Protein AF-A0A1B0D5F9-F1 (afdb_monomer)

Solvent-accessible surface area (backbone atoms only — not comparable to full-atom values): 33136 Å² total; per-residue (Å²): 143,81,90,79,84,85,86,83,84,81,81,82,79,80,83,82,81,82,84,80,81,82,75,92,73,92,75,83,86,84,84,77,82,92,72,83,82,81,75,77,80,76,82,78,88,76,85,78,84,77,76,82,79,82,73,85,86,85,76,89,81,85,84,85,86,86,84,86,83,78,90,80,95,64,87,61,66,67,64,52,49,54,49,51,53,49,50,50,52,50,50,50,51,51,48,56,50,50,53,50,50,52,52,51,49,54,50,48,52,50,51,53,51,50,54,50,53,52,50,51,54,50,51,52,55,48,53,51,50,53,52,49,51,53,50,52,51,53,51,51,51,51,54,48,52,51,52,52,52,53,50,52,51,52,50,53,50,52,55,51,50,52,53,49,52,51,55,51,51,53,52,52,49,52,54,52,49,52,50,54,51,48,55,48,51,55,52,50,51,52,52,52,52,49,54,52,51,50,52,54,49,52,51,52,50,45,53,68,78,34,72,59,44,62,61,47,46,58,51,43,71,69,50,83,80,62,63,69,63,56,51,50,56,49,51,55,50,52,54,50,48,55,49,52,54,51,53,50,52,52,51,50,53,51,52,51,52,51,49,54,49,52,49,53,51,48,53,52,51,49,52,52,51,54,50,51,50,53,52,49,52,51,50,50,52,54,51,50,53,51,49,52,54,49,49,52,49,49,52,50,52,53,47,52,49,49,50,51,48,46,53,53,45,63,73,71,52,89,80,83,91,83,87,88,89,87,90,81,90,81,88,80,86,83,85,85,78,88,77,90,80,85,86,83,89,82,87,90,83,81,84,81,90,79,92,83,89,80,90,83,90,80,83,91,84,90,81,91,79,81,93,75,91,75,94,76,79,59,69,64,61,55,47,52,56,51,50,53,53,52,53,49,53,52,50,53,54,50,49,57,49,53,55,50,54,52,54,51,52,53,52,52,52,54,54,50,63,62,63,70,75,79,79,86,88,90,86,93,77,66,56,68,62,51,48,53,53,48,51,52,51,48,54,50,51,52,50,51,49,50,52,51,49,52,48,53,54,49,53,51,51,51,52,49,53,51,51,54,51,51,51,53,52,51,52,51,52,50,52,53,50,52,50,52,50,51,54,49,52,51,50,50,51,51,52,55,69,70,56,62,75,77,53,62,66,61,53,49,52,50,52,55,52,50,53,50,53,50,53,54,48,52,51,53,51,51,52,50,51,51,52,57,53,55,65,59,67,74,76,118

Radius of gyration: 66.67 Å; Cα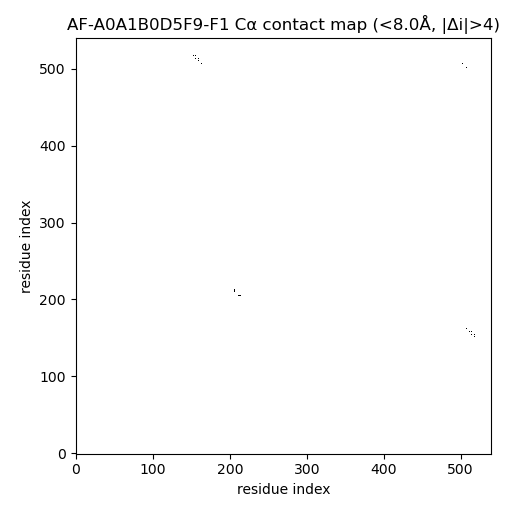 contacts (8 Å, |Δi|>4): 16; chains: 1; bounding box: 156×78×212 Å

InterPro domains:
  IPR038774 Centrosomal protein CEP162-like [PTHR34031] (80-417)

Secondary structure (DSSP, 8-state):
----------------------------------------------------------------------------HHHHHHHHHHHHHHHHHHHHHHHHHHHHHHHHHHHHHHHHHHHHHHHHHHHHHHHHHHHHHHHHHHHHHHHHHHHHHHHHHHHHHHHHHHHHHHHHHHHHHHHHHHHHHHHHHHHHHHHHHHHHHHHHHHHHH-TTHHHHHHHHHS---SHHHHHHHHHHHHHHHHHHHHHHHHHHHHHHHHHHHHHHHHHHHHHHHHHHHHHHHHHHHHHHHHHHHHHHHHHHHHHHHHHHHHHHHHTT--------------------------------------------------------------HHHHHHHHHHHHHHHHHHHHHHHHHHHHHHHHHHHHHHHHHTTS------SSHHHHHHHHHHHHHHHHHHHHHHHHHHHHHHHHHHHHHHHHHHHHHHHHHHHHHHHHHHHHHHHHHHHH-----HHHHHHHHHHHHHHHHHHHHHHHHHHHHHHHHHTT--

pLDDT: mean 72.9, std 25.36, range [25.5, 98.31]

Organism: Phlebotomus papatasi (NCBI:txid29031)

Mean predicted aligned error: 24.35 Å

Sequence (540 aa):
MKKVVPSDDIVNVDEFDVDGKIENQESSPLQSPETPIEVVFVENSRDKCIGTDIQFLDKSTNPSPRSLTPVNDTPWPPRERALEDEISRLQEQLKDTKERFHSLRLQHDTMSSHHRSLRESQSTMQEETERLKLEVQHLTECAGVLRTEVQAARSDRAEGQEVLKVLQTELEEARGEKRKLQEQTERDAKVILDLQRQCKEMERILMRKHPDSVSALIVASKGVGNAKEEASTRRVLEQRIAQLETDAKEQDAKAQKILANVQAKFSTVQSKYETHIADLETQVLSLQDLNSKLTHKIESQSAIIRERNSTVYASIFTQTEEQPEREFPIEKISTGTQTEQKVAVGKPSSTPATVKKSASSSRIVNSFSESQINHGNDPHLMATIRGMRVDLAIKEKALQRLTRELEECKKTIRKAQQKEREEADGQNNVEAIGLKEAQNKIKLLEFDYKSLHDKRLQDLRTLQAAHEKELASCHETVNILQQRLKERDEAFAMQKRRRVPVDYYALKAKVTSLERRHLEREQRLHMLVEALSKGRLAID

Structure (mmCIF, N/CA/C/O backbone):
data_AF-A0A1B0D5F9-F1
#
_entry.id   AF-A0A1B0D5F9-F1
#
loop_
_atom_site.group_PDB
_atom_site.id
_atom_site.type_symbol
_atom_site.label_atom_id
_atom_site.label_alt_id
_atom_site.label_comp_id
_atom_site.label_asym_id
_atom_site.label_entity_id
_atom_site.label_seq_id
_atom_site.pdbx_PDB_ins_code
_atom_site.Cartn_x
_atom_site.Cartn_y
_atom_site.Cartn_z
_atom_site.occupancy
_atom_site.B_iso_or_equiv
_atom_site.auth_seq_id
_atom_site.auth_comp_id
_atom_site.auth_asym_id
_atom_site.auth_atom_id
_atom_site.pdbx_PDB_model_num
ATOM 1 N N . MET A 1 1 ? 20.245 -42.744 29.321 1.00 44.12 1 MET A N 1
ATOM 2 C CA . MET A 1 1 ? 21.318 -42.860 28.308 1.00 44.12 1 MET A CA 1
ATOM 3 C C . MET A 1 1 ? 20.713 -42.819 26.913 1.00 44.12 1 MET A C 1
ATOM 5 O O . MET A 1 1 ? 20.133 -43.804 26.484 1.00 44.12 1 MET A O 1
ATOM 9 N N . LYS A 1 2 ? 20.808 -41.662 26.256 1.00 37.03 2 LYS A N 1
ATOM 10 C CA . LYS A 1 2 ? 21.003 -41.443 24.811 1.00 37.03 2 LYS A CA 1
ATOM 11 C C . LYS A 1 2 ? 20.991 -39.923 24.644 1.00 37.03 2 LYS A C 1
ATOM 13 O O . LYS A 1 2 ? 19.948 -39.290 24.746 1.00 37.03 2 LYS A O 1
ATOM 18 N N . LYS A 1 3 ? 22.198 -39.359 24.571 1.00 36.75 3 LYS A N 1
ATOM 19 C CA . LYS A 1 3 ? 22.454 -37.945 24.297 1.00 36.75 3 LYS A CA 1
ATOM 20 C C . LYS A 1 3 ? 22.174 -37.715 22.814 1.00 36.75 3 LYS A C 1
ATOM 22 O O . LYS A 1 3 ? 22.726 -38.441 21.992 1.00 36.75 3 LYS A O 1
ATOM 27 N N . VAL A 1 4 ? 21.361 -36.717 22.495 1.00 40.78 4 VAL A N 1
ATOM 28 C CA . VAL A 1 4 ? 21.350 -36.085 21.175 1.00 40.78 4 VAL A CA 1
ATOM 29 C C . VAL A 1 4 ? 21.643 -34.611 21.415 1.00 40.78 4 VAL A C 1
ATOM 31 O O . VAL A 1 4 ? 21.060 -33.982 22.294 1.00 40.78 4 VAL A O 1
ATOM 34 N N . VAL A 1 5 ? 22.670 -34.161 20.710 1.00 41.91 5 VAL A N 1
ATOM 35 C CA . VAL A 1 5 ? 23.337 -32.861 20.763 1.00 41.91 5 VAL A CA 1
ATOM 36 C C . VAL A 1 5 ? 22.450 -31.798 20.096 1.00 41.91 5 VAL A C 1
ATOM 38 O O . VAL A 1 5 ? 21.820 -32.128 19.091 1.00 41.91 5 VAL A O 1
ATOM 41 N N . PRO A 1 6 ? 22.391 -30.551 20.598 1.00 42.50 6 PRO A N 1
ATOM 42 C CA . PRO A 1 6 ? 21.824 -29.432 19.857 1.00 42.50 6 PRO A CA 1
ATOM 43 C C . PRO A 1 6 ? 22.908 -28.787 18.981 1.00 42.50 6 PRO A C 1
ATOM 45 O O . PRO A 1 6 ? 23.993 -28.472 19.466 1.00 42.50 6 PRO A O 1
ATOM 48 N N . SER A 1 7 ? 22.618 -28.625 17.692 1.00 40.62 7 SER A N 1
ATOM 49 C CA . SER A 1 7 ? 23.422 -27.818 16.773 1.00 40.62 7 SER A CA 1
ATOM 50 C C . SER A 1 7 ? 22.841 -26.409 16.729 1.00 40.62 7 SER A C 1
ATOM 52 O O . SER A 1 7 ? 21.831 -26.175 16.066 1.00 40.62 7 SER A O 1
ATOM 54 N N . ASP A 1 8 ? 23.483 -25.509 17.467 1.00 36.78 8 ASP A N 1
ATOM 55 C CA . ASP A 1 8 ? 23.522 -24.081 17.171 1.00 36.78 8 ASP A CA 1
ATOM 56 C C . ASP A 1 8 ? 24.594 -23.862 16.093 1.00 36.78 8 ASP A C 1
ATOM 58 O O . ASP A 1 8 ? 25.647 -24.487 16.174 1.00 36.78 8 ASP A O 1
ATOM 62 N N . ASP A 1 9 ? 24.277 -23.062 15.069 1.00 34.31 9 ASP A N 1
ATOM 63 C CA . ASP A 1 9 ? 25.193 -22.206 14.290 1.00 34.31 9 ASP A CA 1
ATOM 64 C C . ASP A 1 9 ? 24.432 -21.669 13.061 1.00 34.31 9 ASP A C 1
ATOM 66 O O . ASP A 1 9 ? 24.534 -22.179 11.945 1.00 34.31 9 ASP A O 1
ATOM 70 N N . ILE A 1 10 ? 23.627 -20.621 13.267 1.00 38.28 10 ILE A N 1
ATOM 71 C CA . ILE A 1 10 ? 23.287 -19.684 12.190 1.00 38.28 10 ILE A CA 1
ATOM 72 C C . ILE A 1 10 ? 24.080 -18.420 12.482 1.00 38.28 10 ILE A C 1
ATOM 74 O O . ILE A 1 10 ? 23.828 -17.706 13.449 1.00 38.28 10 ILE A O 1
ATOM 78 N N . VAL A 1 11 ? 25.083 -18.210 11.641 1.00 36.38 11 VAL A N 1
ATOM 79 C CA . VAL A 1 11 ? 25.978 -17.062 11.634 1.00 36.38 11 VAL A CA 1
ATOM 80 C C . VAL A 1 11 ? 25.149 -15.792 11.424 1.00 36.38 11 VAL A C 1
ATOM 82 O O . VAL A 1 11 ? 24.517 -15.625 10.380 1.00 36.38 11 VAL A O 1
ATOM 85 N N . ASN A 1 12 ? 25.159 -14.903 12.420 1.00 32.25 12 ASN A N 1
ATOM 86 C CA . ASN A 1 12 ? 24.813 -13.495 12.245 1.00 32.25 12 ASN A CA 1
ATOM 87 C C . ASN A 1 12 ? 25.796 -12.899 11.233 1.00 32.25 12 ASN A C 1
ATOM 89 O O . ASN A 1 12 ? 26.999 -12.857 11.488 1.00 32.25 12 ASN A O 1
ATOM 93 N N . VAL A 1 13 ? 25.290 -12.458 10.086 1.00 35.75 13 VAL A N 1
ATOM 94 C CA . VAL A 1 13 ? 26.034 -11.561 9.203 1.00 35.75 13 VAL A CA 1
ATOM 95 C C . VAL A 1 13 ? 25.627 -10.153 9.604 1.00 35.75 13 VAL A C 1
ATOM 97 O O . VAL A 1 13 ? 24.551 -9.684 9.234 1.00 35.75 13 VAL A O 1
ATOM 100 N N . ASP A 1 14 ? 26.474 -9.530 10.416 1.00 32.69 14 ASP A N 1
ATOM 101 C CA . ASP A 1 14 ? 26.401 -8.112 10.731 1.00 32.69 14 ASP A CA 1
ATOM 102 C C . ASP A 1 14 ? 26.532 -7.290 9.436 1.00 32.69 14 ASP A C 1
ATOM 104 O O . ASP A 1 14 ? 27.502 -7.387 8.683 1.00 32.69 14 ASP A O 1
ATOM 108 N N . GLU A 1 15 ? 25.463 -6.556 9.145 1.00 35.66 15 GLU A N 1
ATOM 109 C CA . GLU A 1 15 ? 25.443 -5.134 8.796 1.00 35.66 15 GLU A CA 1
ATOM 110 C C . GLU A 1 15 ? 26.817 -4.500 8.477 1.00 35.66 15 GLU A C 1
ATOM 112 O O . GLU A 1 15 ? 27.518 -3.997 9.352 1.00 35.66 15 GLU A O 1
ATOM 117 N N . PHE A 1 16 ? 27.187 -4.473 7.191 1.00 31.59 16 PHE A N 1
ATOM 118 C CA . PHE A 1 16 ? 28.157 -3.501 6.681 1.00 31.59 16 PHE A CA 1
ATOM 119 C C . PHE A 1 16 ? 27.404 -2.248 6.239 1.00 31.59 16 PHE A C 1
ATOM 121 O O . PHE A 1 16 ? 26.887 -2.161 5.123 1.00 31.59 16 PHE A O 1
ATOM 128 N N . ASP A 1 17 ? 27.347 -1.293 7.158 1.00 33.34 17 ASP A N 1
ATOM 129 C CA . ASP A 1 17 ? 26.949 0.085 6.922 1.00 33.34 17 ASP A CA 1
ATOM 130 C C . ASP A 1 17 ? 28.063 0.775 6.110 1.00 33.34 17 ASP A C 1
ATOM 132 O O . ASP A 1 17 ? 29.205 0.884 6.563 1.00 33.34 17 ASP A O 1
ATOM 136 N N . VAL A 1 18 ? 27.771 1.190 4.875 1.00 38.00 18 VAL A N 1
ATOM 137 C CA . VAL A 1 18 ? 28.676 2.027 4.068 1.00 38.00 18 VAL A CA 1
ATOM 138 C C . VAL A 1 18 ? 28.029 3.394 3.931 1.00 38.00 18 VAL A C 1
ATOM 140 O O . VAL A 1 18 ? 27.462 3.742 2.896 1.00 38.00 18 VAL A O 1
ATOM 143 N N . ASP A 1 19 ? 28.119 4.166 5.009 1.00 35.38 19 ASP A N 1
ATOM 144 C CA . ASP A 1 19 ? 27.818 5.591 5.010 1.00 35.38 19 ASP A CA 1
ATOM 145 C C . ASP A 1 19 ? 29.088 6.350 4.584 1.00 35.38 19 ASP A C 1
ATOM 147 O O . ASP A 1 19 ? 29.944 6.745 5.378 1.00 35.38 19 ASP A O 1
ATOM 151 N N . GLY A 1 20 ? 29.271 6.458 3.267 1.00 29.39 20 GLY A N 1
ATOM 152 C CA . GLY A 1 20 ? 30.369 7.184 2.635 1.00 29.39 20 GLY A CA 1
ATOM 153 C C . GLY A 1 20 ? 30.029 8.659 2.463 1.00 29.39 20 GLY A C 1
ATOM 154 O O . GLY A 1 20 ? 29.630 9.093 1.384 1.00 29.39 20 GLY A O 1
ATOM 155 N N . LYS A 1 21 ? 30.207 9.431 3.533 1.00 34.62 21 LYS A N 1
ATOM 156 C CA . LYS A 1 21 ? 30.178 10.898 3.552 1.00 34.62 21 LYS A CA 1
ATOM 157 C C . LYS A 1 21 ? 31.317 11.437 2.667 1.00 34.62 21 LYS A C 1
ATOM 159 O O . LYS A 1 21 ? 32.476 11.376 3.065 1.00 34.62 21 LYS A O 1
ATOM 164 N N . ILE A 1 22 ? 31.016 11.955 1.473 1.00 31.67 22 ILE A N 1
ATOM 165 C CA . ILE A 1 22 ? 31.990 12.741 0.695 1.00 31.67 22 ILE A CA 1
ATOM 166 C C . ILE A 1 22 ? 31.777 14.210 1.047 1.00 31.67 22 ILE A C 1
ATOM 168 O O . ILE A 1 22 ? 30.861 14.878 0.571 1.00 31.67 22 ILE A O 1
ATOM 172 N N . GLU A 1 23 ? 32.618 14.665 1.967 1.00 30.64 23 GLU A N 1
ATOM 173 C CA . GLU A 1 23 ? 32.788 16.050 2.364 1.00 30.64 23 GLU A CA 1
ATOM 174 C C . GLU A 1 23 ? 33.590 16.783 1.280 1.00 30.64 23 GLU A C 1
ATOM 176 O O . GLU A 1 23 ? 34.656 16.336 0.855 1.00 30.64 23 GLU A O 1
ATOM 181 N N . ASN A 1 24 ? 33.038 17.902 0.812 1.00 38.41 24 ASN A N 1
ATOM 182 C CA . ASN A 1 24 ? 33.707 18.854 -0.063 1.00 38.41 24 ASN A CA 1
ATOM 183 C C . ASN A 1 24 ? 34.973 19.382 0.622 1.00 38.41 24 ASN A C 1
ATOM 185 O O . ASN A 1 24 ? 34.875 20.046 1.653 1.00 38.41 24 ASN A O 1
ATOM 189 N N . GLN A 1 25 ? 36.138 19.167 0.013 1.00 28.70 25 GLN A N 1
ATOM 190 C CA . GLN A 1 25 ? 37.306 20.009 0.250 1.00 28.70 25 GLN A CA 1
ATOM 191 C C . GLN A 1 25 ? 37.898 20.470 -1.076 1.00 28.70 25 GLN A C 1
ATOM 193 O O . GLN A 1 25 ? 38.237 19.683 -1.958 1.00 28.70 25 GLN A O 1
ATOM 198 N N . GLU A 1 26 ? 37.968 21.793 -1.177 1.00 35.69 26 GLU A N 1
ATOM 199 C CA . GLU A 1 26 ? 38.685 22.564 -2.174 1.00 35.69 26 GLU A CA 1
ATOM 200 C C . GLU A 1 26 ? 40.140 22.099 -2.285 1.00 35.69 26 GLU A C 1
ATOM 202 O O . GLU A 1 26 ? 40.845 21.919 -1.292 1.00 35.69 26 GLU A O 1
ATOM 207 N N . SER A 1 27 ? 40.621 21.967 -3.515 1.00 29.39 27 SER A N 1
ATOM 208 C CA . SER A 1 27 ? 42.045 21.995 -3.832 1.00 29.39 27 SER A CA 1
ATOM 209 C C . SER A 1 27 ? 42.211 22.601 -5.221 1.00 29.39 27 SER A C 1
ATOM 211 O O . SER A 1 27 ? 41.827 22.021 -6.233 1.00 29.39 27 SER A O 1
ATOM 213 N N . SER A 1 28 ? 42.733 23.824 -5.217 1.00 35.56 28 SER A N 1
ATOM 214 C CA . SER A 1 28 ? 43.176 24.621 -6.362 1.00 35.56 28 SER A CA 1
ATOM 215 C C . SER A 1 28 ? 44.259 23.915 -7.204 1.00 35.56 28 SER A C 1
ATOM 217 O O . SER A 1 28 ? 44.838 22.918 -6.769 1.00 35.56 28 SER A O 1
ATOM 219 N N . PRO A 1 29 ? 44.529 24.406 -8.431 1.00 32.56 29 PRO A N 1
ATOM 220 C CA . PRO A 1 29 ? 44.989 23.589 -9.542 1.00 32.56 29 PRO A CA 1
ATOM 221 C C . PRO A 1 29 ? 46.506 23.408 -9.527 1.00 32.56 29 PRO A C 1
ATOM 223 O O . PRO A 1 29 ? 47.266 24.376 -9.495 1.00 32.56 29 PRO A O 1
ATOM 226 N N . LEU A 1 30 ? 46.953 22.157 -9.616 1.00 30.31 30 LEU A N 1
ATOM 227 C CA . LEU A 1 30 ? 48.348 21.836 -9.891 1.00 30.31 30 LEU A CA 1
ATOM 228 C C . LEU A 1 30 ? 48.572 21.783 -11.400 1.00 30.31 30 LEU A C 1
ATOM 230 O O . LEU A 1 30 ? 48.284 20.812 -12.094 1.00 30.31 30 LEU A O 1
ATOM 234 N N . GLN A 1 31 ? 49.088 22.914 -11.858 1.00 42.97 31 GLN A N 1
ATOM 235 C CA . GLN A 1 31 ? 49.806 23.152 -13.095 1.00 42.97 31 GLN A CA 1
ATOM 236 C C . GLN A 1 31 ? 50.955 22.139 -13.242 1.00 42.97 31 GLN A C 1
ATOM 238 O O . GLN A 1 31 ? 51.737 21.918 -12.316 1.00 42.97 31 GLN A O 1
ATOM 243 N N . SER A 1 32 ? 51.064 21.517 -14.411 1.00 30.67 32 SER A N 1
ATOM 244 C CA . SER A 1 32 ? 52.209 20.712 -14.849 1.00 30.67 32 SER A CA 1
ATOM 245 C C . SER A 1 32 ? 52.293 20.780 -16.376 1.00 30.67 32 SER A C 1
ATOM 247 O O . SER A 1 32 ? 51.289 21.065 -17.025 1.00 30.67 32 SER A O 1
ATOM 249 N N . PRO A 1 33 ? 53.498 20.645 -16.941 1.00 36.22 33 PRO A N 1
ATOM 250 C CA . PRO A 1 33 ? 54.032 21.642 -17.851 1.00 36.22 33 PRO A CA 1
ATOM 251 C C . PRO A 1 33 ? 53.662 21.377 -19.307 1.00 36.22 33 PRO A C 1
ATOM 253 O O . PRO A 1 33 ? 53.802 20.267 -19.815 1.00 36.22 33 PRO A O 1
ATOM 256 N N . GLU A 1 34 ? 53.278 22.452 -19.988 1.00 37.91 34 GLU A N 1
ATOM 257 C CA . GLU A 1 34 ? 53.396 22.560 -21.433 1.00 37.91 34 GLU A CA 1
ATOM 258 C C . GLU A 1 34 ? 54.884 22.519 -21.798 1.00 37.91 34 GLU A C 1
ATOM 260 O O . GLU A 1 34 ? 55.651 23.429 -21.477 1.00 37.91 34 GLU A O 1
ATOM 265 N N . THR A 1 35 ? 55.295 21.460 -22.488 1.00 36.81 35 THR A N 1
ATOM 266 C CA . THR A 1 35 ? 56.413 21.537 -23.426 1.00 36.81 35 THR A CA 1
ATOM 267 C C . THR A 1 35 ? 55.944 21.068 -24.797 1.00 36.81 35 THR A C 1
ATOM 269 O O . THR A 1 35 ? 55.090 20.183 -24.901 1.00 36.81 35 THR A O 1
ATOM 272 N N . PRO A 1 36 ? 56.434 21.713 -25.865 1.00 34.12 36 PRO A N 1
ATOM 273 C CA . PRO A 1 36 ? 55.793 21.679 -27.163 1.00 34.12 36 PRO A CA 1
ATOM 274 C C . PRO A 1 36 ? 56.225 20.411 -27.889 1.00 34.12 36 PRO A C 1
ATOM 276 O O . PRO A 1 36 ? 57.412 20.210 -28.141 1.00 34.12 36 PRO A O 1
ATOM 279 N N . ILE A 1 37 ? 55.265 19.572 -28.271 1.00 33.03 37 ILE A N 1
ATOM 280 C CA . ILE A 1 37 ? 55.505 18.628 -29.359 1.00 33.03 37 ILE A CA 1
ATOM 281 C C . ILE A 1 37 ? 55.433 19.458 -30.637 1.00 33.03 37 ILE A C 1
ATOM 283 O O . ILE A 1 37 ? 54.362 19.846 -31.100 1.00 33.03 37 ILE A O 1
ATOM 287 N N . GLU A 1 38 ? 56.614 19.786 -31.143 1.00 31.84 38 GLU A N 1
ATOM 288 C CA . GLU A 1 38 ? 56.857 20.410 -32.434 1.00 31.84 38 GLU A CA 1
ATOM 289 C C . GLU A 1 38 ? 56.350 19.462 -33.534 1.00 31.84 38 GLU A C 1
ATOM 291 O O . GLU A 1 38 ? 57.062 18.597 -34.042 1.00 31.84 38 GLU A O 1
ATOM 296 N N . VAL A 1 39 ? 55.063 19.580 -33.870 1.00 31.50 39 VAL A N 1
ATOM 297 C CA . VAL A 1 39 ? 54.518 19.014 -35.103 1.00 31.50 39 VAL A CA 1
ATOM 298 C C . VAL A 1 39 ? 55.018 19.910 -36.222 1.00 31.50 39 VAL A C 1
ATOM 300 O O . VAL A 1 39 ? 54.458 20.970 -36.500 1.00 31.50 39 VAL A O 1
ATOM 303 N N . VAL A 1 40 ? 56.126 19.500 -36.831 1.00 29.53 40 VAL A N 1
ATOM 304 C CA . VAL A 1 40 ? 56.626 20.092 -38.067 1.00 29.53 40 VAL A CA 1
ATOM 305 C C . VAL A 1 40 ? 55.518 19.987 -39.115 1.00 29.53 40 VAL A C 1
ATOM 307 O O . VAL A 1 40 ? 55.222 18.912 -39.637 1.00 29.53 40 VAL A O 1
ATOM 310 N N . PHE A 1 41 ? 54.899 21.130 -39.409 1.00 30.66 41 PHE A N 1
ATOM 311 C CA . PHE A 1 41 ? 54.128 21.355 -40.620 1.00 30.66 41 PHE A CA 1
ATOM 312 C C . PHE A 1 41 ? 55.069 21.147 -41.808 1.00 30.66 41 PHE A C 1
ATOM 314 O O . PHE A 1 41 ? 55.899 22.000 -42.120 1.00 30.66 41 PHE A O 1
ATOM 321 N N . VAL A 1 42 ? 54.949 20.008 -42.485 1.00 32.38 42 VAL A N 1
ATOM 322 C CA . VAL A 1 42 ? 55.382 19.919 -43.877 1.00 32.38 42 VAL A CA 1
ATOM 323 C C . VAL A 1 42 ? 54.200 20.384 -44.715 1.00 32.38 42 VAL A C 1
ATOM 325 O O . VAL A 1 42 ? 53.277 19.626 -45.004 1.00 32.38 42 VAL A O 1
ATOM 328 N N . GLU A 1 43 ? 54.231 21.667 -45.069 1.00 33.31 43 GLU A N 1
ATOM 329 C CA . GLU A 1 43 ? 53.472 22.241 -46.176 1.00 33.31 43 GLU A CA 1
ATOM 330 C C . GLU A 1 43 ? 53.782 21.442 -47.447 1.00 33.31 43 GLU A C 1
ATOM 332 O O . GLU A 1 43 ? 54.783 21.660 -48.131 1.00 33.31 43 GLU A O 1
ATOM 337 N N . ASN A 1 44 ? 52.915 20.490 -47.783 1.00 29.36 44 ASN A N 1
ATOM 338 C CA . ASN A 1 44 ? 52.939 19.864 -49.092 1.00 29.36 44 ASN A CA 1
ATOM 339 C C . ASN A 1 44 ? 52.098 20.731 -50.037 1.00 29.36 44 ASN A C 1
ATOM 341 O O . ASN A 1 44 ? 50.922 20.480 -50.280 1.00 29.36 44 ASN A O 1
ATOM 345 N N . SER A 1 45 ? 52.719 21.791 -50.556 1.00 40.06 45 SER A N 1
ATOM 346 C CA . SER A 1 45 ? 52.228 22.519 -51.726 1.00 40.06 45 SER A CA 1
ATOM 347 C C . SER A 1 45 ? 52.299 21.609 -52.953 1.00 40.06 45 SER A C 1
ATOM 349 O O . SER A 1 45 ? 53.313 21.570 -53.652 1.00 40.06 45 SER A O 1
ATOM 351 N N . ARG A 1 46 ? 51.223 20.871 -53.230 1.00 38.88 46 ARG A N 1
ATOM 352 C CA . ARG A 1 46 ? 50.999 20.207 -54.518 1.00 38.88 46 ARG A CA 1
ATOM 353 C C . ARG A 1 46 ? 49.521 20.242 -54.878 1.00 38.88 46 ARG A C 1
ATOM 355 O O . ARG A 1 46 ? 48.816 19.279 -54.652 1.00 38.88 46 ARG A O 1
ATOM 362 N N . ASP A 1 47 ? 49.127 21.340 -55.510 1.00 35.44 47 ASP A N 1
ATOM 363 C CA . ASP A 1 47 ? 48.159 21.320 -56.603 1.00 35.44 47 ASP A CA 1
ATOM 364 C C . ASP A 1 47 ? 48.534 22.412 -57.605 1.00 35.44 47 ASP A C 1
ATOM 366 O O . ASP A 1 47 ? 48.122 23.568 -57.547 1.00 35.44 47 ASP A O 1
ATOM 370 N N . LYS A 1 48 ? 49.398 22.031 -58.545 1.00 36.06 48 LYS A N 1
ATOM 371 C CA . LYS A 1 48 ? 49.512 22.702 -59.836 1.00 36.06 48 LYS A CA 1
ATOM 372 C C . LYS A 1 48 ? 49.190 21.645 -60.875 1.00 36.06 48 LYS A C 1
ATOM 374 O O . LYS A 1 48 ? 50.063 20.919 -61.343 1.00 36.06 48 LYS A O 1
ATOM 379 N N . CYS A 1 49 ? 47.900 21.539 -61.175 1.00 32.09 49 CYS A N 1
ATOM 380 C CA . CYS A 1 49 ? 47.414 20.865 -62.363 1.00 32.09 49 CYS A CA 1
ATOM 381 C C . CYS A 1 49 ? 48.0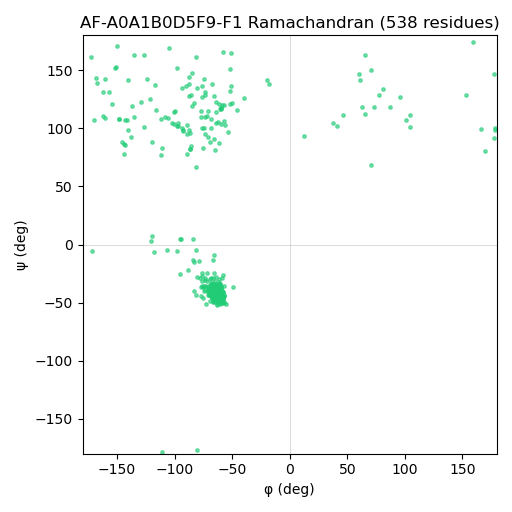77 21.525 -63.578 1.00 32.09 49 CYS A C 1
ATOM 383 O O . CYS A 1 49 ? 47.714 22.629 -63.980 1.00 32.09 49 CYS A O 1
ATOM 385 N N . ILE A 1 50 ? 49.086 20.866 -64.145 1.00 35.19 50 ILE A N 1
ATOM 386 C CA . ILE A 1 50 ? 49.521 21.147 -65.508 1.00 35.19 50 ILE A CA 1
ATOM 387 C C . ILE A 1 50 ? 48.445 20.522 -66.387 1.00 35.19 50 ILE A C 1
ATOM 389 O O . ILE A 1 50 ? 48.395 19.304 -66.561 1.00 35.19 50 ILE A O 1
ATOM 393 N N . GLY A 1 51 ? 47.540 21.372 -66.874 1.00 32.53 51 GLY A N 1
ATOM 394 C CA . GLY A 1 51 ? 46.638 21.028 -67.959 1.00 32.53 51 GLY A CA 1
ATOM 395 C C . GLY A 1 51 ? 47.461 20.478 -69.116 1.00 32.53 51 GLY A C 1
ATOM 396 O O . GLY A 1 51 ? 48.381 21.126 -69.615 1.00 32.53 51 GLY A O 1
ATOM 397 N N . THR A 1 52 ? 47.159 19.247 -69.503 1.00 39.69 52 THR A N 1
ATOM 398 C CA . THR A 1 52 ? 47.617 18.671 -70.758 1.00 39.69 52 THR A CA 1
ATOM 399 C C . THR A 1 52 ? 46.847 19.368 -71.869 1.00 39.69 52 THR A C 1
ATOM 401 O O . THR A 1 52 ? 45.734 18.987 -72.221 1.00 39.69 52 THR A O 1
ATOM 404 N N . ASP A 1 53 ? 47.439 20.440 -72.385 1.00 32.16 53 ASP A N 1
ATOM 405 C CA . ASP A 1 53 ? 46.990 21.112 -73.596 1.00 32.16 53 ASP A CA 1
ATOM 406 C C . ASP A 1 53 ? 47.267 20.166 -74.779 1.00 32.16 53 ASP A C 1
ATOM 408 O O . ASP A 1 53 ? 48.344 20.147 -75.376 1.00 32.16 53 ASP A O 1
ATOM 412 N N . ILE A 1 54 ? 46.296 19.299 -75.080 1.00 47.28 54 ILE A N 1
ATOM 413 C CA . ILE A 1 54 ? 46.203 18.625 -76.375 1.00 47.28 54 ILE A CA 1
ATOM 414 C C . ILE A 1 54 ? 45.692 19.677 -77.359 1.00 47.28 54 ILE A C 1
ATOM 416 O O . ILE A 1 54 ? 44.501 19.763 -77.651 1.00 47.28 54 ILE A O 1
ATOM 420 N N . GLN A 1 55 ? 46.608 20.491 -77.879 1.00 35.56 55 GLN A N 1
ATOM 421 C CA . GLN A 1 55 ? 46.363 21.234 -79.106 1.00 35.56 55 GLN A CA 1
ATOM 422 C C . GLN A 1 55 ? 46.810 20.375 -80.286 1.00 35.56 55 GLN A C 1
ATOM 424 O O . GLN A 1 55 ? 47.992 20.214 -80.585 1.00 35.56 55 GLN A O 1
ATOM 429 N N . PHE A 1 56 ? 45.804 19.795 -80.938 1.00 36.03 56 PHE A N 1
ATOM 430 C CA . PHE A 1 56 ? 45.858 19.344 -82.320 1.00 36.03 56 PHE A CA 1
ATOM 431 C C . PHE A 1 56 ? 46.501 20.431 -83.195 1.00 36.03 56 PHE A C 1
ATOM 433 O O . PHE A 1 56 ? 45.916 21.497 -83.382 1.00 36.03 56 PHE A O 1
ATOM 440 N N . LEU A 1 57 ? 47.662 20.140 -83.783 1.00 35.25 57 LEU A N 1
ATOM 441 C CA . LEU A 1 57 ? 48.185 20.892 -84.919 1.00 35.25 57 LEU A CA 1
ATOM 442 C C . LEU A 1 57 ? 48.138 19.991 -86.154 1.00 35.25 57 LEU A C 1
ATOM 444 O O . LEU A 1 57 ? 49.107 19.336 -86.527 1.00 35.25 57 LEU A O 1
ATOM 448 N N . ASP A 1 58 ? 46.959 19.953 -86.765 1.00 34.56 58 ASP A N 1
ATOM 449 C CA . ASP A 1 58 ? 46.776 19.534 -88.146 1.00 34.56 58 ASP A CA 1
ATOM 450 C C . ASP A 1 58 ? 46.629 20.802 -88.992 1.00 34.56 58 ASP A C 1
ATOM 452 O O . ASP A 1 58 ? 45.680 21.564 -88.793 1.00 34.56 58 ASP A O 1
ATOM 456 N N . LYS A 1 59 ? 47.604 21.049 -89.877 1.00 35.97 59 LYS A N 1
ATOM 457 C CA . LYS A 1 59 ? 47.435 21.550 -91.256 1.00 35.97 59 LYS A CA 1
ATOM 458 C C . LYS A 1 59 ? 48.764 22.032 -91.838 1.00 35.97 59 LYS A C 1
ATOM 460 O O . LYS A 1 59 ? 49.202 23.157 -91.637 1.00 35.97 59 LYS A O 1
ATOM 465 N N . SER A 1 60 ? 49.345 21.144 -92.641 1.00 42.75 60 SER A N 1
ATOM 466 C CA . SER A 1 60 ? 49.703 21.405 -94.038 1.00 42.75 60 SER A CA 1
ATOM 467 C C . SER A 1 60 ? 50.310 22.776 -94.367 1.00 42.75 60 SER A C 1
ATOM 469 O O . SER A 1 60 ? 49.596 23.735 -94.653 1.00 42.75 60 SER A O 1
ATOM 471 N N . THR A 1 61 ? 51.630 22.824 -94.545 1.00 34.62 61 THR A N 1
ATOM 472 C CA . THR A 1 61 ? 52.228 23.624 -95.624 1.00 34.62 61 THR A CA 1
ATOM 473 C C . THR A 1 61 ? 53.436 22.873 -96.186 1.00 34.62 61 THR A C 1
ATOM 475 O O . THR A 1 61 ? 54.474 22.744 -95.544 1.00 34.62 61 THR A O 1
ATOM 478 N N . ASN A 1 62 ? 53.254 22.331 -97.391 1.00 38.56 62 ASN A N 1
ATOM 479 C CA . ASN A 1 62 ? 54.311 21.810 -98.256 1.00 38.56 62 ASN A CA 1
ATOM 480 C C . ASN A 1 62 ? 55.436 22.841 -98.451 1.00 38.56 62 ASN A C 1
ATOM 482 O O . ASN A 1 62 ? 55.144 24.021 -98.648 1.00 38.56 62 ASN A O 1
ATOM 486 N N . PRO A 1 63 ? 56.669 22.371 -98.683 1.00 42.00 63 PRO A N 1
ATOM 487 C CA . PRO A 1 63 ? 57.447 22.912 -99.783 1.00 42.00 63 PRO A CA 1
ATOM 488 C C . PRO A 1 63 ? 57.698 21.806 -100.810 1.00 42.00 63 PRO A C 1
ATOM 490 O O . PRO A 1 63 ? 58.353 20.801 -100.544 1.00 42.00 63 PRO A O 1
ATOM 493 N N . SER A 1 64 ? 57.138 21.997 -102.005 1.00 34.50 64 SER A N 1
ATOM 494 C CA . SER A 1 64 ? 57.560 21.270 -103.202 1.00 34.50 64 SER A CA 1
ATOM 495 C C . SER A 1 64 ? 58.812 21.920 -103.816 1.00 34.50 64 SER A C 1
ATOM 497 O O . SER A 1 64 ? 59.124 23.069 -103.502 1.00 34.50 64 SER A O 1
ATOM 499 N N . PRO A 1 65 ? 59.551 21.185 -104.664 1.00 53.84 65 PRO A N 1
ATOM 500 C CA . PRO A 1 65 ? 60.999 21.285 -104.770 1.00 53.84 65 PRO A CA 1
ATOM 501 C C . PRO A 1 65 ? 61.479 21.909 -106.090 1.00 53.84 65 PRO A C 1
ATOM 503 O O . PRO A 1 65 ? 60.696 22.154 -107.003 1.00 53.84 65 PRO A O 1
ATOM 506 N N . ARG A 1 66 ? 62.815 21.979 -106.199 1.00 35.12 66 ARG A N 1
ATOM 507 C CA . ARG A 1 66 ? 63.677 22.130 -107.391 1.00 35.12 66 ARG A CA 1
ATOM 508 C C . ARG A 1 66 ? 64.284 23.516 -107.602 1.00 35.12 66 ARG A C 1
ATOM 510 O O . ARG A 1 66 ? 63.653 24.432 -108.104 1.00 35.12 66 ARG A O 1
ATOM 517 N N . SER A 1 67 ? 65.602 23.549 -107.431 1.00 32.91 67 SER A N 1
ATOM 518 C CA . SER A 1 67 ? 66.499 24.048 -108.471 1.00 32.91 67 SER A CA 1
ATOM 519 C C . SER A 1 67 ? 67.755 23.176 -108.482 1.00 32.91 67 SER A C 1
ATOM 521 O O . SER A 1 67 ? 68.566 23.224 -107.564 1.00 32.91 67 SER A O 1
ATOM 523 N N . LEU A 1 68 ? 67.863 22.336 -109.513 1.00 37.94 68 LEU A N 1
ATOM 524 C CA . LEU A 1 68 ? 69.092 21.657 -109.930 1.00 37.94 68 LEU A CA 1
ATOM 525 C C . LEU A 1 68 ? 70.062 22.732 -110.451 1.00 37.94 68 LEU A C 1
ATOM 527 O O . LEU A 1 68 ? 69.637 23.668 -111.122 1.00 37.94 68 LEU A O 1
ATOM 531 N N . THR A 1 69 ? 71.352 22.685 -110.134 1.00 41.19 69 THR A N 1
ATOM 532 C CA . THR A 1 69 ? 72.437 22.105 -110.959 1.00 41.19 69 THR A CA 1
ATOM 533 C C . THR A 1 69 ? 73.763 22.731 -110.462 1.00 41.19 69 THR A C 1
ATOM 535 O O . THR A 1 69 ? 73.710 23.717 -109.727 1.00 41.19 69 THR A O 1
ATOM 538 N N . PRO A 1 70 ? 74.949 22.321 -110.943 1.00 48.59 70 PRO A N 1
ATOM 539 C CA . PRO A 1 70 ? 75.428 20.972 -111.226 1.00 48.59 70 PRO A CA 1
ATOM 540 C C . PRO A 1 70 ? 76.771 20.685 -110.513 1.00 48.59 70 PRO A C 1
ATOM 542 O O . PRO A 1 70 ? 77.485 21.589 -110.101 1.00 48.59 70 PRO A O 1
ATOM 545 N N . VAL A 1 71 ? 77.094 19.392 -110.422 1.00 46.78 71 VAL A N 1
ATOM 546 C CA . VAL A 1 71 ? 78.437 18.799 -110.567 1.00 46.78 71 VAL A CA 1
ATOM 547 C C . VAL A 1 71 ? 79.610 19.605 -109.991 1.00 46.78 71 VAL A C 1
ATOM 549 O O . VAL A 1 71 ? 80.147 20.504 -110.633 1.00 46.78 71 VAL A O 1
ATOM 552 N N . ASN A 1 72 ? 80.112 19.156 -108.840 1.00 42.44 72 ASN A N 1
ATOM 553 C CA . ASN A 1 72 ? 81.554 19.147 -108.643 1.00 42.44 72 ASN A CA 1
ATOM 554 C C . ASN A 1 72 ? 81.960 17.806 -108.027 1.00 42.44 72 ASN A C 1
ATOM 556 O O . ASN A 1 72 ? 81.606 17.487 -106.891 1.00 42.44 72 ASN A O 1
ATOM 560 N N . ASP A 1 73 ? 82.644 17.003 -108.836 1.00 49.84 73 ASP A N 1
ATOM 561 C CA . ASP A 1 73 ? 83.229 15.724 -108.471 1.00 49.84 73 ASP A CA 1
ATOM 562 C C . ASP A 1 73 ? 84.324 15.956 -107.426 1.00 49.84 73 ASP A C 1
ATOM 564 O O . ASP A 1 73 ? 85.410 16.452 -107.713 1.00 49.84 73 ASP A O 1
ATOM 568 N N . THR A 1 74 ? 84.030 15.631 -106.170 1.00 54.62 74 THR A N 1
ATOM 569 C CA . THR A 1 74 ? 85.031 15.505 -105.103 1.00 54.62 74 THR A CA 1
ATOM 570 C C . THR A 1 74 ? 84.636 14.305 -104.242 1.00 54.62 74 THR A C 1
ATOM 572 O O . THR A 1 74 ? 83.439 14.072 -104.067 1.00 54.62 74 THR A O 1
ATOM 575 N N . PRO A 1 75 ? 85.578 13.481 -103.749 1.00 52.75 75 PRO A N 1
ATOM 576 C CA . PRO A 1 75 ? 85.245 12.159 -103.228 1.00 52.75 75 PRO A CA 1
ATOM 577 C C . PRO A 1 75 ? 84.285 12.249 -102.031 1.00 52.75 75 PRO A C 1
ATOM 579 O O . PRO A 1 75 ? 84.615 12.818 -100.993 1.00 52.75 75 PRO A O 1
ATOM 582 N N . TRP A 1 76 ? 83.116 11.623 -102.168 1.00 56.16 76 TRP A N 1
ATOM 583 C CA . TRP A 1 76 ? 82.043 11.518 -101.174 1.00 56.16 76 TRP A CA 1
ATOM 584 C C . TRP A 1 76 ? 82.313 10.715 -99.866 1.00 56.16 76 TRP A C 1
ATOM 586 O O . TRP A 1 76 ? 81.485 10.849 -98.960 1.00 56.16 76 TRP A O 1
ATOM 596 N N . PRO A 1 77 ? 83.423 9.959 -99.651 1.00 61.69 77 PRO A N 1
ATOM 597 C CA . PRO A 1 77 ? 83.567 9.117 -98.454 1.00 61.69 77 PRO A CA 1
ATOM 598 C C . PRO A 1 77 ? 83.459 9.809 -97.080 1.00 61.69 77 PRO A C 1
ATOM 600 O O . PRO A 1 77 ? 82.955 9.170 -96.161 1.00 61.69 77 PRO A O 1
ATOM 603 N N . PRO A 1 78 ? 83.923 11.061 -96.863 1.00 70.88 78 PRO A N 1
ATOM 604 C CA . PRO A 1 78 ? 83.900 11.661 -95.523 1.00 70.88 78 PRO A CA 1
ATOM 605 C C . PRO A 1 78 ? 82.503 12.093 -95.065 1.00 70.88 78 PRO A C 1
ATOM 607 O O . PRO A 1 78 ? 82.186 11.996 -93.885 1.00 70.88 78 PRO A O 1
ATOM 610 N N . ARG A 1 79 ? 81.665 12.577 -95.992 1.00 77.00 79 ARG A N 1
ATOM 611 C CA . ARG A 1 79 ? 80.302 13.037 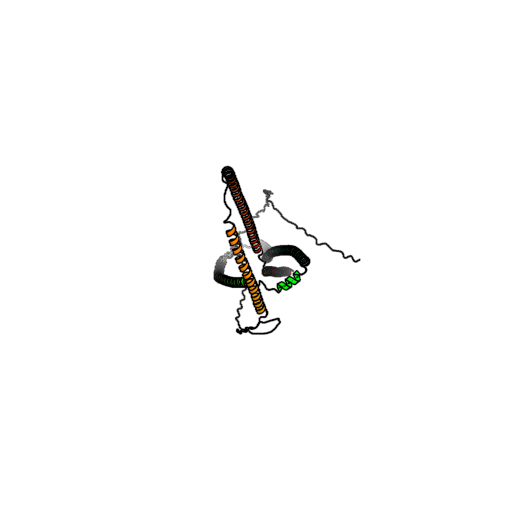-95.685 1.00 77.00 79 ARG A CA 1
ATOM 612 C C . ARG A 1 79 ? 79.349 11.865 -95.487 1.00 77.00 79 ARG A C 1
ATOM 614 O O . ARG A 1 79 ? 78.470 11.943 -94.641 1.00 77.00 79 ARG A O 1
ATOM 621 N N . GLU A 1 80 ? 79.538 10.802 -96.259 1.00 79.88 80 GLU A N 1
ATOM 622 C CA . GLU A 1 80 ? 78.790 9.555 -96.117 1.00 79.88 80 GLU A CA 1
ATOM 623 C C . GLU A 1 80 ? 79.105 8.879 -94.779 1.00 79.88 80 GLU A C 1
ATOM 625 O O . GLU A 1 80 ? 78.184 8.670 -93.997 1.00 79.88 80 GLU A O 1
ATOM 630 N N . ARG A 1 81 ? 80.390 8.709 -94.427 1.00 83.06 81 ARG A N 1
ATOM 631 C CA . ARG A 1 81 ? 80.784 8.191 -93.104 1.00 83.06 81 ARG A CA 1
ATOM 632 C C . ARG A 1 81 ? 80.279 9.044 -91.941 1.00 83.06 81 ARG A C 1
ATOM 634 O O . ARG A 1 81 ? 79.796 8.501 -90.962 1.00 83.06 81 ARG A O 1
ATOM 641 N N . ALA A 1 82 ? 80.323 10.373 -92.051 1.00 84.00 82 ALA A N 1
ATOM 642 C CA . ALA A 1 82 ? 79.782 11.247 -91.006 1.00 84.00 82 ALA A CA 1
ATOM 643 C C . ALA A 1 82 ? 78.259 11.091 -90.828 1.00 84.00 82 ALA A C 1
ATOM 645 O O . ALA A 1 82 ? 77.753 11.210 -89.715 1.00 84.00 82 ALA A O 1
ATOM 646 N N . LEU A 1 83 ? 77.521 10.825 -91.911 1.00 87.06 83 LEU A N 1
ATOM 647 C CA . LEU A 1 83 ? 76.093 10.513 -91.840 1.00 87.06 83 LEU A CA 1
ATOM 648 C C . LEU A 1 83 ? 75.848 9.103 -91.286 1.00 87.06 83 LEU A C 1
ATOM 650 O O . LEU A 1 83 ? 74.891 8.923 -90.544 1.00 87.06 83 LEU A O 1
ATOM 654 N N . GLU A 1 84 ? 76.696 8.123 -91.600 1.00 89.69 84 GLU A N 1
ATOM 655 C CA . GLU A 1 84 ? 76.637 6.767 -91.034 1.00 89.69 84 GLU A CA 1
ATOM 656 C C . GLU A 1 84 ? 76.909 6.762 -89.523 1.00 89.69 84 GLU A C 1
ATOM 658 O O . GLU A 1 84 ? 76.166 6.133 -88.764 1.00 89.69 84 GLU A O 1
ATOM 663 N N . ASP A 1 85 ? 77.920 7.509 -89.078 1.00 90.44 85 ASP A N 1
ATOM 664 C CA . ASP A 1 85 ? 78.236 7.708 -87.663 1.00 90.44 85 ASP A CA 1
ATOM 665 C C . ASP A 1 85 ? 77.066 8.396 -86.942 1.00 90.44 85 ASP A C 1
ATOM 667 O O . ASP A 1 85 ? 76.651 7.973 -85.861 1.00 90.44 85 ASP A O 1
ATOM 671 N N . GLU A 1 86 ? 76.465 9.414 -87.565 1.00 93.25 86 GLU A N 1
ATOM 672 C CA . GLU A 1 86 ? 75.308 10.123 -87.016 1.00 93.25 86 GLU A CA 1
ATOM 673 C C . GLU A 1 86 ? 74.045 9.244 -86.974 1.00 93.25 86 GLU A C 1
ATOM 675 O O . GLU A 1 86 ? 73.316 9.259 -85.982 1.00 93.25 86 GLU A O 1
ATOM 680 N N . ILE A 1 87 ? 73.794 8.424 -88.001 1.00 92.50 87 ILE A N 1
ATOM 681 C CA . ILE A 1 87 ? 72.699 7.443 -88.010 1.00 92.50 87 ILE A CA 1
ATOM 682 C C . ILE A 1 87 ? 72.906 6.414 -86.897 1.00 92.50 87 ILE A C 1
ATOM 684 O O . ILE A 1 87 ? 71.957 6.111 -86.175 1.00 92.50 87 ILE A O 1
ATOM 688 N N . SER A 1 88 ? 74.128 5.909 -86.724 1.00 94.38 88 SER A N 1
ATOM 689 C CA . SER A 1 88 ? 74.463 4.945 -85.669 1.00 94.38 88 SER A CA 1
ATOM 690 C C . SER A 1 88 ? 74.244 5.551 -84.280 1.00 94.38 88 SER A C 1
ATOM 692 O O . SER A 1 88 ? 73.579 4.947 -83.436 1.00 94.38 88 SER A O 1
ATOM 694 N N . ARG A 1 89 ? 74.689 6.798 -84.074 1.00 95.56 89 ARG A N 1
ATOM 695 C CA . ARG A 1 89 ? 74.455 7.568 -82.844 1.00 95.56 89 ARG A CA 1
ATOM 696 C C . ARG A 1 89 ? 72.963 7.760 -82.568 1.00 95.56 89 ARG A C 1
ATOM 698 O O . ARG A 1 89 ? 72.511 7.560 -81.443 1.00 95.56 89 ARG A O 1
ATOM 705 N N . LEU A 1 90 ? 72.176 8.123 -83.582 1.00 94.44 90 LEU A N 1
ATOM 706 C CA . LEU A 1 90 ? 70.725 8.291 -83.449 1.00 94.44 90 LEU A CA 1
ATOM 707 C C . LEU A 1 90 ? 70.005 6.963 -83.176 1.00 94.44 90 LEU A C 1
ATOM 709 O O . LEU A 1 90 ? 69.034 6.942 -82.419 1.00 94.44 90 LEU A O 1
ATOM 713 N N . GLN A 1 91 ? 70.467 5.852 -83.751 1.00 95.94 91 GLN A N 1
ATOM 714 C CA . GLN A 1 91 ? 69.922 4.519 -83.483 1.00 95.94 91 GLN A CA 1
ATOM 715 C C . GLN A 1 91 ? 70.187 4.071 -82.042 1.00 95.94 91 GLN A C 1
ATOM 717 O O . GLN A 1 91 ? 69.275 3.551 -81.396 1.00 95.94 91 GLN A O 1
ATOM 722 N N . GLU A 1 92 ? 71.390 4.315 -81.521 1.00 95.06 92 GLU A N 1
ATOM 723 C CA . GLU A 1 92 ? 71.735 4.058 -80.120 1.00 95.06 92 GLU A CA 1
ATOM 724 C C . GLU A 1 92 ? 70.891 4.931 -79.179 1.00 95.06 92 GLU A C 1
ATOM 726 O O . GLU A 1 92 ? 70.222 4.416 -78.285 1.00 95.06 92 GLU A O 1
ATOM 731 N N . GLN A 1 93 ? 70.770 6.232 -79.468 1.00 95.31 93 GLN A N 1
ATOM 732 C CA . GLN A 1 93 ? 69.894 7.133 -78.710 1.00 95.31 93 GLN A CA 1
ATOM 733 C C . GLN A 1 93 ? 68.419 6.700 -78.746 1.00 95.31 93 GLN A C 1
ATOM 735 O O . GLN A 1 93 ? 67.716 6.776 -77.733 1.00 95.31 93 GLN A O 1
ATOM 740 N N . LEU A 1 94 ? 67.924 6.218 -79.889 1.00 95.38 94 LEU A N 1
ATOM 741 C CA . LEU A 1 94 ? 66.571 5.676 -80.010 1.00 95.38 94 LEU A CA 1
ATOM 742 C C . LEU A 1 94 ? 66.398 4.396 -79.177 1.00 95.38 94 LEU A C 1
ATOM 744 O O . LEU A 1 94 ? 65.333 4.174 -78.601 1.00 95.38 94 LEU A O 1
ATOM 748 N N . LYS A 1 95 ? 67.423 3.545 -79.103 1.00 97.25 95 LYS A N 1
ATOM 749 C CA . LYS A 1 95 ? 67.404 2.335 -78.277 1.00 97.25 95 LYS A CA 1
ATOM 750 C C . LYS A 1 95 ? 67.370 2.687 -76.787 1.00 97.25 95 LYS A C 1
ATOM 752 O O . LYS A 1 95 ? 66.457 2.245 -76.094 1.00 97.25 95 LYS A O 1
ATOM 757 N N . ASP A 1 96 ? 68.246 3.579 -76.332 1.00 96.75 96 ASP A N 1
ATOM 758 C CA . ASP A 1 96 ? 68.294 4.036 -74.937 1.00 96.75 96 ASP A CA 1
ATOM 759 C C . ASP A 1 96 ? 67.001 4.730 -74.503 1.00 96.75 96 ASP A C 1
ATOM 761 O O . ASP A 1 96 ? 66.559 4.628 -73.358 1.00 96.75 96 ASP A O 1
ATOM 765 N N . THR A 1 97 ? 66.388 5.506 -75.398 1.00 94.88 97 THR A N 1
ATOM 766 C CA . THR A 1 97 ? 65.099 6.154 -75.114 1.00 94.88 97 THR A CA 1
ATOM 767 C C . THR A 1 97 ? 63.958 5.142 -75.060 1.00 94.88 97 THR A C 1
ATOM 769 O O . THR A 1 97 ? 63.101 5.263 -74.186 1.00 94.88 97 THR A O 1
ATOM 772 N N . LYS A 1 98 ? 63.964 4.102 -75.906 1.00 96.88 98 LYS A N 1
ATOM 773 C CA . LYS A 1 98 ? 62.996 2.992 -75.834 1.00 96.88 98 LYS A CA 1
ATOM 774 C C . LYS A 1 98 ? 63.133 2.181 -74.547 1.00 96.88 98 LYS A C 1
ATOM 776 O O . LYS A 1 98 ? 62.118 1.880 -73.925 1.00 96.88 98 LYS A O 1
ATOM 781 N N . GLU A 1 99 ? 64.351 1.857 -74.124 1.00 96.56 99 GLU A N 1
ATOM 782 C CA . GLU A 1 99 ? 64.602 1.124 -72.874 1.00 96.56 99 GLU A CA 1
ATOM 783 C C . GLU A 1 99 ? 64.209 1.954 -71.643 1.00 96.56 99 GLU A C 1
ATOM 785 O O . GLU A 1 99 ? 63.543 1.446 -70.734 1.00 96.56 99 GLU A O 1
ATOM 790 N N . ARG A 1 100 ? 64.506 3.263 -71.649 1.00 96.69 100 ARG A N 1
ATOM 791 C CA . ARG A 1 100 ? 64.018 4.200 -70.623 1.00 96.69 100 ARG A CA 1
ATOM 792 C C . ARG A 1 100 ? 62.495 4.291 -70.603 1.00 96.69 100 ARG A C 1
ATOM 794 O O . ARG A 1 100 ? 61.904 4.229 -69.529 1.00 96.69 100 ARG A O 1
ATOM 801 N N . PHE A 1 101 ? 61.848 4.383 -71.765 1.00 96.88 101 PHE A N 1
ATOM 802 C CA . PHE A 1 101 ? 60.387 4.399 -71.860 1.00 96.88 101 PHE A CA 1
ATOM 803 C C . PHE A 1 101 ? 59.766 3.098 -71.338 1.00 96.88 101 PHE A C 1
ATOM 805 O O . PHE A 1 101 ? 58.798 3.136 -70.583 1.00 96.88 101 PHE A O 1
ATOM 812 N N . HIS A 1 102 ? 60.338 1.946 -71.692 1.00 97.62 102 HIS A N 1
ATOM 813 C CA . HIS A 1 102 ? 59.881 0.651 -71.194 1.00 97.62 102 HIS A CA 1
ATOM 814 C C . HIS A 1 102 ? 60.020 0.543 -69.668 1.00 97.62 102 HIS A C 1
ATOM 816 O O . HIS A 1 102 ? 59.083 0.115 -68.996 1.00 97.62 102 HIS A O 1
ATOM 822 N N . SER A 1 103 ? 61.144 1.007 -69.115 1.00 96.88 103 SER A N 1
ATOM 823 C CA . SER A 1 103 ? 61.379 1.043 -67.666 1.00 96.88 103 SER A CA 1
ATOM 824 C C . SER A 1 103 ? 60.374 1.946 -66.946 1.00 96.88 103 SER A C 1
ATOM 826 O O . SER A 1 103 ? 59.787 1.542 -65.943 1.00 96.88 103 SER A O 1
ATOM 828 N N . LEU A 1 104 ? 60.112 3.140 -67.492 1.00 97.12 104 LEU A N 1
ATOM 829 C CA . LEU A 1 104 ? 59.099 4.060 -66.968 1.00 97.12 104 LEU A CA 1
ATOM 830 C C . LEU A 1 104 ? 57.692 3.455 -67.023 1.00 97.12 104 LEU A C 1
ATOM 832 O O . LEU A 1 104 ? 56.924 3.607 -66.076 1.00 97.12 104 LEU A O 1
ATOM 836 N N . ARG A 1 105 ? 57.356 2.731 -68.096 1.00 97.56 105 ARG A N 1
ATOM 837 C CA . ARG A 1 105 ? 56.071 2.033 -68.213 1.00 97.56 105 ARG A CA 1
ATOM 838 C C . ARG A 1 105 ? 55.912 0.955 -67.141 1.00 97.56 105 ARG A C 1
ATOM 840 O O . ARG A 1 105 ? 54.877 0.915 -66.487 1.00 97.56 105 ARG A O 1
ATOM 847 N N . LEU A 1 106 ? 56.938 0.135 -66.907 1.00 97.38 106 LEU A N 1
ATOM 848 C CA . LEU A 1 106 ? 56.904 -0.892 -65.862 1.00 97.38 106 LEU A CA 1
ATOM 849 C C . LEU A 1 106 ? 56.771 -0.280 -64.459 1.00 97.38 106 LEU A C 1
ATOM 851 O O . LEU A 1 106 ? 56.017 -0.789 -63.627 1.00 97.38 106 LEU A O 1
ATOM 855 N N . GLN A 1 107 ? 57.463 0.833 -64.197 1.00 97.25 107 GLN A N 1
ATOM 856 C CA . GLN A 1 107 ? 57.315 1.582 -62.948 1.00 97.25 107 GLN A CA 1
ATOM 857 C C . GLN A 1 107 ? 55.897 2.136 -62.787 1.00 97.25 107 GLN A C 1
ATOM 859 O O . GLN A 1 107 ? 55.300 1.975 -61.724 1.00 97.25 107 GLN A O 1
ATOM 864 N N . HIS A 1 108 ? 55.331 2.730 -63.839 1.00 96.31 108 HIS A N 1
ATOM 865 C CA . HIS A 1 108 ? 53.950 3.208 -63.837 1.00 96.31 108 HIS A CA 1
ATOM 866 C C . HIS A 1 108 ? 52.951 2.070 -63.565 1.00 96.31 108 HIS A C 1
ATOM 868 O O . HIS A 1 108 ? 52.068 2.218 -62.720 1.00 96.31 108 HIS A O 1
ATOM 874 N N . ASP A 1 109 ? 53.110 0.916 -64.216 1.00 97.62 109 ASP A N 1
ATOM 875 C CA . ASP A 1 109 ? 52.236 -0.246 -64.023 1.00 97.62 109 ASP A CA 1
ATOM 876 C C . ASP A 1 109 ? 52.355 -0.810 -62.596 1.00 97.62 109 ASP A C 1
ATOM 878 O O . ASP A 1 109 ? 51.345 -1.138 -61.965 1.00 97.62 109 ASP A O 1
ATOM 882 N N . THR A 1 110 ? 53.572 -0.829 -62.042 1.00 97.19 110 THR A N 1
ATOM 883 C CA . THR A 1 110 ? 53.832 -1.212 -60.646 1.00 97.19 110 THR A CA 1
ATOM 884 C C . THR A 1 110 ? 53.150 -0.247 -59.677 1.00 97.19 110 THR A C 1
ATOM 886 O O . THR A 1 110 ? 52.433 -0.690 -58.779 1.00 97.19 110 THR A O 1
ATOM 889 N N . MET A 1 111 ? 53.306 1.066 -59.869 1.00 96.50 111 MET A N 1
ATOM 890 C CA . MET A 1 111 ? 52.649 2.087 -59.045 1.00 96.50 111 MET A CA 1
ATOM 891 C C . MET A 1 111 ? 51.122 2.004 -59.139 1.00 96.50 111 MET A C 1
ATOM 893 O O . MET A 1 111 ? 50.433 2.065 -58.124 1.00 96.50 111 MET A O 1
ATOM 897 N N . SER A 1 112 ? 50.575 1.789 -60.337 1.00 97.19 112 SER A N 1
ATOM 898 C CA . SER A 1 112 ? 49.136 1.603 -60.550 1.00 97.19 112 SER A CA 1
ATOM 899 C C . SER A 1 112 ? 48.603 0.347 -59.848 1.00 97.19 112 SER A C 1
ATOM 901 O O . SER A 1 112 ? 47.515 0.364 -59.268 1.00 97.19 112 SER A O 1
ATOM 903 N N . SER A 1 113 ? 49.382 -0.741 -59.831 1.00 97.25 113 SER A N 1
ATOM 904 C CA . SER A 1 113 ? 49.061 -1.941 -59.051 1.00 97.25 113 SER A CA 1
ATOM 905 C C . SER A 1 113 ? 49.039 -1.663 -57.544 1.00 97.25 113 SER A C 1
ATOM 907 O O . SER A 1 113 ? 48.088 -2.063 -56.874 1.00 97.25 113 SER A O 1
ATOM 909 N N . HIS A 1 114 ? 50.027 -0.932 -57.015 1.00 97.38 114 HIS A N 1
ATOM 910 C CA . HIS A 1 114 ? 50.051 -0.536 -55.600 1.00 97.38 114 HIS A CA 1
ATOM 911 C C . HIS A 1 114 ? 48.861 0.364 -55.244 1.00 97.38 114 HIS A C 1
ATOM 913 O O . HIS A 1 114 ? 48.222 0.146 -54.221 1.00 97.38 114 HIS A O 1
ATOM 919 N N . HIS A 1 115 ? 48.493 1.319 -56.106 1.00 97.69 115 HIS A N 1
ATOM 920 C CA . HIS A 1 115 ? 47.307 2.153 -55.894 1.00 97.69 115 HIS A CA 1
ATOM 921 C C . HIS A 1 115 ? 45.997 1.355 -55.887 1.00 97.69 115 HIS A C 1
ATOM 923 O O . HIS A 1 115 ? 45.081 1.712 -55.149 1.00 97.69 115 HIS A O 1
ATOM 929 N N . ARG A 1 116 ? 45.878 0.291 -56.694 1.00 97.81 116 ARG A N 1
ATOM 930 C CA . ARG A 1 116 ? 44.713 -0.610 -56.644 1.00 97.81 116 ARG A CA 1
ATOM 931 C C . ARG A 1 116 ? 44.659 -1.385 -55.328 1.00 97.81 116 ARG A C 1
ATOM 933 O O . ARG A 1 116 ? 43.638 -1.323 -54.658 1.00 97.81 116 ARG A O 1
ATOM 940 N N . SER A 1 117 ? 45.769 -1.997 -54.916 1.00 97.12 117 SER A N 1
ATOM 941 C CA . SER A 1 117 ? 45.848 -2.732 -53.646 1.00 97.12 117 SER A CA 1
ATOM 942 C C . SER A 1 117 ? 45.601 -1.835 -52.426 1.00 97.12 117 SER A C 1
ATOM 944 O O . SER A 1 117 ? 44.884 -2.228 -51.510 1.00 97.12 117 SER A O 1
ATOM 946 N N . LEU A 1 118 ? 46.120 -0.601 -52.431 1.00 97.38 118 LEU A N 1
ATOM 947 C CA . LEU A 1 118 ? 45.860 0.365 -51.363 1.00 97.38 118 LEU A CA 1
ATOM 948 C C . LEU A 1 118 ? 44.374 0.738 -51.286 1.00 97.38 118 LEU A C 1
ATOM 950 O O . LEU A 1 118 ? 43.829 0.810 -50.191 1.00 97.38 118 LEU A O 1
ATOM 954 N N . ARG A 1 119 ? 43.704 0.929 -52.433 1.00 97.50 119 ARG A N 1
ATOM 955 C CA . ARG A 1 119 ? 42.256 1.193 -52.476 1.00 97.50 119 ARG A CA 1
ATOM 956 C C . ARG A 1 119 ? 41.432 0.015 -51.968 1.00 97.50 119 ARG A C 1
ATOM 958 O O . ARG A 1 119 ? 40.483 0.233 -51.226 1.00 97.50 119 ARG A O 1
ATOM 965 N N . GLU A 1 120 ? 41.796 -1.208 -52.339 1.00 97.38 120 GLU A N 1
ATOM 966 C CA . GLU A 1 120 ? 41.146 -2.421 -51.829 1.00 97.38 120 GLU A CA 1
ATOM 967 C C . GLU A 1 120 ? 41.304 -2.521 -50.306 1.00 97.38 120 GLU A C 1
ATOM 969 O O . GLU A 1 120 ? 40.308 -2.661 -49.606 1.00 97.38 120 GLU A O 1
ATOM 974 N N . SER A 1 121 ? 42.521 -2.331 -49.780 1.00 96.56 121 SER A N 1
ATOM 975 C CA . SER A 1 121 ? 42.766 -2.304 -48.331 1.00 96.56 121 SER A CA 1
ATOM 976 C C . SER A 1 121 ? 42.016 -1.172 -47.624 1.00 96.56 121 SER A C 1
ATOM 978 O O . SER A 1 121 ? 41.552 -1.349 -46.502 1.00 96.56 121 SER A O 1
ATOM 980 N N . GLN A 1 122 ? 41.886 -0.003 -48.253 1.00 95.62 122 GLN A N 1
ATOM 981 C CA . GLN A 1 122 ? 41.109 1.101 -47.696 1.00 95.62 122 GLN A CA 1
ATOM 982 C C . GLN A 1 122 ? 39.610 0.764 -47.659 1.00 95.62 122 GLN A C 1
ATOM 984 O O . GLN A 1 122 ? 38.956 1.048 -46.659 1.00 95.62 122 GLN A O 1
ATOM 989 N N . SER A 1 123 ? 39.086 0.101 -48.696 1.00 96.75 123 SER A N 1
ATOM 990 C CA . SER A 1 123 ? 37.701 -0.386 -48.740 1.00 96.75 123 SER A CA 1
ATOM 991 C C . SER A 1 123 ? 37.427 -1.408 -47.638 1.00 96.75 123 SER A C 1
ATOM 993 O O . SER A 1 123 ? 36.442 -1.270 -46.920 1.00 96.75 123 SER A O 1
ATOM 995 N N . THR A 1 124 ? 38.316 -2.390 -47.439 1.00 96.44 124 THR A N 1
ATOM 996 C CA . THR A 1 124 ? 38.141 -3.403 -46.383 1.00 96.44 124 THR A CA 1
ATOM 997 C C . THR A 1 124 ? 38.189 -2.782 -44.990 1.00 96.44 124 THR A C 1
ATOM 999 O O . THR A 1 124 ? 37.347 -3.086 -44.150 1.00 96.44 124 THR A O 1
ATOM 1002 N N . MET A 1 125 ? 39.119 -1.851 -44.746 1.00 93.69 125 MET A N 1
ATOM 1003 C CA . MET A 1 125 ? 39.183 -1.118 -43.475 1.00 93.69 125 MET A CA 1
ATOM 1004 C C . MET A 1 125 ? 37.920 -0.283 -43.225 1.00 93.69 125 MET A C 1
ATOM 1006 O O . MET A 1 125 ? 37.471 -0.153 -42.084 1.00 93.69 125 MET A O 1
ATOM 1010 N N . GLN A 1 126 ? 37.330 0.285 -44.278 1.00 97.19 126 GLN A N 1
ATOM 1011 C CA . GLN A 1 126 ? 36.085 1.039 -44.177 1.00 97.19 126 GLN A CA 1
ATOM 1012 C C . GLN A 1 126 ? 34.894 0.124 -43.856 1.00 97.19 126 GLN A C 1
ATOM 1014 O O . GLN A 1 126 ? 34.120 0.441 -42.957 1.00 97.19 126 GLN A O 1
ATOM 1019 N N . GLU A 1 127 ? 34.785 -1.038 -44.502 1.00 96.44 127 GLU A N 1
ATOM 1020 C CA . GLU A 1 127 ? 33.767 -2.052 -44.190 1.00 96.44 127 GLU A CA 1
ATOM 1021 C C . GLU A 1 127 ? 33.879 -2.561 -42.744 1.00 96.44 127 GLU A C 1
ATOM 1023 O O . GLU A 1 127 ? 32.875 -2.648 -42.035 1.00 96.44 127 GLU A O 1
ATOM 1028 N N . GLU A 1 128 ? 35.096 -2.833 -42.263 1.00 96.12 128 GLU A N 1
ATOM 1029 C CA . GLU A 1 128 ? 35.339 -3.218 -40.867 1.00 96.12 128 GLU A CA 1
ATOM 1030 C C . GLU A 1 128 ? 34.959 -2.108 -39.885 1.00 96.12 128 GLU A C 1
ATOM 1032 O O . GLU A 1 128 ? 34.381 -2.382 -38.831 1.00 96.12 128 GLU A O 1
ATOM 1037 N N . THR A 1 129 ? 35.236 -0.852 -40.237 1.00 94.75 129 THR A N 1
ATOM 1038 C CA . THR A 1 129 ? 34.849 0.311 -39.432 1.00 94.75 129 THR A CA 1
ATOM 1039 C C . THR A 1 129 ? 33.329 0.417 -39.321 1.00 94.75 129 THR A C 1
ATOM 1041 O O . THR A 1 129 ? 32.811 0.601 -38.220 1.00 94.75 129 THR A O 1
ATOM 1044 N N . GLU A 1 130 ? 32.595 0.253 -40.424 1.00 96.62 130 GLU A N 1
ATOM 1045 C CA . GLU A 1 130 ? 31.127 0.243 -40.403 1.00 96.62 130 GLU A CA 1
ATOM 1046 C C . GLU A 1 130 ? 30.574 -0.956 -39.617 1.00 96.62 130 GLU A C 1
ATOM 1048 O O . GLU A 1 130 ? 29.655 -0.798 -38.809 1.00 96.62 130 GLU A O 1
ATOM 1053 N N . ARG A 1 131 ? 31.184 -2.141 -39.750 1.00 96.12 131 ARG A N 1
ATOM 1054 C CA . ARG A 1 131 ? 30.822 -3.323 -38.953 1.00 96.12 131 ARG A CA 1
ATOM 1055 C C . ARG A 1 131 ? 30.998 -3.069 -37.453 1.00 96.12 131 ARG A C 1
ATOM 1057 O O . ARG A 1 131 ? 30.092 -3.357 -36.673 1.00 96.12 131 ARG A O 1
ATOM 1064 N N . LEU A 1 132 ? 32.140 -2.515 -37.046 1.00 96.50 132 LEU A N 1
ATOM 1065 C CA . LEU A 1 132 ? 32.424 -2.189 -35.647 1.00 96.50 132 LEU A CA 1
ATOM 1066 C C . LEU A 1 132 ? 31.492 -1.096 -35.114 1.00 96.50 132 LEU A C 1
ATOM 1068 O O . LEU A 1 132 ? 31.050 -1.190 -33.971 1.00 96.50 132 LEU A O 1
ATOM 1072 N N . LYS A 1 133 ? 31.133 -0.092 -35.926 1.00 96.50 133 LYS A N 1
ATOM 1073 C CA . LYS A 1 133 ? 30.134 0.922 -35.545 1.00 96.50 133 LYS A CA 1
ATOM 1074 C C . LYS A 1 133 ? 28.786 0.281 -35.207 1.00 96.50 133 LYS A C 1
ATOM 1076 O O . LYS A 1 133 ? 28.215 0.607 -34.167 1.00 96.50 133 LYS A O 1
ATOM 1081 N N . LEU A 1 134 ? 28.305 -0.650 -36.035 1.00 95.00 134 LEU A N 1
ATOM 1082 C CA . LEU A 1 134 ? 27.056 -1.378 -35.778 1.00 95.00 134 LEU A CA 1
ATOM 1083 C C . LEU A 1 134 ? 27.145 -2.245 -34.512 1.00 95.00 134 LEU A C 1
ATOM 1085 O O . LEU A 1 134 ? 26.213 -2.271 -33.709 1.00 95.00 134 LEU A O 1
ATOM 1089 N N . GLU A 1 135 ? 28.275 -2.919 -34.291 1.00 95.25 135 GLU A N 1
ATOM 1090 C CA . GLU A 1 135 ? 28.496 -3.734 -33.091 1.00 95.25 135 GLU A CA 1
ATOM 1091 C C . GLU A 1 135 ? 28.498 -2.880 -31.811 1.00 95.25 135 GLU A C 1
ATOM 1093 O O . GLU A 1 135 ? 27.840 -3.226 -30.827 1.00 95.25 135 GLU A O 1
ATOM 1098 N N . VAL A 1 136 ? 29.159 -1.719 -31.836 1.00 94.75 136 VAL A N 1
ATOM 1099 C CA . VAL A 1 136 ? 29.153 -0.755 -30.725 1.00 94.75 136 VAL A CA 1
ATOM 1100 C C . VAL A 1 136 ? 27.745 -0.223 -30.455 1.00 94.75 136 VAL A C 1
ATOM 1102 O O . VAL A 1 136 ? 27.354 -0.117 -29.290 1.00 94.75 136 VAL A O 1
ATOM 1105 N N . GLN A 1 137 ? 26.960 0.079 -31.494 1.00 95.81 137 GLN A N 1
ATOM 1106 C CA . GLN A 1 137 ? 25.561 0.495 -31.340 1.00 95.81 137 GLN A CA 1
ATOM 1107 C C . GLN A 1 137 ? 24.732 -0.596 -30.653 1.00 95.81 137 GLN A C 1
ATOM 1109 O O . GLN A 1 137 ? 24.108 -0.330 -29.625 1.00 95.81 137 GLN A O 1
ATOM 1114 N N . HIS A 1 138 ? 24.813 -1.841 -31.128 1.00 93.69 138 HIS A N 1
ATOM 1115 C CA . HIS A 1 138 ? 24.099 -2.970 -30.529 1.00 93.69 138 HIS A CA 1
ATOM 1116 C C . HIS A 1 138 ? 24.504 -3.218 -29.065 1.00 93.69 138 HIS A C 1
ATOM 1118 O O . HIS A 1 138 ? 23.651 -3.418 -28.196 1.00 93.69 138 HIS A O 1
ATOM 1124 N N . LEU A 1 139 ? 25.803 -3.159 -28.748 1.00 93.12 139 LEU A N 1
ATOM 1125 C CA . LEU A 1 139 ? 26.287 -3.280 -27.369 1.00 93.12 139 LEU A CA 1
ATOM 1126 C C . LEU A 1 139 ? 25.792 -2.128 -26.484 1.00 93.12 139 LEU A C 1
ATOM 1128 O O . LEU A 1 139 ? 25.450 -2.347 -25.319 1.00 93.12 139 LEU A O 1
ATOM 1132 N N . THR A 1 140 ? 25.709 -0.915 -27.031 1.00 94.69 140 THR A N 1
ATOM 1133 C CA . THR A 1 140 ? 25.185 0.264 -26.328 1.00 94.69 140 THR A CA 1
ATOM 1134 C C . THR A 1 140 ? 23.701 0.101 -26.000 1.00 94.69 140 THR A C 1
ATOM 1136 O O . THR A 1 140 ? 23.292 0.378 -24.868 1.00 94.69 140 THR A O 1
ATOM 1139 N N . GLU A 1 141 ? 22.904 -0.413 -26.938 1.00 94.19 141 GLU A N 1
ATOM 1140 C CA . GLU A 1 141 ? 21.489 -0.740 -26.730 1.00 94.19 141 GLU A CA 1
ATOM 1141 C C . GLU A 1 141 ? 21.316 -1.832 -25.668 1.00 94.19 141 GLU A C 1
ATOM 1143 O O . GLU A 1 141 ? 20.552 -1.651 -24.716 1.00 94.19 141 GLU A O 1
ATOM 1148 N N . CYS A 1 142 ? 22.095 -2.916 -25.750 1.00 93.31 142 CYS A N 1
ATOM 1149 C CA . CYS A 1 142 ? 22.094 -3.985 -24.748 1.00 93.31 142 CYS A CA 1
ATOM 1150 C C . CYS A 1 142 ? 22.441 -3.455 -23.349 1.00 93.31 142 CYS A C 1
ATOM 1152 O O . CYS A 1 142 ? 21.772 -3.782 -22.367 1.00 93.31 142 CYS A O 1
ATOM 1154 N N . ALA A 1 143 ? 23.454 -2.590 -23.244 1.00 90.94 143 ALA A N 1
ATOM 1155 C CA . ALA A 1 143 ? 23.818 -1.932 -21.992 1.00 90.94 143 ALA A CA 1
ATOM 1156 C C . ALA A 1 143 ? 22.717 -0.980 -21.489 1.00 90.94 143 ALA A C 1
ATOM 1158 O O . ALA A 1 143 ? 22.558 -0.801 -20.279 1.00 90.94 143 ALA A O 1
ATOM 1159 N N . GLY A 1 144 ? 21.953 -0.354 -22.388 1.00 93.00 144 GLY A N 1
ATOM 1160 C CA . GLY A 1 144 ? 20.755 0.420 -22.059 1.00 93.00 144 GLY A CA 1
ATOM 1161 C C . GLY A 1 144 ? 19.662 -0.452 -21.442 1.00 93.00 144 GLY A C 1
ATOM 1162 O O . GLY A 1 144 ? 19.212 -0.170 -20.330 1.00 93.00 144 GLY A O 1
ATOM 1163 N N . VAL A 1 145 ? 19.305 -1.556 -22.104 1.00 93.00 145 VAL A N 1
ATOM 1164 C CA . VAL A 1 145 ? 18.314 -2.523 -21.603 1.00 93.00 145 VAL A CA 1
ATOM 1165 C C . VAL A 1 145 ? 18.737 -3.061 -20.238 1.00 93.00 145 VAL A C 1
ATOM 1167 O O . VAL A 1 145 ? 17.968 -2.968 -19.284 1.00 93.00 145 VAL A O 1
ATOM 1170 N N . LEU A 1 146 ? 19.984 -3.513 -20.084 1.00 92.50 146 LEU A N 1
ATOM 1171 C CA . LEU A 1 146 ? 20.498 -4.000 -18.800 1.00 92.50 146 LEU A CA 1
ATOM 1172 C C . LEU A 1 146 ? 20.424 -2.942 -17.691 1.00 92.50 146 LEU A C 1
ATOM 1174 O O . LEU A 1 146 ? 20.038 -3.267 -16.571 1.00 92.50 146 LEU A O 1
ATOM 1178 N N . ARG A 1 147 ? 20.727 -1.668 -17.980 1.00 96.31 147 ARG A N 1
ATOM 1179 C CA . ARG A 1 147 ? 20.567 -0.576 -17.002 1.00 96.31 147 ARG A CA 1
ATOM 1180 C C . ARG A 1 147 ? 19.112 -0.408 -16.569 1.00 96.31 147 ARG A C 1
ATOM 1182 O O . ARG A 1 147 ? 18.851 -0.299 -15.370 1.00 96.31 147 ARG A O 1
ATOM 1189 N N . THR A 1 148 ? 18.168 -0.422 -17.511 1.00 93.62 148 THR A N 1
ATOM 1190 C CA . THR A 1 148 ? 16.734 -0.337 -17.181 1.00 93.62 148 THR A CA 1
ATOM 1191 C C . THR A 1 148 ? 16.260 -1.545 -16.378 1.00 93.62 148 THR A C 1
ATOM 1193 O O . THR A 1 148 ? 15.513 -1.390 -15.411 1.00 93.62 148 THR A O 1
ATOM 1196 N N . GLU A 1 149 ? 16.764 -2.737 -16.702 1.00 89.62 149 GLU A N 1
ATOM 1197 C CA . GLU A 1 149 ? 16.433 -3.964 -15.990 1.00 89.62 149 GLU A CA 1
ATOM 1198 C C . GLU A 1 149 ? 17.015 -3.972 -14.563 1.00 89.62 149 GLU A C 1
ATOM 1200 O O . GLU A 1 149 ? 16.337 -4.311 -13.596 1.00 89.62 149 GLU A O 1
ATOM 1205 N N . VAL A 1 150 ? 18.241 -3.494 -14.362 1.00 93.31 150 VAL A N 1
ATOM 1206 C CA . VAL A 1 150 ? 18.791 -3.329 -13.007 1.00 93.31 150 VAL A CA 1
ATOM 1207 C C . VAL A 1 150 ? 17.964 -2.325 -12.198 1.00 93.31 150 VAL A C 1
ATOM 1209 O O . VAL A 1 150 ? 17.671 -2.566 -11.025 1.00 93.31 150 VAL A O 1
ATOM 1212 N N . GLN A 1 151 ? 17.553 -1.210 -12.805 1.00 95.31 151 GLN A N 1
ATOM 1213 C CA . GLN A 1 151 ? 16.791 -0.181 -12.101 1.00 95.31 151 GLN A CA 1
ATOM 1214 C C . GLN A 1 151 ? 15.401 -0.666 -11.684 1.00 95.31 151 GLN A C 1
ATOM 1216 O O . GLN A 1 151 ? 14.998 -0.466 -10.536 1.00 95.31 151 GLN A O 1
ATOM 1221 N N . ALA A 1 152 ? 14.673 -1.344 -12.571 1.00 88.44 152 ALA A N 1
ATOM 1222 C CA . ALA A 1 152 ? 13.378 -1.890 -12.192 1.00 88.44 152 ALA A CA 1
ATOM 1223 C C . ALA A 1 152 ? 13.521 -3.044 -11.178 1.00 88.44 152 ALA A C 1
ATOM 1225 O O . ALA A 1 152 ? 12.664 -3.167 -10.309 1.00 88.44 152 ALA A O 1
ATOM 1226 N N . ALA A 1 153 ? 14.626 -3.806 -11.172 1.00 88.88 153 ALA A N 1
ATOM 1227 C CA . ALA A 1 153 ? 14.857 -4.834 -10.145 1.00 88.88 153 ALA A CA 1
ATOM 1228 C C . ALA A 1 153 ? 15.061 -4.209 -8.760 1.00 88.88 153 ALA A C 1
ATOM 1230 O O . ALA A 1 153 ? 14.560 -4.715 -7.756 1.00 88.88 153 ALA A O 1
ATOM 1231 N N . ARG A 1 154 ? 15.752 -3.064 -8.704 1.00 92.88 154 ARG A N 1
ATOM 1232 C CA . ARG A 1 154 ? 15.884 -2.264 -7.479 1.00 92.88 154 ARG A CA 1
ATOM 1233 C C . ARG A 1 154 ? 14.534 -1.732 -6.998 1.00 92.88 154 ARG A C 1
ATOM 1235 O O . ARG A 1 154 ? 14.274 -1.786 -5.799 1.00 92.88 154 ARG A O 1
ATOM 1242 N N . SER A 1 155 ? 13.677 -1.269 -7.911 1.00 93.06 155 SER A N 1
ATOM 1243 C CA . SER A 1 155 ? 12.317 -0.816 -7.580 1.00 93.06 155 SER A CA 1
ATOM 1244 C C . SER A 1 155 ? 11.462 -1.952 -7.012 1.00 93.06 155 SER A C 1
ATOM 1246 O O . SER A 1 155 ? 10.868 -1.793 -5.950 1.00 93.06 155 SER A O 1
ATOM 1248 N N . ASP A 1 156 ? 11.452 -3.120 -7.662 1.00 90.25 156 ASP A N 1
ATOM 1249 C CA . ASP A 1 156 ? 10.698 -4.290 -7.194 1.00 90.25 156 ASP A CA 1
ATOM 1250 C C . ASP A 1 156 ? 11.190 -4.757 -5.813 1.00 90.25 156 ASP A C 1
ATOM 1252 O O . ASP A 1 156 ? 10.385 -5.079 -4.937 1.00 90.25 156 ASP A O 1
ATOM 1256 N N . ARG A 1 157 ? 12.511 -4.729 -5.573 1.00 90.56 157 ARG A N 1
ATOM 1257 C CA . ARG A 1 157 ? 13.092 -5.018 -4.252 1.00 90.56 157 ARG A CA 1
ATOM 1258 C C . ARG A 1 157 ? 12.613 -4.024 -3.194 1.00 90.56 157 ARG A C 1
ATOM 1260 O O . ARG A 1 157 ? 12.278 -4.450 -2.093 1.00 90.56 157 ARG A O 1
ATOM 1267 N N . ALA A 1 158 ? 12.584 -2.728 -3.504 1.00 91.75 158 ALA A N 1
ATOM 1268 C CA . ALA A 1 158 ? 12.106 -1.704 -2.576 1.00 91.75 158 ALA A CA 1
ATOM 1269 C C . ALA A 1 158 ? 10.616 -1.897 -2.240 1.00 91.75 158 ALA A C 1
ATOM 1271 O O . ALA A 1 158 ? 10.241 -1.858 -1.069 1.00 91.75 158 ALA A O 1
ATOM 1272 N N . GLU A 1 159 ? 9.780 -2.196 -3.242 1.00 91.88 159 GLU A N 1
ATOM 1273 C CA . GLU A 1 159 ? 8.370 -2.548 -3.029 1.00 91.88 159 GLU A CA 1
ATOM 1274 C C . GLU A 1 159 ? 8.223 -3.802 -2.147 1.00 91.88 159 GLU A C 1
ATOM 1276 O O . GLU A 1 159 ? 7.402 -3.825 -1.230 1.00 91.88 159 GLU A O 1
ATOM 1281 N N . GLY A 1 160 ? 9.045 -4.832 -2.377 1.00 85.81 160 GLY A N 1
ATOM 1282 C CA . GLY A 1 160 ? 9.067 -6.042 -1.553 1.00 85.81 160 GLY A CA 1
ATOM 1283 C C . GLY A 1 160 ? 9.494 -5.779 -0.105 1.00 85.81 160 GLY A C 1
ATOM 1284 O O . GLY A 1 160 ? 8.903 -6.330 0.823 1.00 85.81 160 GLY A O 1
ATOM 1285 N N . GLN A 1 161 ? 10.477 -4.902 0.113 1.00 91.56 161 GLN A N 1
ATOM 1286 C CA . GLN A 1 161 ? 10.897 -4.487 1.454 1.00 91.56 161 GLN A CA 1
ATOM 1287 C C . GLN A 1 161 ? 9.789 -3.746 2.203 1.00 91.56 161 GLN A C 1
ATOM 1289 O O . GLN A 1 161 ? 9.631 -3.952 3.404 1.00 91.56 161 GLN A O 1
ATOM 1294 N N . GLU A 1 162 ? 9.004 -2.921 1.514 1.00 93.06 162 GLU A N 1
ATOM 1295 C CA . GLU A 1 162 ? 7.872 -2.232 2.131 1.00 93.06 162 GLU A CA 1
ATOM 1296 C C . GLU A 1 162 ? 6.775 -3.215 2.555 1.00 93.06 162 GLU A C 1
ATOM 1298 O O . GLU A 1 162 ? 6.293 -3.162 3.685 1.00 93.06 162 GLU A O 1
ATOM 1303 N N . VAL A 1 163 ? 6.453 -4.193 1.702 1.00 91.38 163 VAL A N 1
ATOM 1304 C CA . VAL A 1 163 ? 5.523 -5.279 2.053 1.00 91.38 163 VAL A CA 1
ATOM 1305 C C . VAL A 1 163 ? 6.017 -6.065 3.271 1.00 91.38 163 VAL A C 1
ATOM 1307 O O . VAL A 1 163 ? 5.229 -6.368 4.166 1.00 91.38 163 VAL A O 1
ATOM 1310 N N . LEU A 1 164 ? 7.317 -6.367 3.346 1.00 91.38 164 LEU A N 1
ATOM 1311 C CA . LEU A 1 164 ? 7.899 -7.046 4.505 1.00 91.38 164 LEU A CA 1
ATOM 1312 C C . LEU A 1 164 ? 7.756 -6.227 5.792 1.00 91.38 164 LEU A C 1
ATOM 1314 O O . LEU A 1 164 ? 7.398 -6.801 6.819 1.00 91.38 164 LEU A O 1
ATOM 1318 N N . LYS A 1 165 ? 7.982 -4.908 5.747 1.00 94.56 165 LYS A N 1
ATOM 1319 C CA . LYS A 1 165 ? 7.774 -4.030 6.911 1.00 94.56 165 LYS A CA 1
ATOM 1320 C C . LYS A 1 165 ? 6.321 -4.054 7.374 1.00 94.56 165 LYS A C 1
ATOM 1322 O O . LYS A 1 165 ? 6.073 -4.221 8.564 1.00 94.56 165 LYS A O 1
ATOM 1327 N N . VAL A 1 166 ? 5.366 -3.952 6.448 1.00 89.44 166 VAL A N 1
ATOM 1328 C CA . VAL A 1 166 ? 3.932 -4.022 6.776 1.00 89.44 166 VAL A CA 1
ATOM 1329 C C . VAL A 1 166 ? 3.603 -5.352 7.462 1.00 89.44 166 VAL A C 1
ATOM 1331 O O . VAL A 1 166 ? 3.060 -5.357 8.566 1.00 89.44 166 VAL A O 1
ATOM 1334 N N . LEU A 1 167 ? 4.038 -6.478 6.889 1.00 88.00 167 LEU A N 1
ATOM 1335 C CA . LEU A 1 167 ? 3.827 -7.803 7.480 1.00 88.00 167 LEU A CA 1
ATOM 1336 C C . LEU A 1 167 ? 4.476 -7.953 8.865 1.00 88.00 167 LEU A C 1
ATOM 1338 O O . LEU A 1 167 ? 3.899 -8.583 9.752 1.00 88.00 167 LEU A O 1
ATOM 1342 N N . GLN A 1 168 ? 5.662 -7.377 9.076 1.00 92.81 168 GLN A N 1
ATOM 1343 C CA . GLN A 1 168 ? 6.314 -7.357 10.387 1.00 92.81 168 GLN A CA 1
ATOM 1344 C C . GLN A 1 168 ? 5.484 -6.573 11.409 1.00 92.81 168 GLN A C 1
ATOM 1346 O O . GLN A 1 168 ? 5.239 -7.085 12.503 1.00 92.81 168 GLN A O 1
ATOM 1351 N N . THR A 1 169 ? 4.993 -5.384 11.042 1.00 90.00 169 THR A N 1
ATOM 1352 C CA . THR A 1 169 ? 4.152 -4.573 11.935 1.00 90.00 169 THR A CA 1
ATOM 1353 C C . THR A 1 169 ? 2.847 -5.282 12.298 1.00 90.00 169 THR A C 1
ATOM 1355 O O . THR A 1 169 ? 2.509 -5.365 13.476 1.00 90.00 169 THR A O 1
ATOM 1358 N N . GLU A 1 170 ? 2.161 -5.905 11.335 1.00 86.75 170 GLU A N 1
ATOM 1359 C CA . GLU A 1 170 ? 0.952 -6.696 11.600 1.00 86.75 170 GLU A CA 1
ATOM 1360 C C . GLU A 1 170 ? 1.217 -7.875 12.543 1.00 86.75 170 GLU A C 1
ATOM 1362 O O . GLU A 1 170 ? 0.407 -8.193 13.418 1.00 86.75 170 GLU A O 1
ATOM 1367 N N . LEU A 1 171 ? 2.364 -8.536 12.390 1.00 89.62 171 LEU A N 1
ATOM 1368 C CA . LEU A 1 171 ? 2.741 -9.673 13.220 1.00 89.62 171 LEU A CA 1
ATOM 1369 C C . LEU A 1 171 ? 3.030 -9.242 14.666 1.00 89.62 171 LEU A C 1
ATOM 1371 O O . LEU A 1 171 ? 2.663 -9.949 15.613 1.00 89.62 171 LEU A O 1
ATOM 1375 N N . GLU A 1 172 ? 3.652 -8.081 14.860 1.00 92.19 172 GLU A N 1
ATOM 1376 C CA . GLU A 1 172 ? 3.835 -7.469 16.177 1.00 92.19 172 GLU A CA 1
ATOM 1377 C C . GLU A 1 172 ? 2.506 -7.048 16.809 1.00 92.19 172 GLU A C 1
ATOM 1379 O O . GLU A 1 172 ? 2.272 -7.338 17.988 1.00 92.19 172 GLU A O 1
ATOM 1384 N N . GLU A 1 173 ? 1.603 -6.450 16.031 1.00 89.88 173 GLU A N 1
ATOM 1385 C CA . GLU A 1 173 ? 0.258 -6.091 16.481 1.00 89.88 173 GLU A CA 1
ATOM 1386 C C . GLU A 1 173 ? -0.539 -7.327 16.911 1.00 89.88 173 GLU A C 1
ATOM 1388 O O . GLU A 1 173 ? -1.072 -7.361 18.025 1.00 89.88 173 GLU A O 1
ATOM 1393 N N . ALA A 1 174 ? -0.537 -8.394 16.108 1.00 87.62 174 ALA A N 1
ATOM 1394 C CA . ALA A 1 174 ? -1.193 -9.658 16.434 1.00 87.62 174 ALA A CA 1
ATOM 1395 C C . ALA A 1 174 ? -0.616 -10.299 17.710 1.00 87.62 174 ALA A C 1
ATOM 1397 O O . ALA A 1 174 ? -1.359 -10.800 18.564 1.00 87.62 174 ALA A O 1
ATOM 1398 N N . ARG A 1 175 ? 0.712 -10.250 17.896 1.00 93.44 175 ARG A N 1
ATOM 1399 C CA . ARG A 1 175 ? 1.365 -10.693 19.141 1.00 93.44 175 ARG A CA 1
ATOM 1400 C C . ARG A 1 175 ? 0.942 -9.835 20.333 1.00 93.44 175 ARG A C 1
ATOM 1402 O O . ARG A 1 175 ? 0.682 -10.382 21.407 1.00 93.44 175 ARG A O 1
ATOM 1409 N N . GLY A 1 176 ? 0.855 -8.518 20.159 1.00 91.06 176 GLY A N 1
ATOM 1410 C CA . GLY A 1 176 ? 0.386 -7.588 21.184 1.00 91.06 176 GLY A CA 1
ATOM 1411 C C . GLY A 1 176 ? -1.070 -7.840 21.582 1.00 91.06 176 GLY A C 1
ATOM 1412 O O . GLY A 1 176 ? -1.401 -7.851 22.767 1.00 91.06 176 GLY A O 1
ATOM 1413 N N . GLU A 1 177 ? -1.937 -8.113 20.612 1.00 91.31 177 GLU A N 1
ATOM 1414 C CA . GLU A 1 177 ? -3.342 -8.457 20.838 1.00 91.31 177 GLU A CA 1
ATOM 1415 C C . GLU A 1 177 ? -3.506 -9.769 21.584 1.00 91.31 177 GLU A C 1
ATOM 1417 O O . GLU A 1 177 ? -4.270 -9.827 22.548 1.00 91.31 177 GLU A O 1
ATOM 1422 N N . LYS A 1 178 ? -2.735 -10.793 21.208 1.00 93.50 178 LYS A N 1
ATOM 1423 C CA . LYS A 1 178 ? -2.718 -12.071 21.921 1.00 93.50 178 LYS A CA 1
ATOM 1424 C C . LYS A 1 178 ? -2.360 -11.887 23.399 1.00 93.50 178 LYS A C 1
ATOM 1426 O O . LYS A 1 178 ? -3.026 -12.475 24.247 1.00 93.50 178 LYS A O 1
ATOM 1431 N N . ARG A 1 179 ? -1.359 -11.055 23.719 1.00 95.56 179 ARG A N 1
ATOM 1432 C CA . ARG A 1 179 ? -0.987 -10.748 25.115 1.00 95.56 179 ARG A CA 1
ATOM 1433 C C . ARG A 1 179 ? -2.116 -10.032 25.858 1.00 95.56 179 ARG A C 1
ATOM 1435 O O . ARG A 1 179 ? -2.480 -10.455 26.947 1.00 95.56 179 ARG A O 1
ATOM 1442 N N . LYS A 1 180 ? -2.729 -9.009 25.252 1.00 94.00 180 LYS A N 1
ATOM 1443 C CA . LYS A 1 180 ? -3.859 -8.274 25.856 1.00 94.00 180 LYS A CA 1
ATOM 1444 C C . LYS A 1 180 ? -5.062 -9.179 26.133 1.00 94.00 180 LYS A C 1
ATOM 1446 O O . LYS A 1 180 ? -5.673 -9.073 27.195 1.00 94.00 180 LYS A O 1
ATOM 1451 N N . LEU A 1 181 ? -5.395 -10.062 25.189 1.00 94.38 181 LEU A N 1
ATOM 1452 C CA . LEU A 1 181 ? -6.435 -11.079 25.354 1.00 94.38 181 LEU A CA 1
ATOM 1453 C C . LEU A 1 181 ? -6.084 -12.036 26.491 1.00 94.38 181 LEU A C 1
ATOM 1455 O O . LEU A 1 181 ? -6.922 -12.268 27.353 1.00 94.38 181 LEU A O 1
ATOM 1459 N N . GLN A 1 182 ? -4.846 -12.528 26.545 1.00 96.12 182 GLN A N 1
ATOM 1460 C CA . GLN A 1 182 ? -4.391 -13.394 27.629 1.00 96.12 182 GLN A CA 1
ATOM 1461 C C . GLN A 1 182 ? -4.526 -12.708 28.998 1.00 96.12 182 GLN A C 1
ATOM 1463 O O . GLN A 1 182 ? -5.158 -13.256 29.899 1.00 96.12 182 GLN A O 1
ATOM 1468 N N . GLU A 1 183 ? -4.033 -11.480 29.147 1.00 96.50 183 GLU A N 1
ATOM 1469 C CA . GLU A 1 183 ? -4.175 -10.714 30.390 1.00 96.50 183 GLU A CA 1
ATOM 1470 C C . GLU A 1 183 ? -5.644 -10.484 30.773 1.00 96.50 183 GLU A C 1
ATOM 1472 O O . GLU A 1 183 ? -5.990 -10.512 31.955 1.00 96.50 183 GLU A O 1
ATOM 1477 N N . GLN A 1 184 ? -6.524 -10.257 29.790 1.00 94.94 184 GLN A N 1
ATOM 1478 C CA . GLN A 1 184 ? -7.964 -10.162 30.027 1.00 94.94 184 GLN A CA 1
ATOM 1479 C C . GLN A 1 184 ? -8.523 -11.488 30.538 1.00 94.94 184 GLN A C 1
ATOM 1481 O O . GLN A 1 184 ? -9.196 -11.491 31.563 1.00 94.94 184 GLN A O 1
ATOM 1486 N N . THR A 1 185 ? -8.184 -12.610 29.900 1.00 96.44 185 THR A N 1
ATOM 1487 C CA . THR A 1 185 ? -8.638 -13.931 30.353 1.00 96.44 185 THR A CA 1
ATOM 1488 C C . THR A 1 185 ? -8.142 -14.272 31.757 1.00 96.44 185 THR A C 1
ATOM 1490 O O . THR A 1 185 ? -8.891 -14.846 32.541 1.00 96.44 185 THR A O 1
ATOM 1493 N N . GLU A 1 186 ? -6.921 -13.872 32.125 1.00 97.62 186 GLU A N 1
ATOM 1494 C CA . GLU A 1 186 ? -6.388 -14.061 33.478 1.00 97.62 186 GLU A CA 1
ATOM 1495 C C . GLU A 1 186 ? -7.122 -13.194 34.511 1.00 97.62 186 GLU A C 1
ATOM 1497 O O . GLU A 1 186 ? -7.385 -13.644 35.630 1.00 97.62 186 GLU A O 1
ATOM 1502 N N . ARG A 1 187 ? -7.482 -11.956 34.148 1.00 97.50 187 ARG A N 1
ATOM 1503 C CA . ARG A 1 187 ? -8.314 -11.078 34.984 1.00 97.50 187 ARG A CA 1
ATOM 1504 C C . ARG A 1 187 ? -9.716 -11.658 35.166 1.00 97.50 187 ARG A C 1
ATOM 1506 O O . ARG A 1 187 ? -10.169 -11.771 36.304 1.00 97.50 187 ARG A O 1
ATOM 1513 N N . ASP A 1 188 ? -10.351 -12.101 34.088 1.00 96.75 188 ASP A N 1
ATOM 1514 C CA . ASP A 1 188 ? -11.683 -12.711 34.121 1.00 96.75 188 ASP A CA 1
ATOM 1515 C C . ASP A 1 188 ? -11.678 -14.013 34.934 1.00 96.75 188 ASP A C 1
ATOM 1517 O O . ASP A 1 188 ? -12.562 -14.228 35.762 1.00 96.75 188 ASP A O 1
ATOM 1521 N N . ALA A 1 189 ? -10.642 -14.846 34.798 1.00 98.00 189 ALA A N 1
ATOM 1522 C CA . ALA A 1 189 ? -10.484 -16.065 35.589 1.00 98.00 189 ALA A CA 1
ATOM 1523 C C . ALA A 1 189 ? -10.419 -15.774 37.098 1.00 98.00 189 ALA A C 1
ATOM 1525 O O . ALA A 1 189 ? -11.067 -16.465 37.886 1.00 98.00 189 ALA A O 1
ATOM 1526 N N . LYS A 1 190 ? -9.689 -14.729 37.517 1.00 98.12 190 LYS A N 1
ATOM 1527 C CA . LYS A 1 190 ? -9.637 -14.307 38.929 1.00 98.12 190 LYS A CA 1
ATOM 1528 C C . LYS A 1 190 ? -11.004 -13.849 39.436 1.00 98.12 190 LYS A C 1
ATOM 1530 O O . LYS A 1 190 ? -11.399 -14.240 40.532 1.00 98.12 190 LYS A O 1
ATOM 1535 N N . VAL A 1 191 ? -11.729 -13.063 38.638 1.00 98.25 191 VAL A N 1
ATOM 1536 C CA . VAL A 1 191 ? -13.083 -12.598 38.980 1.00 98.25 191 VAL A CA 1
ATOM 1537 C C . VAL A 1 191 ? -14.043 -13.781 39.118 1.00 98.25 191 VAL A C 1
ATOM 1539 O O . VAL A 1 191 ? -14.775 -13.863 40.100 1.00 98.25 191 VAL A O 1
ATOM 1542 N N . ILE A 1 192 ? -14.001 -14.736 38.187 1.00 97.75 192 ILE A N 1
ATOM 1543 C CA . ILE A 1 192 ? -14.828 -15.948 38.239 1.00 97.75 192 ILE A CA 1
ATOM 1544 C C . ILE A 1 192 ? -14.529 -16.758 39.506 1.00 97.75 192 ILE A C 1
ATOM 1546 O O . ILE A 1 192 ? -15.462 -17.186 40.185 1.00 97.75 192 ILE A O 1
ATOM 1550 N N . LEU A 1 193 ? -13.253 -16.953 39.854 1.00 98.12 193 LEU A N 1
ATOM 1551 C CA . LEU A 1 193 ? -12.868 -17.686 41.063 1.00 98.12 193 LEU A CA 1
ATOM 1552 C C . LEU A 1 193 ? -13.370 -17.004 42.341 1.00 98.12 193 LEU A C 1
ATOM 1554 O O . LEU A 1 193 ? -13.871 -17.687 43.238 1.00 98.12 193 LEU A O 1
ATOM 1558 N N . ASP A 1 194 ? -13.271 -15.675 42.430 1.00 98.31 194 ASP A N 1
ATOM 1559 C CA . ASP A 1 194 ? -13.776 -14.947 43.595 1.00 98.31 194 ASP A CA 1
ATOM 1560 C C . ASP A 1 194 ? -15.308 -15.006 43.680 1.00 98.31 194 ASP A C 1
ATOM 1562 O O . ASP A 1 194 ? -15.848 -15.334 44.735 1.00 98.31 194 ASP A O 1
ATOM 1566 N N . LEU A 1 195 ? -16.021 -14.829 42.563 1.00 98.00 195 LEU A N 1
ATOM 1567 C CA . LEU A 1 195 ? -17.479 -14.988 42.516 1.00 98.00 195 LEU A CA 1
ATOM 1568 C C . LEU A 1 195 ? -17.919 -16.402 42.924 1.00 98.00 195 LEU A C 1
ATOM 1570 O O . LEU A 1 195 ? -18.864 -16.557 43.698 1.00 98.00 195 LEU A O 1
ATOM 1574 N N . GLN A 1 196 ? -17.217 -17.444 42.474 1.00 97.81 196 GLN A N 1
ATOM 1575 C CA . GLN A 1 196 ? -17.481 -18.824 42.896 1.00 97.81 196 GLN A CA 1
ATOM 1576 C C . GLN A 1 196 ? -17.242 -19.022 44.398 1.00 97.81 196 GLN A C 1
ATOM 1578 O O . GLN A 1 196 ? -18.017 -19.717 45.061 1.00 97.81 196 GLN A O 1
ATOM 1583 N N . ARG A 1 197 ? -16.189 -18.412 44.958 1.00 98.12 197 ARG A N 1
ATOM 1584 C CA . ARG A 1 197 ? -15.929 -18.419 46.404 1.00 98.12 197 ARG A CA 1
ATOM 1585 C C . ARG A 1 197 ? -17.055 -17.723 47.170 1.00 98.12 197 ARG A C 1
ATOM 1587 O O . ARG A 1 197 ? -17.521 -18.278 48.164 1.00 98.12 197 ARG A O 1
ATOM 1594 N N . GLN A 1 198 ? -17.502 -16.556 46.707 1.00 98.06 198 GLN A N 1
ATOM 1595 C CA . GLN A 1 198 ? -18.612 -15.812 47.307 1.00 98.06 198 GLN A CA 1
ATOM 1596 C C . GLN A 1 198 ? -19.918 -16.615 47.266 1.00 98.06 198 GLN A C 1
ATOM 1598 O O . GLN A 1 198 ? -20.592 -16.715 48.289 1.00 98.06 198 GLN A O 1
ATOM 1603 N N . CYS A 1 199 ? -20.238 -17.261 46.138 1.00 96.06 199 CYS A N 1
ATOM 1604 C CA . CYS A 1 199 ? -21.420 -18.121 46.019 1.00 96.06 199 CYS A CA 1
ATOM 1605 C C . CYS A 1 199 ? -21.379 -19.280 47.025 1.00 96.06 199 CYS A C 1
ATOM 1607 O O . CYS A 1 199 ? -22.340 -19.484 47.761 1.00 96.06 199 CYS A O 1
ATOM 1609 N N . LYS A 1 200 ? -20.239 -19.975 47.142 1.00 96.19 200 LYS A N 1
ATOM 1610 C CA . LYS A 1 200 ? -20.066 -21.065 48.120 1.00 96.19 200 LYS A CA 1
ATOM 1611 C C . LYS A 1 200 ? -20.176 -20.591 49.570 1.00 96.19 200 LYS A C 1
ATOM 1613 O O . LYS A 1 200 ? -20.660 -21.330 50.425 1.00 96.19 200 LYS A O 1
ATOM 1618 N N . GLU A 1 201 ? -19.695 -19.387 49.881 1.00 96.12 201 GLU A N 1
ATOM 1619 C CA . GLU A 1 201 ? -19.841 -18.813 51.223 1.00 96.12 201 GLU A CA 1
ATOM 1620 C C . GLU A 1 201 ? -21.293 -18.428 51.508 1.00 96.12 201 GLU A C 1
ATOM 1622 O O . GLU A 1 201 ? -21.813 -18.758 52.572 1.00 96.12 201 GLU A O 1
ATOM 1627 N N . MET A 1 202 ? -21.976 -17.812 50.542 1.00 93.50 202 MET A N 1
ATOM 1628 C CA . MET A 1 202 ? -23.401 -17.506 50.635 1.00 93.50 202 MET A CA 1
ATOM 1629 C C . MET A 1 202 ? -24.229 -18.778 50.865 1.00 93.50 202 MET A C 1
ATOM 1631 O O . MET A 1 202 ? -25.046 -18.811 51.785 1.00 93.50 202 MET A O 1
ATOM 1635 N N . GLU A 1 203 ? -23.973 -19.846 50.105 1.00 89.50 203 GLU A N 1
ATOM 1636 C CA . GLU A 1 203 ? -24.587 -21.167 50.297 1.00 89.50 203 GLU A CA 1
ATOM 1637 C C . GLU A 1 203 ? -24.319 -21.715 51.705 1.00 89.50 203 GLU A C 1
ATOM 1639 O O . GLU A 1 203 ? -25.246 -22.133 52.399 1.00 89.50 203 GLU A O 1
ATOM 1644 N N . ARG A 1 204 ? -23.068 -21.653 52.179 1.00 92.44 204 ARG A N 1
ATOM 1645 C CA . ARG A 1 204 ? -22.689 -22.102 53.527 1.00 92.44 204 ARG A CA 1
ATOM 1646 C C . ARG A 1 204 ? -23.413 -21.316 54.623 1.00 92.44 204 ARG A C 1
ATOM 1648 O O . ARG A 1 204 ? -23.846 -21.912 55.610 1.00 92.44 204 ARG A O 1
ATOM 1655 N N . ILE A 1 205 ? -23.531 -19.996 54.479 1.00 90.56 205 ILE A N 1
ATOM 1656 C CA . ILE A 1 205 ? -24.246 -19.134 55.430 1.00 90.56 205 ILE A CA 1
ATOM 1657 C C . ILE A 1 205 ? -25.735 -19.477 55.428 1.00 90.56 205 ILE A C 1
ATOM 1659 O O . ILE A 1 205 ? -26.298 -19.673 56.504 1.00 90.56 205 ILE A O 1
ATOM 1663 N N . LEU A 1 206 ? -26.355 -19.597 54.251 1.00 84.94 206 LEU A N 1
ATOM 1664 C CA . LEU A 1 206 ? -27.762 -19.979 54.106 1.00 84.94 206 LEU A CA 1
ATOM 1665 C C . LEU A 1 206 ? -28.042 -21.330 54.774 1.00 84.94 206 LEU A C 1
ATOM 1667 O O . LEU A 1 206 ? -28.920 -21.406 55.631 1.00 84.94 206 LEU A O 1
ATOM 1671 N N . MET A 1 207 ? -27.234 -22.353 54.475 1.00 82.44 207 MET A N 1
ATOM 1672 C CA . MET A 1 207 ? -27.363 -23.691 55.067 1.00 82.44 207 MET A CA 1
ATOM 1673 C C . MET A 1 207 ? -27.201 -23.694 56.594 1.00 82.44 207 MET A C 1
ATOM 1675 O O . MET A 1 207 ? -27.839 -24.493 57.274 1.00 82.44 207 MET A O 1
ATOM 1679 N N . ARG A 1 208 ? -26.356 -22.818 57.157 1.00 87.31 208 ARG A N 1
ATOM 1680 C CA . ARG A 1 208 ? -26.148 -22.724 58.615 1.00 87.31 208 ARG A CA 1
ATOM 1681 C C . ARG A 1 208 ? -27.214 -21.901 59.330 1.00 87.31 208 ARG A C 1
ATOM 1683 O O . ARG A 1 208 ? -27.618 -22.262 60.429 1.00 87.31 208 ARG A O 1
ATOM 1690 N N . LYS A 1 209 ? -27.604 -20.755 58.767 1.00 82.56 209 LYS A N 1
ATOM 1691 C CA . LYS A 1 209 ? -28.510 -19.795 59.421 1.00 82.56 209 LYS A CA 1
ATOM 1692 C C . LYS A 1 209 ? -29.965 -20.213 59.297 1.00 82.56 209 LYS A C 1
ATOM 1694 O O . LYS A 1 209 ? -30.759 -19.886 60.173 1.00 82.56 209 LYS A O 1
ATOM 1699 N N . HIS A 1 210 ? -30.296 -20.945 58.242 1.00 70.94 210 HIS A N 1
ATOM 1700 C CA . HIS A 1 210 ? -31.641 -21.418 58.002 1.00 70.94 210 HIS A CA 1
ATOM 1701 C C . HIS A 1 210 ? -31.600 -22.821 57.366 1.00 70.94 210 HIS A C 1
ATOM 1703 O O . HIS A 1 210 ? -31.795 -22.958 56.159 1.00 70.94 210 HIS A O 1
ATOM 1709 N N . PRO A 1 211 ? -31.362 -23.878 58.163 1.00 71.44 211 PRO A N 1
ATOM 1710 C CA . PRO A 1 211 ? -31.284 -25.254 57.659 1.00 71.44 211 PRO A CA 1
ATOM 1711 C C . PRO A 1 211 ? -32.566 -25.693 56.927 1.00 71.44 211 PRO A C 1
ATOM 1713 O O . PRO A 1 211 ? -32.497 -26.480 55.987 1.00 71.44 211 PRO A O 1
ATOM 1716 N N . ASP A 1 212 ? -33.706 -25.088 57.275 1.00 68.50 212 ASP A N 1
ATOM 1717 C CA . ASP A 1 212 ? -34.999 -25.305 56.624 1.00 68.50 212 ASP A CA 1
ATOM 1718 C C . ASP A 1 212 ? -35.359 -24.231 55.580 1.00 68.50 212 ASP A C 1
ATOM 1720 O O . ASP A 1 212 ? -36.370 -24.386 54.892 1.00 68.50 212 ASP A O 1
ATOM 1724 N N . SER A 1 213 ? -34.578 -23.146 55.405 1.00 67.69 213 SER A N 1
ATOM 1725 C CA . SER A 1 213 ? -34.935 -22.115 54.412 1.00 67.69 213 SER A CA 1
ATOM 1726 C C . SER A 1 213 ? -34.743 -22.573 52.991 1.00 67.69 213 SER A C 1
ATOM 1728 O O . SER A 1 213 ? -35.411 -22.013 52.149 1.00 67.69 213 SER A O 1
ATOM 1730 N N . VAL A 1 214 ? -33.882 -23.544 52.682 1.00 60.53 214 VAL A N 1
ATOM 1731 C CA . VAL A 1 214 ? -33.783 -24.067 51.309 1.00 60.53 214 VAL A CA 1
ATOM 1732 C C . VAL A 1 214 ? -35.077 -24.802 50.961 1.00 60.53 214 VAL A C 1
ATOM 1734 O O . VAL A 1 214 ? -35.675 -24.542 49.921 1.00 60.53 214 VAL A O 1
ATOM 1737 N N . SER A 1 215 ? -35.591 -25.618 51.883 1.00 59.66 215 SER A N 1
ATOM 1738 C CA . SER A 1 215 ? -36.909 -26.249 51.777 1.00 59.66 215 SER A CA 1
ATOM 1739 C C . SER A 1 215 ? -38.041 -25.212 51.765 1.00 59.66 215 SER A C 1
ATOM 1741 O O . SER A 1 215 ? -38.960 -25.326 50.959 1.00 59.66 215 SER A O 1
ATOM 1743 N N . ALA A 1 216 ? -37.954 -24.149 52.573 1.00 60.03 216 ALA A N 1
ATOM 1744 C CA . ALA A 1 216 ? -38.924 -23.054 52.582 1.00 60.03 216 ALA A CA 1
ATOM 1745 C C . ALA A 1 216 ? -38.807 -22.118 51.365 1.00 60.03 216 ALA A C 1
ATOM 1747 O O . ALA A 1 216 ? -39.822 -21.582 50.955 1.00 60.03 216 ALA A O 1
ATOM 1748 N N . LEU A 1 217 ? -37.631 -21.949 50.748 1.00 59.75 217 LEU A N 1
ATOM 1749 C CA . LEU A 1 21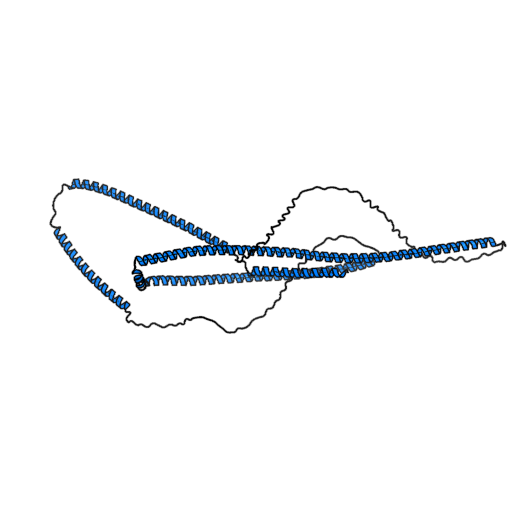7 ? -37.403 -21.210 49.498 1.00 59.75 217 LEU A CA 1
ATOM 1750 C C . LEU A 1 217 ? -37.892 -22.025 48.315 1.00 59.75 217 LEU A C 1
ATOM 1752 O O . LEU A 1 217 ? -38.434 -21.448 47.391 1.00 59.75 217 LEU A O 1
ATOM 1756 N N . ILE A 1 218 ? -37.740 -23.348 48.333 1.00 58.62 218 ILE A N 1
ATOM 1757 C CA . ILE A 1 218 ? -38.319 -24.247 47.328 1.00 58.62 218 ILE A CA 1
ATOM 1758 C C . ILE A 1 218 ? -39.856 -24.259 47.453 1.00 58.62 218 ILE A C 1
ATOM 1760 O O . ILE A 1 218 ? -40.563 -24.287 46.446 1.00 58.62 218 ILE A O 1
ATOM 1764 N N . VAL A 1 219 ? -40.395 -24.173 48.675 1.00 55.28 219 VAL A N 1
ATOM 1765 C CA . VAL A 1 219 ? -41.842 -24.049 48.939 1.00 55.28 219 VAL A CA 1
ATOM 1766 C C . VAL A 1 219 ? -42.368 -22.628 48.663 1.00 55.28 219 VAL A C 1
ATOM 1768 O O . VAL A 1 219 ? -43.456 -22.490 48.114 1.00 55.28 219 VAL A O 1
ATOM 1771 N N . ALA A 1 220 ? -41.598 -21.572 48.933 1.00 52.56 220 ALA A N 1
ATOM 1772 C CA . ALA A 1 220 ? -41.931 -20.176 48.623 1.00 52.56 220 ALA A CA 1
ATOM 1773 C C . ALA A 1 220 ? -41.711 -19.834 47.141 1.00 52.56 220 ALA A C 1
ATOM 1775 O O . ALA A 1 220 ? -42.460 -19.050 46.579 1.00 52.56 220 ALA A O 1
ATOM 1776 N N . SER A 1 221 ? -40.772 -20.498 46.466 1.00 48.47 221 SER A N 1
ATOM 1777 C CA . SER A 1 221 ? -40.630 -20.508 45.003 1.00 48.47 221 SER A CA 1
ATOM 1778 C C . SER A 1 221 ? -41.872 -21.100 44.334 1.00 48.47 221 SER A C 1
ATOM 1780 O O . SER A 1 221 ? -42.232 -20.685 43.234 1.00 48.47 221 SER A O 1
ATOM 1782 N N . LYS A 1 222 ? -42.566 -22.023 45.013 1.00 50.47 222 LYS A N 1
ATOM 1783 C CA . LYS A 1 222 ? -43.903 -22.495 44.626 1.00 50.47 222 LYS A CA 1
ATOM 1784 C C . LYS A 1 222 ? -45.040 -21.580 45.114 1.00 50.47 222 LYS A C 1
ATOM 1786 O O . LYS A 1 222 ? -46.152 -21.682 44.605 1.00 50.47 222 LYS A O 1
ATOM 1791 N N . GLY A 1 223 ? -44.775 -20.676 46.058 1.00 51.62 223 GLY A N 1
ATOM 1792 C CA . GLY A 1 223 ? -45.703 -19.684 46.605 1.00 51.62 223 GLY A CA 1
ATOM 1793 C C . GLY A 1 223 ? -45.679 -18.377 45.813 1.00 51.62 223 GLY A C 1
ATOM 1794 O O . GLY A 1 223 ? -45.085 -17.387 46.226 1.00 51.62 223 GLY A O 1
ATOM 1795 N N . VAL A 1 224 ? -46.347 -18.385 44.662 1.00 50.69 224 VAL A N 1
ATOM 1796 C CA . VAL A 1 224 ? -46.502 -17.260 43.726 1.00 50.69 224 VAL A CA 1
ATOM 1797 C C . VAL A 1 224 ? -47.305 -16.111 44.368 1.00 50.69 224 VAL A C 1
ATOM 1799 O O . VAL A 1 224 ? -48.508 -15.989 44.159 1.00 50.69 224 VAL A O 1
ATOM 1802 N N . GLY A 1 225 ? -46.656 -15.275 45.183 1.00 51.00 225 GLY A N 1
ATOM 1803 C CA . GLY A 1 225 ? -47.296 -14.153 45.891 1.00 51.00 225 GLY A CA 1
ATOM 1804 C C . GLY A 1 225 ? -47.206 -12.785 45.199 1.00 51.00 225 GLY A C 1
ATOM 1805 O O . GLY A 1 225 ? -48.094 -11.964 45.392 1.00 51.00 225 GLY A O 1
ATOM 1806 N N . ASN A 1 226 ? -46.194 -12.546 44.352 1.00 50.91 226 ASN A N 1
ATOM 1807 C CA . ASN A 1 226 ? -45.914 -11.220 43.758 1.00 50.91 226 ASN A CA 1
ATOM 1808 C C . ASN A 1 226 ? -45.967 -11.161 42.216 1.00 50.91 226 ASN A C 1
ATOM 1810 O O . ASN A 1 226 ? -45.698 -10.121 41.622 1.00 50.91 226 ASN A O 1
ATOM 1814 N N . ALA A 1 227 ? -46.391 -12.233 41.540 1.00 57.31 227 ALA A N 1
ATOM 1815 C CA . ALA A 1 227 ? -46.350 -12.319 40.074 1.00 57.31 227 ALA A CA 1
ATOM 1816 C C . ALA A 1 227 ? -47.281 -11.340 39.327 1.00 57.31 227 ALA A C 1
ATOM 1818 O O . ALA A 1 227 ? -47.159 -11.189 38.115 1.00 57.31 227 ALA A O 1
ATOM 1819 N N . LYS A 1 228 ? -48.232 -10.682 40.003 1.00 55.41 228 LYS A N 1
ATOM 1820 C CA . LYS A 1 228 ? -49.229 -9.819 39.341 1.00 55.41 228 LYS A CA 1
ATOM 1821 C C . LYS A 1 228 ? -48.718 -8.404 39.046 1.00 55.41 228 LYS A C 1
ATOM 1823 O O . LYS A 1 228 ? -48.995 -7.889 37.965 1.00 55.41 228 LYS A O 1
ATOM 1828 N N . GLU A 1 229 ? -47.964 -7.797 39.963 1.00 57.12 229 GLU A N 1
ATOM 1829 C CA . GLU A 1 229 ? -47.323 -6.488 39.739 1.00 57.12 229 GLU A CA 1
ATOM 1830 C C . GLU A 1 229 ? -46.112 -6.614 38.813 1.00 57.12 229 GLU A C 1
ATOM 1832 O O . GLU A 1 229 ? -45.961 -5.822 37.885 1.00 57.12 229 GLU A O 1
ATOM 1837 N N . GLU A 1 230 ? -45.322 -7.674 38.989 1.00 58.62 230 GLU A N 1
ATOM 1838 C CA . GLU A 1 230 ? -44.161 -7.980 38.150 1.00 58.62 230 GLU A CA 1
ATOM 1839 C C . GLU A 1 230 ? -44.566 -8.305 36.701 1.00 58.62 230 GLU A C 1
ATOM 1841 O O . GLU A 1 230 ? -43.900 -7.894 35.757 1.00 58.62 230 GLU A O 1
ATOM 1846 N N . ALA A 1 231 ? -45.716 -8.959 36.484 1.00 67.00 231 ALA A N 1
ATOM 1847 C CA . ALA A 1 231 ? -46.262 -9.167 35.141 1.00 67.00 231 ALA A CA 1
ATOM 1848 C C . ALA A 1 231 ? -46.764 -7.869 34.482 1.00 67.00 231 ALA A C 1
ATOM 1850 O O . ALA A 1 231 ? -46.740 -7.761 33.256 1.00 67.00 231 ALA A O 1
ATOM 1851 N N . SER A 1 232 ? -47.223 -6.888 35.266 1.00 72.06 232 SER A N 1
ATOM 1852 C CA . SER A 1 232 ? -47.676 -5.585 34.761 1.00 72.06 232 SER A CA 1
ATOM 1853 C C . SER A 1 232 ? -46.494 -4.730 34.301 1.00 72.06 232 SER A C 1
ATOM 1855 O O . SER A 1 232 ? -46.459 -4.278 33.155 1.00 72.06 232 SER A O 1
ATOM 1857 N N . THR A 1 233 ? -45.477 -4.576 35.152 1.00 76.62 233 THR A N 1
ATOM 1858 C CA . THR A 1 233 ? -44.254 -3.831 34.818 1.00 76.62 233 THR A CA 1
ATOM 1859 C C . THR A 1 233 ? -43.477 -4.503 33.689 1.00 76.62 233 THR A C 1
ATOM 1861 O O . THR A 1 233 ? -43.021 -3.821 32.771 1.00 76.62 233 THR A O 1
ATOM 1864 N N . ARG A 1 234 ? -43.413 -5.840 33.676 1.00 82.75 234 ARG A N 1
ATOM 1865 C CA . ARG A 1 234 ? -42.815 -6.607 32.577 1.00 82.75 234 ARG A CA 1
ATOM 1866 C C . ARG A 1 234 ? -43.525 -6.376 31.244 1.00 82.75 234 ARG A C 1
ATOM 1868 O O . ARG A 1 234 ? -42.844 -6.140 30.254 1.00 82.75 234 ARG A O 1
ATOM 1875 N N . ARG A 1 235 ? -44.863 -6.348 31.210 1.00 84.75 235 ARG A N 1
ATOM 1876 C CA . ARG A 1 235 ? -45.622 -6.044 29.980 1.00 84.75 235 ARG A CA 1
ATOM 1877 C C . ARG A 1 235 ? -45.352 -4.636 29.451 1.00 84.75 235 ARG A C 1
ATOM 1879 O O . ARG A 1 235 ? -45.224 -4.463 28.244 1.00 84.75 235 ARG A O 1
ATOM 1886 N N . VAL A 1 236 ? -45.246 -3.639 30.331 1.00 87.12 236 VAL A N 1
ATOM 1887 C CA . VAL A 1 236 ? -44.937 -2.254 29.927 1.00 87.12 236 VAL A CA 1
ATOM 1888 C C . VAL A 1 236 ? -43.528 -2.156 29.339 1.00 87.12 236 VAL A C 1
ATOM 1890 O O . VAL A 1 236 ? -43.326 -1.493 28.321 1.00 87.12 236 VAL A O 1
ATOM 1893 N N . LEU A 1 237 ? -42.556 -2.849 29.937 1.00 88.25 237 LEU A N 1
ATOM 1894 C CA . LEU A 1 237 ? -41.189 -2.904 29.420 1.00 88.25 237 LEU A CA 1
ATOM 1895 C C . LEU A 1 237 ? -41.109 -3.663 28.091 1.00 88.25 237 LEU A C 1
ATOM 1897 O O . LEU A 1 237 ? -40.467 -3.177 27.168 1.00 88.25 237 LEU A O 1
ATOM 1901 N N . GLU A 1 238 ? -41.805 -4.791 27.951 1.00 87.94 238 GLU A N 1
ATOM 1902 C CA . GLU A 1 238 ? -41.895 -5.542 26.691 1.00 87.94 238 GLU A CA 1
ATOM 1903 C C . GLU A 1 238 ? -42.522 -4.694 25.574 1.00 87.94 238 GLU A C 1
ATOM 1905 O O . GLU A 1 238 ? -42.000 -4.654 24.461 1.00 87.94 238 GLU A O 1
ATOM 1910 N N . GLN A 1 239 ? -43.581 -3.938 25.877 1.00 92.06 239 GLN A N 1
ATOM 1911 C CA . GLN A 1 239 ? -44.198 -3.017 24.921 1.00 92.06 239 GLN A CA 1
ATOM 1912 C C . GLN A 1 239 ? -43.256 -1.865 24.540 1.00 92.06 239 GLN A C 1
ATOM 1914 O O . GLN A 1 239 ? -43.197 -1.468 23.376 1.00 92.06 239 GLN A O 1
ATOM 1919 N N . ARG A 1 240 ? -42.481 -1.340 25.498 1.00 94.06 240 ARG A N 1
ATOM 1920 C CA . ARG A 1 240 ? -41.488 -0.294 25.228 1.00 94.06 240 ARG A CA 1
ATOM 1921 C C . ARG A 1 240 ? -40.321 -0.811 24.388 1.00 94.06 240 ARG A C 1
ATOM 1923 O O . ARG A 1 240 ? -39.881 -0.097 23.492 1.00 94.06 240 ARG A O 1
ATOM 1930 N N . ILE A 1 241 ? -39.841 -2.023 24.656 1.00 90.38 241 ILE A N 1
ATOM 1931 C CA . ILE A 1 241 ? -38.787 -2.679 23.872 1.00 90.38 241 ILE A CA 1
ATOM 1932 C C . ILE A 1 241 ? -39.276 -2.907 22.442 1.00 90.38 241 ILE A C 1
ATOM 1934 O O . ILE A 1 241 ? -38.592 -2.499 21.511 1.00 90.38 241 ILE A O 1
ATOM 1938 N N . ALA A 1 242 ? -40.488 -3.440 22.261 1.00 92.31 242 ALA A N 1
ATOM 1939 C CA . ALA A 1 242 ? -41.066 -3.647 20.935 1.00 92.31 242 ALA A CA 1
ATOM 1940 C C . ALA A 1 242 ? -41.159 -2.340 20.125 1.00 92.31 242 ALA A C 1
ATOM 1942 O O . ALA A 1 242 ? -40.822 -2.329 18.943 1.00 92.31 242 ALA A O 1
ATOM 1943 N N . GLN A 1 243 ? -41.546 -1.228 20.763 1.00 93.31 243 GLN A N 1
ATOM 1944 C CA . GLN A 1 243 ? -41.580 0.084 20.108 1.00 93.31 243 GLN A CA 1
ATOM 1945 C C . GLN A 1 243 ? -40.177 0.589 19.735 1.00 93.31 243 GLN A C 1
ATOM 1947 O O . GLN A 1 243 ? -39.967 1.098 18.636 1.00 93.31 243 GLN A O 1
ATOM 1952 N N . LEU A 1 244 ? -39.199 0.444 20.632 1.00 94.56 244 LEU A N 1
ATOM 1953 C CA . LEU A 1 244 ? -37.819 0.848 20.353 1.00 94.56 244 LEU A CA 1
ATOM 1954 C C . LEU A 1 244 ? -37.199 0.009 19.228 1.00 94.56 244 LEU A C 1
ATOM 1956 O O . LEU A 1 244 ? -36.452 0.540 18.410 1.00 94.56 244 LEU A O 1
ATOM 1960 N N . GLU A 1 245 ? -37.540 -1.276 19.141 1.00 91.88 245 GLU A N 1
ATOM 1961 C CA . GLU A 1 245 ? -37.114 -2.149 18.047 1.00 91.88 245 GLU A CA 1
ATOM 1962 C C . GLU A 1 245 ? -37.731 -1.745 16.701 1.00 91.88 245 GLU A C 1
ATOM 1964 O O . GLU A 1 245 ? -37.046 -1.799 15.676 1.00 91.88 245 GLU A O 1
ATOM 1969 N N . THR A 1 246 ? -39.002 -1.326 16.669 1.00 93.56 246 THR A N 1
ATOM 1970 C CA . THR A 1 246 ? -39.624 -0.812 15.439 1.00 93.56 246 THR A CA 1
ATOM 1971 C C . THR A 1 246 ? -39.033 0.528 15.019 1.00 93.56 246 THR A C 1
ATOM 1973 O O . THR A 1 246 ? -38.713 0.698 13.842 1.00 93.56 246 THR A O 1
ATOM 1976 N N . ASP A 1 247 ? -38.808 1.439 15.968 1.00 93.38 247 ASP A N 1
ATOM 1977 C CA . ASP A 1 247 ? -38.236 2.759 15.692 1.00 93.38 247 ASP A CA 1
ATOM 1978 C C . ASP A 1 247 ? -36.789 2.630 15.184 1.00 93.38 247 ASP A C 1
ATOM 1980 O O . ASP A 1 247 ? -36.404 3.296 14.221 1.00 93.38 247 ASP A O 1
ATOM 1984 N N . ALA A 1 248 ? -35.996 1.722 15.768 1.00 92.88 248 ALA A N 1
ATOM 1985 C CA . ALA A 1 248 ? -34.641 1.421 15.309 1.00 92.88 248 ALA A CA 1
ATOM 1986 C C . ALA A 1 248 ? -34.632 0.855 13.880 1.00 92.88 248 ALA A C 1
ATOM 1988 O O . ALA A 1 248 ? -33.866 1.323 13.038 1.00 92.88 248 ALA A O 1
ATOM 1989 N N . LYS A 1 249 ? -35.532 -0.089 13.566 1.00 94.12 249 LYS A N 1
ATOM 1990 C CA . LYS A 1 249 ? -35.675 -0.632 12.203 1.00 94.12 249 LYS A CA 1
ATOM 1991 C C . LYS A 1 249 ? -36.077 0.437 11.189 1.00 94.12 249 LYS A C 1
ATOM 1993 O O . LYS A 1 249 ? -35.597 0.416 10.056 1.00 94.12 249 LYS A O 1
ATOM 1998 N N . GLU A 1 250 ? -36.946 1.371 11.566 1.00 96.12 250 GLU A N 1
ATOM 1999 C CA . GLU A 1 250 ? -37.357 2.458 10.677 1.00 96.12 250 GLU A CA 1
ATOM 2000 C C . GLU A 1 250 ? -36.215 3.458 10.429 1.00 96.12 250 GLU A C 1
ATOM 2002 O O . GLU A 1 250 ? -36.023 3.915 9.298 1.00 96.12 250 GLU A O 1
ATOM 2007 N N . GLN A 1 251 ? -35.423 3.773 11.459 1.00 94.88 251 GLN A N 1
ATOM 2008 C CA . GLN A 1 251 ? -34.223 4.604 11.319 1.00 94.88 251 GLN A CA 1
ATOM 2009 C C . GLN A 1 251 ? -33.166 3.930 10.437 1.00 94.88 251 GLN A C 1
ATOM 2011 O O . GLN A 1 251 ? -32.635 4.578 9.533 1.00 94.88 251 GLN A O 1
ATOM 2016 N N . ASP A 1 252 ? -32.932 2.628 10.607 1.00 93.38 252 ASP A N 1
ATOM 2017 C CA . ASP A 1 252 ? -32.027 1.861 9.746 1.00 93.38 252 ASP A CA 1
ATOM 2018 C C . ASP A 1 252 ? -32.498 1.853 8.287 1.00 93.38 252 ASP A C 1
ATOM 2020 O O . ASP A 1 252 ? -31.700 2.078 7.376 1.00 93.38 252 ASP A O 1
ATOM 2024 N N . ALA A 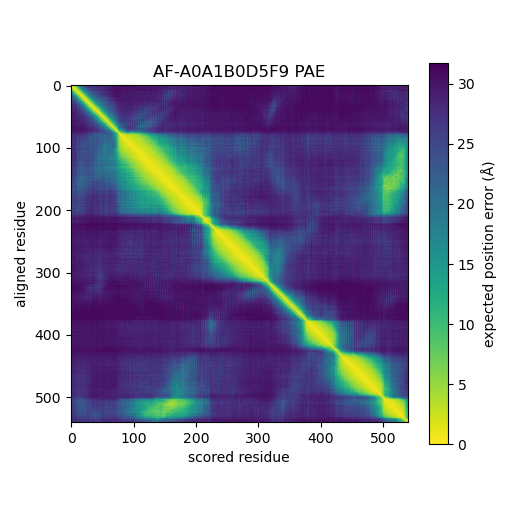1 253 ? -33.799 1.683 8.036 1.00 94.38 253 ALA A N 1
ATOM 2025 C CA . ALA A 1 253 ? -34.353 1.755 6.684 1.00 94.38 253 ALA A CA 1
ATOM 2026 C C . ALA A 1 253 ? -34.156 3.147 6.048 1.00 94.38 253 ALA A C 1
ATOM 2028 O O . ALA A 1 253 ? -33.825 3.258 4.862 1.00 94.38 253 ALA A O 1
ATOM 2029 N N . LYS A 1 254 ? -34.313 4.225 6.830 1.00 95.56 254 LYS A N 1
ATOM 2030 C CA . LYS A 1 254 ? -34.038 5.601 6.379 1.00 95.56 254 LYS A CA 1
ATOM 2031 C C . LYS A 1 254 ? -32.554 5.798 6.068 1.00 95.56 254 LYS A C 1
ATOM 2033 O O . LYS A 1 254 ? -32.231 6.327 5.004 1.00 95.56 254 LYS A O 1
ATOM 2038 N N . ALA A 1 255 ? -31.661 5.333 6.940 1.00 94.44 255 ALA A N 1
ATOM 2039 C CA . ALA A 1 255 ? -30.217 5.407 6.734 1.00 94.44 255 ALA A CA 1
ATOM 2040 C C . ALA A 1 255 ? -29.780 4.626 5.484 1.00 94.44 255 ALA A C 1
ATOM 2042 O O . ALA A 1 255 ? -29.055 5.166 4.646 1.00 94.44 255 ALA A O 1
ATOM 2043 N N . GLN A 1 256 ? -30.292 3.406 5.290 1.00 95.75 256 GLN A N 1
ATOM 2044 C CA . GLN A 1 256 ? -30.038 2.605 4.088 1.00 95.75 256 GLN A CA 1
ATOM 2045 C C . GLN A 1 256 ? -30.515 3.310 2.814 1.00 95.75 256 GLN A C 1
ATOM 2047 O O . GLN A 1 256 ? -29.795 3.333 1.816 1.00 95.75 256 GLN A O 1
ATOM 2052 N N . LYS A 1 257 ? -31.690 3.951 2.841 1.00 96.06 257 LYS A N 1
ATOM 2053 C CA . LYS A 1 257 ? -32.200 4.724 1.699 1.00 96.06 257 LYS A CA 1
ATOM 2054 C C . LYS A 1 257 ? -31.317 5.934 1.373 1.00 96.06 257 LYS A C 1
ATOM 2056 O O . LYS A 1 257 ? -31.107 6.231 0.196 1.00 96.06 257 LYS A O 1
ATOM 2061 N N . ILE A 1 258 ? -30.796 6.627 2.387 1.00 96.44 258 ILE A N 1
ATOM 2062 C CA . ILE A 1 258 ? -29.862 7.747 2.197 1.00 96.44 258 ILE A CA 1
ATOM 2063 C C . ILE A 1 258 ? -28.554 7.240 1.585 1.00 96.44 258 ILE A C 1
ATOM 2065 O O . ILE A 1 258 ? -28.107 7.802 0.587 1.00 96.44 258 ILE A O 1
ATOM 2069 N N . LEU A 1 259 ? -27.986 6.156 2.121 1.00 95.38 259 LEU A N 1
ATOM 2070 C CA . LEU A 1 259 ? -26.767 5.540 1.590 1.00 95.38 259 LEU A CA 1
ATOM 2071 C C . LEU A 1 259 ? -26.935 5.115 0.129 1.00 95.38 259 LEU A C 1
ATOM 2073 O O . LEU A 1 259 ? -26.099 5.460 -0.701 1.00 95.38 259 LEU A O 1
ATOM 2077 N N . ALA A 1 260 ? -28.048 4.462 -0.211 1.00 95.38 260 ALA A N 1
ATOM 2078 C CA . ALA A 1 260 ? -28.343 4.068 -1.586 1.00 95.38 260 ALA A CA 1
ATOM 2079 C C . ALA A 1 260 ? -28.433 5.278 -2.535 1.00 95.38 260 ALA A C 1
ATOM 2081 O O . ALA A 1 260 ? -27.931 5.231 -3.656 1.00 95.38 260 ALA A O 1
ATOM 2082 N N . ASN A 1 261 ? -29.028 6.389 -2.088 1.00 96.19 261 ASN A N 1
ATOM 2083 C CA . ASN A 1 261 ? -29.112 7.618 -2.881 1.00 96.19 261 ASN A CA 1
ATOM 2084 C C . ASN A 1 261 ? -27.733 8.272 -3.069 1.00 96.19 261 ASN A C 1
ATOM 2086 O O . ASN A 1 261 ? -27.377 8.661 -4.180 1.00 96.19 261 ASN A O 1
ATOM 2090 N N . VAL A 1 262 ? -26.928 8.347 -2.004 1.00 97.25 262 VAL A N 1
ATOM 2091 C CA . VAL A 1 262 ? -25.546 8.847 -2.076 1.00 97.25 262 VAL A CA 1
ATOM 2092 C C . VAL A 1 262 ? -24.719 7.997 -3.038 1.00 97.25 262 VAL A C 1
ATOM 2094 O O . VAL A 1 262 ? -24.033 8.550 -3.894 1.00 97.25 262 VAL A O 1
ATOM 2097 N N . GLN A 1 263 ? -24.839 6.672 -2.966 1.00 95.44 263 GLN A N 1
ATOM 2098 C CA . GLN A 1 263 ? -24.135 5.759 -3.860 1.00 95.44 263 GLN A CA 1
ATOM 2099 C C . GLN A 1 263 ? -24.584 5.926 -5.318 1.00 95.44 263 GLN A C 1
ATOM 2101 O O . GLN A 1 263 ? -23.738 6.035 -6.199 1.00 95.44 263 GLN A O 1
ATOM 2106 N N . ALA A 1 264 ? -25.887 6.058 -5.583 1.00 95.75 264 ALA A N 1
ATOM 2107 C CA . ALA A 1 264 ? -26.398 6.325 -6.930 1.00 95.75 264 ALA A CA 1
ATOM 2108 C C . ALA A 1 264 ? -25.882 7.659 -7.503 1.00 95.75 264 ALA A C 1
ATOM 2110 O O . ALA A 1 264 ? -25.508 7.738 -8.678 1.00 95.75 264 ALA A O 1
ATOM 2111 N N . LYS A 1 265 ? -25.810 8.711 -6.676 1.00 96.62 265 LYS A N 1
ATOM 2112 C CA . LYS A 1 265 ? -25.216 9.998 -7.069 1.00 96.62 265 LYS A CA 1
ATOM 2113 C C . LYS A 1 265 ? -23.723 9.870 -7.347 1.00 96.62 265 LYS A C 1
ATOM 2115 O O . LYS A 1 265 ? -23.265 10.402 -8.354 1.00 96.62 265 LYS A O 1
ATOM 2120 N N . PHE A 1 266 ? -22.987 9.151 -6.500 1.00 97.31 266 PHE A N 1
ATOM 2121 C CA . PHE A 1 266 ? -21.565 8.889 -6.706 1.00 97.31 266 PHE A CA 1
ATOM 2122 C C . PHE A 1 266 ? -21.327 8.153 -8.027 1.00 97.31 266 PHE A C 1
ATOM 2124 O O . PHE A 1 266 ? -20.561 8.640 -8.849 1.00 97.31 266 PHE A O 1
ATOM 2131 N N . SER A 1 267 ? -22.064 7.071 -8.297 1.00 95.81 267 SER A N 1
ATOM 2132 C CA . SER A 1 267 ? -21.979 6.342 -9.568 1.00 95.81 267 SER A CA 1
ATOM 2133 C C . SER A 1 267 ? -22.328 7.217 -10.776 1.00 95.81 267 SER A C 1
ATOM 2135 O O . SER A 1 267 ? -21.690 7.112 -11.818 1.00 95.81 267 SER A O 1
ATOM 2137 N N . THR A 1 268 ? -23.299 8.126 -10.642 1.00 96.94 268 THR A N 1
ATOM 2138 C CA . THR A 1 268 ? -23.643 9.076 -11.716 1.00 96.94 268 THR A CA 1
ATOM 2139 C C . THR A 1 268 ? -22.494 10.043 -12.001 1.00 96.94 268 THR A C 1
ATOM 2141 O O . THR A 1 268 ? -22.185 10.320 -13.157 1.00 96.94 268 THR A O 1
ATOM 2144 N N . VAL A 1 269 ? -21.865 10.582 -10.955 1.00 97.56 269 VAL A N 1
ATOM 2145 C CA . VAL A 1 269 ? -20.724 11.498 -11.085 1.00 97.56 269 VAL A CA 1
ATOM 2146 C C . VAL A 1 269 ? -19.509 10.768 -11.652 1.00 97.56 269 VAL A C 1
ATOM 2148 O O . VAL A 1 269 ? -18.886 11.265 -12.584 1.00 97.56 269 VAL A O 1
ATOM 2151 N N . GLN A 1 270 ? -19.222 9.571 -11.147 1.00 96.88 270 GLN A N 1
ATOM 2152 C CA . GLN A 1 270 ? -18.160 8.704 -11.642 1.00 96.88 270 GLN A CA 1
ATOM 2153 C C . GLN A 1 270 ? -18.327 8.424 -13.141 1.00 96.88 270 GLN A C 1
ATOM 2155 O O . GLN A 1 270 ? -17.413 8.703 -13.906 1.00 96.88 270 GLN A O 1
ATOM 2160 N N . SER A 1 271 ? -19.512 7.989 -13.577 1.00 94.69 271 SER A N 1
ATOM 2161 C CA . SER A 1 271 ? -19.788 7.710 -14.992 1.00 94.69 271 SER A CA 1
ATOM 2162 C C . SER A 1 271 ? -19.597 8.941 -15.890 1.00 94.69 271 SER A C 1
ATOM 2164 O O . SER A 1 271 ? -19.085 8.817 -17.003 1.00 94.69 271 SER A O 1
ATOM 2166 N N . LYS A 1 272 ? -19.944 10.146 -15.409 1.00 97.56 272 LYS A N 1
ATOM 2167 C CA . LYS A 1 272 ? -19.681 11.394 -16.146 1.00 97.56 272 LYS A CA 1
ATOM 2168 C C . LYS A 1 272 ? -18.187 11.656 -16.320 1.00 97.56 272 LYS A C 1
ATOM 2170 O O . LYS A 1 272 ? -17.777 12.046 -17.408 1.00 97.56 272 LYS A O 1
ATOM 2175 N N . TYR A 1 273 ? -17.388 11.449 -15.274 1.00 98.00 273 TYR A N 1
ATOM 2176 C CA . TYR A 1 273 ? -15.939 11.632 -15.360 1.00 98.00 273 TYR A CA 1
ATOM 2177 C C . TYR A 1 273 ? -15.269 10.551 -16.207 1.00 98.00 273 TYR A C 1
ATOM 2179 O O . TYR A 1 273 ? -14.414 10.887 -17.013 1.00 98.00 273 TYR A O 1
ATOM 2187 N N . GLU A 1 274 ? -15.694 9.293 -16.103 1.00 96.50 274 GLU A N 1
ATOM 2188 C CA . GLU A 1 274 ? -15.205 8.206 -16.962 1.00 96.50 274 GLU A CA 1
ATOM 2189 C C . GLU A 1 274 ? -15.497 8.483 -18.441 1.00 96.50 274 GLU A C 1
ATOM 2191 O O . GLU A 1 274 ? -14.609 8.347 -19.278 1.00 96.50 274 GLU A O 1
ATOM 2196 N N . THR A 1 275 ? -16.708 8.955 -18.760 1.00 96.88 275 THR A N 1
ATOM 2197 C CA . THR A 1 275 ? -17.066 9.351 -20.133 1.00 96.88 275 THR A CA 1
ATOM 2198 C C . THR A 1 275 ? -16.200 10.518 -20.610 1.00 96.88 275 THR A C 1
ATOM 2200 O O . THR A 1 275 ? -15.650 10.470 -21.703 1.00 96.88 275 THR A O 1
ATOM 2203 N N . HIS A 1 276 ? -16.022 11.547 -19.775 1.00 97.81 276 HIS A N 1
ATOM 2204 C CA . HIS A 1 276 ? -15.201 12.703 -20.134 1.00 97.81 276 HIS A CA 1
ATOM 2205 C C . HIS A 1 276 ? -13.725 12.337 -20.354 1.00 97.81 276 HIS A C 1
ATOM 2207 O O . HIS A 1 276 ? -13.100 12.858 -21.274 1.00 97.81 276 HIS A O 1
ATOM 2213 N N . ILE A 1 277 ? -13.175 11.432 -19.539 1.00 96.50 277 ILE A N 1
ATOM 2214 C CA . ILE A 1 277 ? -11.816 10.909 -19.716 1.00 96.50 277 ILE A CA 1
ATOM 2215 C C . ILE A 1 277 ? -11.712 10.166 -21.051 1.00 96.50 277 ILE A C 1
ATOM 2217 O O . ILE A 1 277 ? -10.810 10.469 -21.824 1.00 96.50 277 ILE A O 1
ATOM 2221 N N . ALA A 1 278 ? -12.660 9.279 -21.367 1.00 95.25 278 ALA A N 1
ATOM 2222 C CA . ALA A 1 278 ? -12.662 8.543 -22.633 1.00 95.25 278 ALA A CA 1
ATOM 2223 C C . ALA A 1 278 ? -12.741 9.472 -23.864 1.00 95.25 278 ALA A C 1
ATOM 2225 O O . ALA A 1 278 ? -12.059 9.247 -24.870 1.00 95.25 278 ALA A O 1
ATOM 2226 N N . ASP A 1 279 ? -13.529 10.548 -23.783 1.00 96.94 279 ASP A N 1
ATOM 2227 C CA . ASP A 1 279 ? -13.606 11.564 -24.839 1.00 96.94 279 ASP A CA 1
ATOM 2228 C C . ASP A 1 279 ? -12.264 12.298 -25.014 1.00 96.94 279 ASP A C 1
ATOM 2230 O O . ASP A 1 279 ? -11.802 12.497 -26.142 1.00 96.94 279 ASP A O 1
ATOM 2234 N N . LEU A 1 280 ? -11.606 12.670 -23.909 1.00 97.50 280 LEU A N 1
ATOM 2235 C CA . LEU A 1 280 ? -10.286 13.310 -23.932 1.00 97.50 280 LEU A CA 1
ATOM 2236 C C . LEU A 1 280 ? -9.203 12.375 -24.482 1.00 97.50 280 LEU A C 1
ATOM 2238 O O . LEU A 1 280 ? -8.390 12.798 -25.300 1.00 97.50 280 LEU A O 1
ATOM 2242 N N . GLU A 1 281 ? -9.204 11.106 -24.084 1.00 94.69 281 GLU A N 1
ATOM 2243 C CA . GLU A 1 281 ? -8.291 10.087 -24.611 1.00 94.69 281 GLU A CA 1
ATOM 2244 C C . GLU A 1 281 ? -8.472 9.917 -26.124 1.00 94.69 281 GLU A C 1
ATOM 2246 O O . GLU A 1 281 ? -7.496 9.920 -26.876 1.00 94.69 281 GLU A O 1
ATOM 2251 N N . THR A 1 282 ? -9.722 9.876 -26.593 1.00 96.00 282 THR A N 1
ATOM 2252 C CA . THR A 1 282 ? -10.044 9.827 -28.027 1.00 96.00 282 THR A CA 1
ATOM 2253 C C . THR A 1 282 ? -9.531 11.070 -28.761 1.00 96.00 282 THR A C 1
ATOM 2255 O O . THR A 1 282 ? -8.970 10.963 -29.855 1.00 96.00 282 THR A O 1
ATOM 2258 N N . GLN A 1 283 ? -9.668 12.257 -28.160 1.00 97.19 283 GLN A N 1
ATOM 2259 C CA . GLN A 1 283 ? -9.143 13.498 -28.730 1.00 97.19 283 GLN A CA 1
ATOM 2260 C C . GLN A 1 283 ? -7.611 13.480 -28.826 1.00 97.19 283 GLN A C 1
ATOM 2262 O O . GLN A 1 283 ? -7.062 13.854 -29.864 1.00 97.19 283 GLN A O 1
ATOM 2267 N N . VAL A 1 284 ? -6.916 13.018 -27.783 1.00 96.94 284 VAL A N 1
ATOM 2268 C CA . VAL A 1 284 ? -5.450 12.888 -27.777 1.00 96.94 284 VAL A CA 1
ATOM 2269 C C . VAL A 1 284 ? -4.989 11.920 -28.864 1.00 96.94 284 VAL A C 1
ATOM 2271 O O . VAL A 1 284 ? -4.087 12.264 -29.627 1.00 96.94 284 VAL A O 1
ATOM 2274 N N . LEU A 1 285 ? -5.640 10.762 -29.003 1.00 95.62 285 LEU A N 1
ATOM 2275 C CA . LEU A 1 285 ? -5.337 9.796 -30.063 1.00 95.62 285 LEU A CA 1
ATOM 2276 C C . LEU A 1 285 ? -5.541 10.395 -31.461 1.00 95.62 285 LEU A C 1
ATOM 2278 O O . LEU A 1 285 ? -4.688 10.240 -32.334 1.00 95.62 285 LEU A O 1
ATOM 2282 N N . SER A 1 286 ? -6.632 11.138 -31.677 1.00 96.69 286 SER A N 1
ATOM 2283 C CA . SER A 1 286 ? -6.875 11.823 -32.952 1.00 96.69 286 SER A CA 1
ATOM 2284 C C . SER A 1 286 ? -5.808 12.878 -33.261 1.00 96.69 286 SER A C 1
ATOM 2286 O O . SER A 1 286 ? -5.425 13.037 -34.422 1.00 96.69 286 SER A O 1
ATOM 2288 N N . LEU A 1 287 ? -5.341 13.618 -32.252 1.00 96.00 287 LEU A N 1
ATOM 2289 C CA . LEU A 1 287 ? -4.272 14.603 -32.419 1.00 96.00 287 LEU A CA 1
ATOM 2290 C C . LEU A 1 287 ? -2.927 13.933 -32.702 1.00 96.00 287 LEU A C 1
ATOM 2292 O O . LEU A 1 287 ? -2.179 14.420 -33.548 1.00 96.00 287 LEU A O 1
ATOM 2296 N N . GLN A 1 288 ? -2.632 12.810 -32.045 1.00 94.06 288 GLN A N 1
ATOM 2297 C CA . GLN A 1 288 ? -1.439 12.010 -32.316 1.00 94.06 288 GLN A CA 1
ATOM 2298 C C . GLN A 1 288 ? -1.436 11.483 -33.755 1.00 94.06 288 GLN A C 1
ATOM 2300 O O . GLN A 1 288 ? -0.447 11.680 -34.456 1.00 94.06 288 GLN A O 1
ATOM 2305 N N . ASP A 1 289 ? -2.548 10.920 -34.239 1.00 95.50 289 ASP A N 1
ATOM 2306 C CA . ASP A 1 289 ? -2.679 10.457 -35.630 1.00 95.50 289 ASP A CA 1
ATOM 2307 C C . ASP A 1 289 ? -2.489 11.602 -36.642 1.00 95.50 289 ASP A C 1
ATOM 2309 O O . ASP A 1 289 ? -1.755 11.465 -37.626 1.00 95.50 289 ASP A O 1
ATOM 2313 N N . LEU A 1 290 ? -3.080 12.777 -36.387 1.00 96.06 290 LEU A N 1
ATOM 2314 C CA . LEU A 1 290 ? -2.873 13.952 -37.237 1.00 96.06 290 LEU A CA 1
ATOM 2315 C C . LEU A 1 290 ? -1.406 14.406 -37.237 1.00 96.06 290 LEU A C 1
ATOM 2317 O O . LEU A 1 290 ? -0.871 14.746 -38.295 1.00 96.06 290 LEU A O 1
ATOM 2321 N N . ASN A 1 291 ? -0.750 14.397 -36.076 1.00 92.75 291 ASN A N 1
ATOM 2322 C CA . ASN A 1 291 ? 0.648 14.792 -35.937 1.00 92.75 291 ASN A CA 1
ATOM 2323 C C . ASN A 1 291 ? 1.591 13.793 -36.631 1.00 92.75 291 ASN A C 1
ATOM 2325 O O . ASN A 1 291 ? 2.524 14.202 -37.321 1.00 92.75 291 ASN A O 1
ATOM 2329 N N . SER A 1 292 ? 1.298 12.492 -36.560 1.00 94.88 292 SER A N 1
ATOM 2330 C CA . SER A 1 292 ? 2.000 11.458 -37.329 1.00 94.88 292 SER A CA 1
ATOM 2331 C C . SER A 1 292 ? 1.820 11.650 -38.835 1.00 94.88 292 SER A C 1
ATOM 2333 O O . SER A 1 292 ? 2.795 11.614 -39.584 1.00 94.88 292 SER A O 1
ATOM 2335 N N . LYS A 1 293 ? 0.600 11.952 -39.302 1.00 95.00 293 LYS A N 1
ATOM 2336 C CA . LYS A 1 293 ? 0.331 12.274 -40.717 1.00 95.00 293 LYS A CA 1
ATOM 2337 C C . LYS A 1 293 ? 1.068 13.529 -41.183 1.00 95.00 293 LYS A C 1
ATOM 2339 O O . LYS A 1 293 ? 1.564 13.561 -42.308 1.00 95.00 293 LYS A O 1
ATOM 2344 N N . LEU A 1 294 ? 1.133 14.566 -40.349 1.00 93.88 294 LEU A N 1
ATOM 2345 C CA . LEU A 1 294 ? 1.912 15.778 -40.617 1.00 93.88 294 LEU A CA 1
ATOM 2346 C C . LEU A 1 294 ? 3.405 15.473 -40.681 1.00 93.88 294 LEU A C 1
ATOM 2348 O O . LEU A 1 294 ? 4.056 15.887 -41.633 1.00 93.88 294 LEU A O 1
ATOM 2352 N N . THR A 1 295 ? 3.920 14.699 -39.728 1.00 92.19 295 THR A N 1
ATOM 2353 C CA . THR A 1 295 ? 5.322 14.269 -39.693 1.00 92.19 295 THR A CA 1
ATOM 2354 C C . THR A 1 295 ? 5.682 13.495 -40.960 1.00 92.19 295 THR A C 1
ATOM 2356 O O . THR A 1 295 ? 6.626 13.877 -41.640 1.00 92.19 295 THR A O 1
ATOM 2359 N N . HIS A 1 296 ? 4.868 12.521 -41.378 1.00 93.88 296 HIS A N 1
ATOM 2360 C CA . HIS A 1 296 ? 5.078 11.809 -42.644 1.00 93.88 296 HIS A CA 1
ATOM 2361 C C . HIS A 1 296 ? 4.992 12.713 -43.878 1.00 93.88 296 HIS A C 1
ATOM 2363 O O . HIS A 1 296 ? 5.753 12.531 -44.827 1.00 93.88 296 HIS A O 1
ATOM 2369 N N . LYS A 1 297 ? 4.093 13.709 -43.896 1.00 94.75 297 LYS A N 1
ATOM 2370 C CA . LYS A 1 297 ? 4.053 14.703 -44.982 1.00 94.75 297 LYS A CA 1
ATOM 2371 C C . LYS A 1 297 ? 5.316 15.559 -45.014 1.00 94.75 297 LYS A C 1
ATOM 2373 O O . LYS A 1 297 ? 5.813 15.825 -46.104 1.00 94.75 297 LYS A O 1
ATOM 2378 N N . ILE A 1 298 ? 5.823 15.976 -43.855 1.00 91.69 298 ILE A N 1
ATOM 2379 C CA . ILE A 1 298 ? 7.079 16.724 -43.738 1.00 91.69 298 ILE A CA 1
ATOM 2380 C C . ILE A 1 298 ? 8.230 15.848 -44.227 1.00 91.69 298 ILE A C 1
ATOM 2382 O O . ILE A 1 298 ? 8.945 16.262 -45.126 1.00 91.69 298 ILE A O 1
ATOM 2386 N N . GLU A 1 299 ? 8.355 14.619 -43.731 1.00 90.50 299 GLU A N 1
ATOM 2387 C CA . GLU A 1 299 ? 9.383 13.662 -44.153 1.00 90.50 299 GLU A CA 1
ATOM 2388 C C . GLU A 1 299 ? 9.339 13.396 -45.661 1.00 90.50 299 GLU A C 1
ATOM 2390 O O . GLU A 1 299 ? 10.377 13.426 -46.320 1.00 90.50 299 GLU A O 1
ATOM 2395 N N . SER A 1 300 ? 8.143 13.202 -46.225 1.00 91.31 300 SER A N 1
ATOM 2396 C CA . SER A 1 300 ? 7.938 13.008 -47.661 1.00 91.31 300 SER A CA 1
ATOM 2397 C C . SER A 1 300 ? 8.326 14.249 -48.470 1.00 91.31 300 SER A C 1
ATOM 2399 O O . SER A 1 300 ? 9.057 14.133 -49.452 1.00 91.31 300 SER A O 1
ATOM 2401 N N . GLN A 1 301 ? 7.916 15.451 -48.049 1.00 90.06 301 GLN A N 1
ATOM 2402 C CA . GLN A 1 301 ? 8.333 16.694 -48.707 1.00 90.06 301 GLN A CA 1
ATOM 2403 C C . GLN A 1 301 ? 9.843 16.919 -48.584 1.00 90.06 301 GLN A C 1
ATOM 2405 O O . GLN A 1 301 ? 10.484 17.282 -49.566 1.00 90.06 301 GLN A O 1
ATOM 2410 N N . SER A 1 302 ? 10.437 16.652 -47.421 1.00 87.06 302 SER A N 1
ATOM 2411 C CA . SER A 1 302 ? 11.881 16.715 -47.196 1.00 87.06 302 SER A CA 1
ATOM 2412 C C . SER A 1 302 ? 12.642 15.683 -48.028 1.00 87.06 302 SER A C 1
ATOM 2414 O O . SER A 1 302 ? 13.760 15.963 -48.452 1.00 87.06 302 SER A O 1
ATOM 2416 N N . ALA A 1 303 ? 12.071 14.503 -48.279 1.00 86.38 303 ALA A N 1
ATOM 2417 C CA . ALA A 1 303 ? 12.636 13.506 -49.185 1.00 86.38 303 ALA A CA 1
ATOM 2418 C C . ALA A 1 303 ? 12.600 13.996 -50.639 1.00 86.38 303 ALA A C 1
ATOM 2420 O O . ALA A 1 303 ? 13.628 13.959 -51.302 1.00 86.38 303 ALA A O 1
ATOM 2421 N N . ILE A 1 304 ? 11.480 14.566 -51.097 1.00 85.88 304 ILE A N 1
ATOM 2422 C CA . ILE A 1 304 ? 11.364 15.162 -52.440 1.00 85.88 304 ILE A CA 1
ATOM 2423 C C . ILE A 1 304 ? 12.318 16.353 -52.608 1.00 85.88 304 ILE A C 1
ATOM 2425 O O . ILE A 1 304 ? 12.910 16.526 -53.670 1.00 85.88 304 ILE A O 1
ATOM 2429 N N . ILE A 1 305 ? 12.481 17.193 -51.581 1.00 82.62 305 ILE A N 1
ATOM 2430 C CA . ILE A 1 305 ? 13.448 18.302 -51.598 1.00 82.62 305 ILE A CA 1
ATOM 2431 C C . ILE A 1 305 ? 14.877 17.756 -51.625 1.00 82.62 305 ILE A C 1
ATOM 2433 O O . ILE A 1 305 ? 15.687 18.265 -52.390 1.00 82.62 305 ILE A O 1
ATOM 2437 N N . ARG A 1 306 ? 15.194 16.707 -50.853 1.00 81.25 306 ARG A N 1
ATOM 2438 C CA . ARG A 1 306 ? 16.499 16.029 -50.916 1.00 81.25 306 ARG A CA 1
ATOM 2439 C C . ARG A 1 306 ? 16.760 15.410 -52.281 1.00 81.25 306 ARG A C 1
ATOM 2441 O O . ARG A 1 306 ? 17.867 15.550 -52.776 1.00 81.25 306 ARG A O 1
ATOM 2448 N N . GLU A 1 307 ? 15.766 14.790 -52.904 1.00 79.50 307 GLU A N 1
ATOM 2449 C CA . GLU A 1 307 ? 15.869 14.221 -54.248 1.00 79.50 307 GLU A CA 1
ATOM 2450 C C . GLU A 1 307 ? 16.046 15.320 -55.301 1.00 79.50 307 GLU A C 1
ATOM 2452 O O . GLU A 1 307 ? 16.953 15.232 -56.121 1.00 79.50 307 GLU A O 1
ATOM 2457 N N . ARG A 1 308 ? 15.280 16.418 -55.222 1.00 78.12 308 ARG A N 1
ATOM 2458 C CA . ARG A 1 308 ? 15.468 17.597 -56.082 1.00 78.12 308 ARG A CA 1
ATOM 2459 C C . ARG A 1 308 ? 16.847 18.218 -55.907 1.00 78.12 308 ARG A C 1
ATOM 2461 O O . ARG A 1 308 ? 17.527 18.461 -56.899 1.00 78.12 308 ARG A O 1
ATOM 2468 N N . ASN A 1 309 ? 17.277 18.443 -54.671 1.00 71.44 309 ASN A N 1
ATOM 2469 C CA . ASN A 1 309 ? 18.607 18.956 -54.378 1.00 71.44 309 ASN A CA 1
ATOM 2470 C C . ASN A 1 309 ? 19.668 17.970 -54.867 1.00 71.44 309 ASN A C 1
ATOM 2472 O O . ASN A 1 309 ? 20.611 18.401 -55.502 1.00 71.44 309 ASN A O 1
ATOM 2476 N N . SER A 1 310 ? 19.484 16.662 -54.692 1.00 68.81 310 SER A N 1
ATOM 2477 C CA . SER A 1 310 ? 20.377 15.634 -55.232 1.00 68.81 310 SER A CA 1
ATOM 2478 C C . SER A 1 310 ? 20.425 15.659 -56.760 1.00 68.81 310 SER A C 1
ATOM 2480 O O . SER A 1 310 ? 21.516 15.599 -57.303 1.00 68.81 310 SER A O 1
ATOM 2482 N N . THR A 1 311 ? 19.312 15.862 -57.474 1.00 64.56 311 THR A N 1
ATOM 2483 C CA . THR A 1 311 ? 19.329 16.062 -58.937 1.00 64.56 311 THR A CA 1
ATOM 2484 C C . THR A 1 311 ? 19.980 17.381 -59.358 1.00 64.56 311 THR A C 1
ATOM 2486 O O . THR A 1 311 ? 20.657 17.422 -60.381 1.00 64.56 311 THR A O 1
ATOM 2489 N N . VAL A 1 312 ? 19.833 18.453 -58.573 1.00 61.38 312 VAL A N 1
ATOM 2490 C CA . VAL A 1 312 ? 20.495 19.746 -58.821 1.00 61.38 312 VAL A CA 1
ATOM 2491 C C . VAL A 1 312 ? 22.000 19.650 -58.541 1.00 61.38 312 VAL A C 1
ATOM 2493 O O . VAL A 1 312 ? 22.788 20.134 -59.344 1.00 61.38 312 VAL A O 1
ATOM 2496 N N . TYR A 1 313 ? 22.414 18.955 -57.478 1.00 53.75 313 TYR A N 1
ATOM 2497 C CA . TYR A 1 313 ? 23.813 18.664 -57.149 1.00 53.75 313 TYR A CA 1
ATOM 2498 C C . TYR A 1 313 ? 24.435 17.655 -58.127 1.00 53.75 313 TYR A C 1
ATOM 2500 O O . TYR A 1 313 ? 25.557 17.866 -58.568 1.00 53.75 313 TYR A O 1
ATOM 2508 N N . ALA A 1 314 ? 23.709 16.624 -58.568 1.00 55.34 314 ALA A N 1
ATOM 2509 C CA . ALA A 1 314 ? 24.154 15.695 -59.613 1.00 55.34 314 ALA A CA 1
ATOM 2510 C C . ALA A 1 314 ? 24.279 16.383 -60.983 1.00 55.34 314 ALA A C 1
ATOM 2512 O O . ALA A 1 314 ? 25.122 16.001 -61.789 1.00 55.34 314 ALA A O 1
ATOM 2513 N N . SER A 1 315 ? 23.489 17.433 -61.237 1.00 51.38 315 SER A N 1
ATOM 2514 C CA . SER A 1 315 ? 23.635 18.297 -62.414 1.00 51.38 315 SER A CA 1
ATOM 2515 C C . SER A 1 315 ? 24.770 19.325 -62.288 1.00 51.38 315 SER A C 1
ATOM 2517 O O . SER A 1 315 ? 25.126 19.933 -63.296 1.00 51.38 315 SER A O 1
ATOM 2519 N N . ILE A 1 316 ? 25.316 19.558 -61.089 1.00 49.62 316 ILE A N 1
ATOM 2520 C CA . ILE A 1 316 ? 26.310 20.612 -60.807 1.00 49.62 316 ILE A CA 1
ATOM 2521 C C . ILE A 1 316 ? 27.659 20.049 -60.327 1.00 49.62 316 ILE A C 1
ATOM 2523 O O . ILE A 1 316 ? 28.625 20.800 -60.234 1.00 49.62 316 ILE A O 1
ATOM 2527 N N . PHE A 1 317 ? 27.788 18.742 -60.083 1.00 37.34 317 PHE A N 1
ATOM 2528 C CA . PHE A 1 317 ? 28.984 18.215 -59.432 1.00 37.34 317 PHE A CA 1
ATOM 2529 C C . PHE A 1 317 ? 29.429 16.849 -59.963 1.00 37.34 317 PHE A C 1
ATOM 2531 O O . PHE A 1 317 ? 29.181 15.792 -59.390 1.00 37.34 317 PHE A O 1
ATOM 2538 N N . THR A 1 318 ? 30.205 16.890 -61.043 1.00 40.84 318 THR A N 1
ATOM 2539 C CA . THR A 1 318 ? 31.491 16.189 -61.027 1.00 40.84 318 THR A CA 1
ATOM 2540 C C . THR A 1 318 ? 32.398 16.864 -59.991 1.00 40.84 318 THR A C 1
ATOM 2542 O O . THR A 1 318 ? 32.620 18.062 -60.122 1.00 40.84 318 THR A O 1
ATOM 2545 N N . GLN A 1 319 ? 32.959 16.067 -59.069 1.00 36.22 319 GLN A N 1
ATOM 2546 C CA . GLN A 1 319 ? 34.151 16.305 -58.220 1.00 36.22 319 GLN A CA 1
ATOM 2547 C C . GLN A 1 319 ? 33.982 16.644 -56.727 1.00 36.22 319 GLN A C 1
ATOM 2549 O O . GLN A 1 319 ? 34.012 17.806 -56.369 1.00 36.22 319 GLN A O 1
ATOM 2554 N N . THR A 1 320 ? 34.193 15.614 -55.888 1.00 37.88 320 THR A N 1
ATOM 2555 C CA . THR A 1 320 ? 34.935 15.609 -54.589 1.00 37.88 320 THR A CA 1
ATOM 2556 C C . THR A 1 320 ? 34.241 15.971 -53.258 1.00 37.88 320 THR A C 1
ATOM 2558 O O . THR A 1 320 ? 33.816 17.097 -53.044 1.00 37.88 320 THR A O 1
ATOM 2561 N N . GLU A 1 321 ? 34.246 14.959 -52.369 1.00 33.94 321 GLU A N 1
ATOM 2562 C CA . GLU A 1 321 ? 34.830 14.908 -51.002 1.00 33.94 321 GLU A CA 1
ATOM 2563 C C . GLU A 1 321 ? 34.211 15.703 -49.824 1.00 33.94 321 GLU A C 1
ATOM 2565 O O . GLU A 1 321 ? 33.532 16.710 -49.981 1.00 33.94 321 GLU A O 1
ATOM 2570 N N . GLU A 1 322 ? 34.388 15.134 -48.623 1.00 37.84 322 GLU A N 1
ATOM 2571 C CA . GLU A 1 322 ? 33.511 15.176 -47.442 1.00 37.84 322 GLU A CA 1
ATOM 2572 C C . GLU A 1 322 ? 33.853 16.207 -46.333 1.00 37.84 322 GLU A C 1
ATOM 2574 O O . GLU A 1 322 ? 35.018 16.456 -46.043 1.00 37.84 322 GLU A O 1
ATOM 2579 N N . GLN A 1 323 ? 32.776 16.622 -45.625 1.00 33.44 323 GLN A N 1
ATOM 2580 C CA . GLN A 1 323 ? 32.594 16.930 -44.174 1.00 33.44 323 GLN A CA 1
ATOM 2581 C C . GLN A 1 323 ? 33.330 18.119 -43.495 1.00 33.44 323 GLN A C 1
ATOM 2583 O O . GLN A 1 323 ? 34.305 18.611 -44.052 1.00 33.44 323 GLN A O 1
ATOM 2588 N N . PRO A 1 324 ? 32.921 18.607 -42.278 1.00 51.16 324 PRO A N 1
ATOM 2589 C CA . PRO A 1 324 ? 31.898 18.116 -41.308 1.00 51.16 324 PRO A CA 1
ATOM 2590 C C . PRO A 1 324 ? 30.956 19.200 -40.700 1.00 51.16 324 PRO A C 1
ATOM 2592 O O . PRO A 1 324 ? 31.344 20.355 -40.656 1.00 51.16 324 PRO A O 1
ATOM 2595 N N . GLU A 1 325 ? 29.804 18.853 -40.086 1.00 31.53 325 GLU A N 1
ATOM 2596 C CA . GLU A 1 325 ? 29.186 19.676 -39.008 1.00 31.53 325 GLU A CA 1
ATOM 2597 C C . GLU A 1 325 ? 28.361 18.864 -37.982 1.00 31.53 325 GLU A C 1
ATOM 2599 O O . GLU A 1 325 ? 27.878 17.768 -38.253 1.00 31.53 325 GLU A O 1
ATOM 2604 N N . ARG A 1 326 ? 28.295 19.426 -36.767 1.00 33.50 326 ARG A N 1
ATOM 2605 C CA . ARG A 1 326 ? 28.022 18.821 -35.451 1.00 33.50 326 ARG A CA 1
ATOM 2606 C C . ARG A 1 326 ? 26.530 18.683 -35.111 1.00 33.50 326 ARG A C 1
ATOM 2608 O O . ARG A 1 326 ? 25.730 19.559 -35.421 1.00 33.50 326 ARG A O 1
ATOM 2615 N N . GLU A 1 327 ? 26.200 17.636 -34.356 1.00 32.16 327 GLU A N 1
ATOM 2616 C CA . GLU A 1 327 ? 24.864 17.345 -33.816 1.00 32.16 327 GLU A CA 1
ATOM 2617 C C . GLU A 1 327 ? 24.585 18.017 -32.454 1.00 32.16 327 GLU A C 1
ATOM 2619 O O . GLU A 1 327 ? 25.450 18.073 -31.579 1.00 32.16 327 GLU A O 1
ATOM 2624 N N . PHE A 1 328 ? 23.328 18.437 -32.254 1.00 28.59 328 PHE A N 1
ATOM 2625 C CA . PHE A 1 328 ? 22.680 18.628 -30.948 1.00 28.59 328 PHE A CA 1
ATOM 2626 C C . PHE A 1 328 ? 21.489 17.649 -30.840 1.00 28.59 328 PHE A C 1
ATOM 2628 O O . PHE A 1 328 ? 20.731 17.550 -31.808 1.00 28.59 328 PHE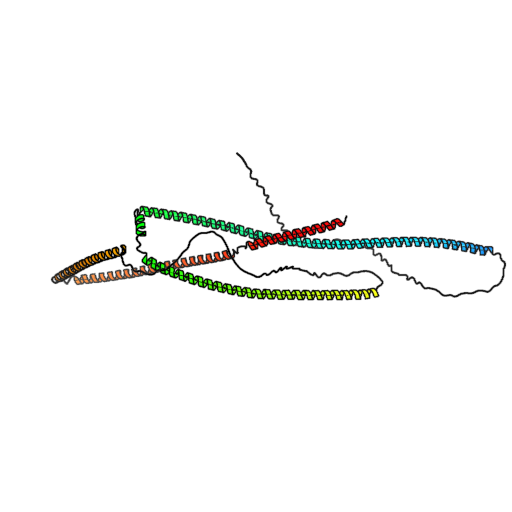 A O 1
ATOM 2635 N N . PRO A 1 329 ? 21.255 16.957 -29.704 1.00 36.28 329 PRO A N 1
ATOM 2636 C CA . PRO A 1 329 ? 20.186 15.965 -29.592 1.00 36.28 329 PRO A CA 1
ATOM 2637 C C . PRO A 1 329 ? 18.881 16.563 -29.039 1.00 36.28 329 PRO A C 1
ATOM 2639 O O . PRO A 1 329 ? 18.886 17.252 -28.021 1.00 36.28 329 PRO A O 1
ATOM 2642 N N . ILE A 1 330 ? 17.744 16.233 -29.666 1.00 35.41 330 ILE A N 1
ATOM 2643 C CA . ILE A 1 330 ? 16.404 16.362 -29.069 1.00 35.41 330 ILE A CA 1
ATOM 2644 C C . ILE A 1 330 ? 15.863 14.948 -28.844 1.00 35.41 330 ILE A C 1
ATOM 2646 O O . ILE A 1 330 ? 15.513 14.241 -29.789 1.00 35.41 330 ILE A O 1
ATOM 2650 N N . GLU A 1 331 ? 15.806 14.547 -27.575 1.00 33.19 331 GLU A N 1
ATOM 2651 C CA . GLU A 1 331 ? 15.213 13.295 -27.108 1.00 33.19 331 GLU A CA 1
ATOM 2652 C C . GLU A 1 331 ? 13.702 13.256 -27.396 1.00 33.19 331 GLU A C 1
ATOM 2654 O O . GLU A 1 331 ? 12.934 14.099 -26.927 1.00 33.19 331 GLU A O 1
ATOM 2659 N N . LYS A 1 332 ? 13.251 12.236 -28.136 1.00 32.91 332 LYS A N 1
ATOM 2660 C CA . LYS A 1 332 ? 11.846 11.812 -28.179 1.00 32.91 332 LYS A CA 1
ATOM 2661 C C . LYS A 1 332 ? 11.693 10.585 -27.285 1.00 32.91 332 LYS A C 1
ATOM 2663 O O . LYS A 1 332 ? 12.078 9.482 -27.659 1.00 32.91 332 LYS A O 1
ATOM 2668 N N . ILE A 1 333 ? 11.116 10.787 -26.105 1.00 33.47 333 ILE A N 1
ATOM 2669 C CA . ILE A 1 333 ? 10.687 9.714 -25.206 1.00 33.47 333 ILE A CA 1
ATOM 2670 C C . ILE A 1 333 ? 9.379 9.131 -25.759 1.00 33.47 333 ILE A C 1
ATOM 2672 O O . ILE A 1 333 ? 8.359 9.813 -25.820 1.00 33.47 333 ILE A O 1
ATOM 2676 N N . SER A 1 334 ? 9.426 7.866 -26.176 1.00 32.88 334 SER A N 1
ATOM 2677 C CA . SER A 1 334 ? 8.266 7.057 -26.552 1.00 32.88 334 SER A CA 1
ATOM 2678 C C . SER A 1 334 ? 7.849 6.198 -25.357 1.00 32.88 334 SER A C 1
ATOM 2680 O O . SER A 1 334 ? 8.492 5.194 -25.059 1.00 32.88 334 SER A O 1
ATOM 2682 N N . THR A 1 335 ? 6.768 6.573 -24.674 1.00 30.30 335 THR A N 1
ATOM 2683 C CA . THR A 1 335 ? 6.090 5.728 -23.682 1.00 30.30 335 THR A CA 1
ATOM 2684 C C . THR A 1 335 ? 4.901 5.030 -24.335 1.00 30.30 335 THR A C 1
ATOM 2686 O O . THR A 1 335 ? 3.846 5.624 -24.541 1.00 30.30 335 THR A O 1
ATOM 2689 N N . GLY A 1 336 ? 5.080 3.751 -24.669 1.00 34.16 336 GLY A N 1
ATOM 2690 C CA . GLY A 1 336 ? 3.991 2.857 -25.045 1.00 34.16 336 GLY A CA 1
ATOM 2691 C C . GLY A 1 336 ? 3.350 2.245 -23.802 1.00 34.16 336 GLY A C 1
ATOM 2692 O O . GLY A 1 336 ? 4.007 1.522 -23.058 1.00 34.16 336 GLY A O 1
ATOM 2693 N N . THR A 1 337 ? 2.060 2.495 -23.597 1.00 32.16 337 THR A N 1
ATOM 2694 C CA . THR A 1 337 ? 1.202 1.696 -22.714 1.00 32.16 337 THR A CA 1
ATOM 2695 C C . THR A 1 337 ? 0.241 0.894 -23.577 1.00 32.16 337 THR A C 1
ATOM 2697 O O . THR A 1 337 ? -0.653 1.448 -24.211 1.00 32.16 337 THR A O 1
ATOM 2700 N N . GLN A 1 338 ? 0.452 -0.422 -23.611 1.00 31.00 338 GLN A N 1
ATOM 2701 C CA . GLN A 1 338 ? -0.516 -1.385 -24.122 1.00 31.00 338 GLN A CA 1
ATOM 2702 C C . GLN A 1 338 ? -1.656 -1.522 -23.108 1.00 31.00 338 GLN A C 1
ATOM 2704 O O . GLN A 1 338 ? -1.421 -1.713 -21.915 1.00 31.00 338 GLN A O 1
ATOM 2709 N N . THR A 1 339 ? -2.896 -1.446 -23.579 1.00 32.09 339 THR A N 1
ATOM 2710 C CA . THR A 1 339 ? -4.078 -1.873 -22.826 1.00 32.09 339 THR A CA 1
ATOM 2711 C C . THR A 1 339 ? -4.840 -2.853 -23.705 1.00 32.09 339 THR A C 1
ATOM 2713 O O . THR A 1 339 ? -5.529 -2.460 -24.642 1.00 32.09 339 THR A O 1
ATOM 2716 N N . GLU A 1 340 ? -4.686 -4.148 -23.435 1.00 28.44 340 GLU A N 1
ATOM 2717 C CA . GLU A 1 340 ? -5.586 -5.169 -23.963 1.00 28.44 340 GLU A CA 1
ATOM 2718 C C . GLU A 1 340 ? -6.884 -5.146 -23.144 1.00 28.44 340 GLU A C 1
ATOM 2720 O O . GLU A 1 340 ? -6.920 -5.544 -21.980 1.00 28.44 340 GLU A O 1
ATOM 2725 N N . GLN A 1 341 ? -7.973 -4.690 -23.762 1.00 32.25 341 GLN A N 1
ATOM 2726 C CA . GLN A 1 341 ? -9.332 -4.991 -23.325 1.00 32.25 341 GLN A CA 1
ATOM 2727 C C . GLN A 1 341 ? -9.884 -6.111 -24.205 1.00 32.25 341 GLN A C 1
ATOM 2729 O O . GLN A 1 341 ? -10.128 -5.918 -25.396 1.00 32.25 341 GLN A O 1
ATOM 2734 N N . LYS A 1 342 ? -10.143 -7.279 -23.609 1.00 31.50 342 LYS A N 1
ATOM 2735 C CA . LYS A 1 342 ? -10.997 -8.304 -24.214 1.00 31.50 342 LYS A CA 1
ATOM 2736 C C . LYS A 1 342 ? -12.366 -8.270 -23.546 1.00 31.50 342 LYS A C 1
ATOM 2738 O O . LYS A 1 342 ? -12.552 -8.733 -22.425 1.00 31.50 342 LYS A O 1
ATOM 2743 N N . VAL A 1 343 ? -13.319 -7.708 -24.280 1.00 30.08 343 VAL A N 1
ATOM 2744 C CA . VAL A 1 343 ? -14.758 -7.765 -24.024 1.00 30.08 343 VAL A CA 1
ATOM 2745 C C . VAL A 1 343 ? -15.288 -9.144 -24.425 1.00 30.08 343 VAL A C 1
ATOM 2747 O O . VAL A 1 343 ? -14.991 -9.629 -25.515 1.00 30.08 343 VAL A O 1
ATOM 2750 N N . ALA A 1 344 ? -16.142 -9.736 -23.590 1.00 28.44 344 ALA A N 1
ATOM 2751 C CA . ALA A 1 344 ? -17.199 -10.634 -24.050 1.00 28.44 344 ALA A CA 1
ATOM 2752 C C . ALA A 1 344 ? -18.413 -10.533 -23.114 1.00 28.44 344 ALA A C 1
ATOM 2754 O O . ALA A 1 344 ? -18.394 -10.983 -21.971 1.00 28.44 344 ALA A O 1
ATOM 2755 N N . VAL A 1 345 ? -19.468 -9.906 -23.635 1.00 33.47 345 VAL A N 1
ATOM 2756 C CA . VAL A 1 345 ? -20.821 -9.837 -23.075 1.00 33.47 345 VAL A CA 1
ATOM 2757 C C . VAL A 1 345 ? -21.616 -11.050 -23.566 1.00 33.47 345 VAL A C 1
ATOM 2759 O O . VAL A 1 345 ? -21.573 -11.371 -24.751 1.00 33.47 345 VAL A O 1
ATOM 2762 N N . GLY A 1 346 ? -22.402 -11.674 -22.685 1.00 28.42 346 GLY A N 1
ATOM 2763 C CA . GLY A 1 346 ? -23.387 -12.702 -23.033 1.00 28.42 346 GLY A CA 1
ATOM 2764 C C . GLY A 1 346 ? -24.515 -12.776 -21.997 1.00 28.42 346 GLY A C 1
ATOM 2765 O O . GLY A 1 346 ? -24.264 -12.954 -20.814 1.00 28.42 346 GLY A O 1
ATOM 2766 N N . LYS A 1 347 ? -25.747 -12.566 -22.469 1.00 32.00 347 LYS A N 1
ATOM 2767 C CA . LYS A 1 347 ? -27.028 -12.338 -21.763 1.00 32.00 347 LYS A CA 1
ATOM 2768 C C . LYS A 1 347 ? -27.701 -13.655 -21.245 1.00 32.00 347 LYS A C 1
ATOM 2770 O O . LYS A 1 347 ? -27.093 -14.710 -21.371 1.00 32.00 347 LYS A O 1
ATOM 2775 N N . PRO A 1 348 ? -28.917 -13.630 -20.638 1.00 46.50 348 PRO A N 1
ATOM 2776 C CA . PRO A 1 348 ? -29.323 -14.476 -19.507 1.00 46.50 348 PRO A CA 1
ATOM 2777 C C . PRO A 1 348 ? -30.280 -15.625 -19.882 1.00 46.50 348 PRO A C 1
ATOM 2779 O O . PRO A 1 348 ? -30.887 -15.593 -20.948 1.00 46.50 348 PRO A O 1
ATOM 2782 N N . SER A 1 349 ? -30.518 -16.576 -18.967 1.00 25.50 349 SER A N 1
ATOM 2783 C CA . SER A 1 349 ? -31.855 -17.159 -18.703 1.00 25.50 349 SER A CA 1
ATOM 2784 C C . SER A 1 349 ? -31.851 -18.286 -17.653 1.00 25.50 349 SER A C 1
ATOM 2786 O O . SER A 1 349 ? -30.917 -19.072 -17.556 1.00 25.50 349 SER A O 1
ATOM 2788 N N . SER A 1 350 ? -32.970 -18.332 -16.916 1.00 27.20 350 SER A N 1
ATOM 2789 C CA . SER A 1 350 ? -33.681 -19.497 -16.350 1.00 27.20 350 SER A CA 1
ATOM 2790 C C . SER A 1 350 ? -33.023 -20.420 -15.304 1.00 27.20 350 SER A C 1
ATOM 2792 O O . SER A 1 350 ? -32.094 -21.173 -15.570 1.00 27.20 350 SER A O 1
ATOM 2794 N N . THR A 1 351 ? -33.667 -20.445 -14.129 1.00 30.25 351 THR A N 1
ATOM 2795 C CA . THR A 1 351 ? -33.851 -21.589 -13.202 1.00 30.25 351 THR A CA 1
ATOM 2796 C C . THR A 1 351 ? -34.402 -22.837 -13.940 1.00 30.25 351 THR A C 1
ATOM 2798 O O . THR A 1 351 ? -34.938 -22.636 -15.031 1.00 30.25 351 THR A O 1
ATOM 2801 N N . PRO A 1 352 ? -34.380 -24.095 -13.406 1.00 39.50 352 PRO A N 1
ATOM 2802 C CA . PRO A 1 352 ? -34.596 -24.457 -11.987 1.00 39.50 352 PRO A CA 1
ATOM 2803 C C . PRO A 1 352 ? -33.890 -25.726 -11.420 1.00 39.50 352 PRO A C 1
ATOM 2805 O O . PRO A 1 352 ? -33.407 -26.563 -12.164 1.00 39.50 352 PRO A O 1
ATOM 2808 N N . ALA A 1 353 ? -33.975 -25.876 -10.080 1.00 27.97 353 ALA A N 1
ATOM 2809 C CA . ALA A 1 353 ? -34.063 -27.125 -9.278 1.00 27.97 353 ALA A CA 1
ATOM 2810 C C . ALA A 1 353 ? -32.899 -28.165 -9.383 1.00 27.97 353 ALA A C 1
ATOM 2812 O O . ALA A 1 353 ? -32.313 -28.364 -10.427 1.00 27.97 353 ALA A O 1
ATOM 2813 N N . THR A 1 354 ? -32.471 -28.955 -8.385 1.00 26.69 354 THR A N 1
ATOM 2814 C CA . THR A 1 354 ? -33.073 -29.495 -7.152 1.00 26.69 354 THR A CA 1
ATOM 2815 C C . THR A 1 354 ? -31.967 -30.211 -6.323 1.00 26.69 354 THR A C 1
ATOM 2817 O O . THR A 1 354 ? -31.022 -30.704 -6.928 1.00 26.69 354 THR A O 1
ATOM 2820 N N . VAL A 1 355 ? -32.198 -30.439 -5.004 1.00 30.11 355 VAL A N 1
ATOM 2821 C CA . VAL A 1 355 ? -31.806 -31.657 -4.207 1.00 30.11 355 VAL A CA 1
ATOM 2822 C C . VAL A 1 355 ? -30.315 -31.769 -3.771 1.00 30.11 355 VAL A C 1
ATOM 2824 O O . VAL A 1 355 ? -29.438 -31.718 -4.609 1.00 30.11 355 VAL A O 1
ATOM 2827 N N . LYS A 1 356 ? -29.893 -32.003 -2.505 1.00 30.53 356 LYS A N 1
ATOM 2828 C CA . LYS A 1 356 ? -30.517 -32.489 -1.246 1.00 30.53 356 LYS A CA 1
ATOM 2829 C C . LYS A 1 356 ? -29.575 -32.285 -0.019 1.00 30.53 356 LYS A C 1
ATOM 2831 O O . LYS A 1 356 ? -28.404 -32.610 -0.133 1.00 30.53 356 LYS A O 1
ATOM 2836 N N . LYS A 1 357 ? -30.198 -31.952 1.136 1.00 30.59 357 LYS A N 1
ATOM 2837 C CA . LYS A 1 357 ? -30.051 -32.454 2.547 1.00 30.59 357 LYS A CA 1
ATOM 2838 C C . LYS A 1 357 ? -28.695 -32.304 3.280 1.00 30.59 357 LYS A C 1
ATOM 2840 O O . LYS A 1 357 ? -27.659 -32.510 2.684 1.00 30.59 357 LYS A O 1
ATOM 2845 N N . SER A 1 358 ? -28.632 -31.989 4.585 1.00 28.83 358 SER A N 1
ATOM 2846 C CA . SER A 1 358 ? -29.473 -32.383 5.751 1.00 28.83 358 SER A CA 1
ATOM 2847 C C . SER A 1 358 ? -29.379 -31.362 6.917 1.00 28.83 358 SER A C 1
ATOM 2849 O O . SER A 1 358 ? -28.286 -30.881 7.180 1.00 28.83 358 SER A O 1
ATOM 2851 N N . ALA A 1 359 ? -30.501 -30.891 7.497 1.00 32.22 359 ALA A N 1
ATOM 2852 C CA . ALA A 1 359 ? -31.188 -31.331 8.750 1.00 32.22 359 ALA A CA 1
ATOM 2853 C C . ALA A 1 359 ? -30.551 -30.748 10.041 1.00 32.22 359 ALA A C 1
ATOM 2855 O O . ALA A 1 359 ? -29.337 -30.741 10.142 1.00 32.22 359 ALA A O 1
ATOM 2856 N N . SER A 1 360 ? -31.261 -30.203 11.042 1.00 32.09 360 SER A N 1
ATOM 2857 C CA . SER A 1 360 ? -32.519 -30.621 11.705 1.00 32.09 360 SER A CA 1
ATOM 2858 C C . SER A 1 360 ? -33.169 -29.444 12.486 1.00 32.09 360 SER A C 1
ATOM 2860 O O . SER A 1 360 ? -32.448 -28.711 13.148 1.00 32.09 360 SER A O 1
ATOM 2862 N N . SER A 1 361 ? -34.480 -29.167 12.338 1.00 29.94 361 SER A N 1
ATOM 2863 C CA . SER A 1 361 ? -35.605 -29.535 13.257 1.00 29.94 361 SER A CA 1
ATOM 2864 C C . SER A 1 361 ? -35.967 -28.389 14.234 1.00 29.94 361 SER A C 1
ATOM 2866 O O . SER A 1 361 ? -35.078 -27.891 14.900 1.00 29.94 361 SER A O 1
ATOM 2868 N N . SER A 1 362 ? -37.198 -27.883 14.414 1.00 31.06 362 SER A N 1
ATOM 2869 C CA . SER A 1 362 ? -38.556 -28.261 13.979 1.00 31.06 362 SER A CA 1
ATOM 2870 C C . SER A 1 362 ? -39.563 -27.105 14.235 1.00 31.06 362 SER A C 1
ATOM 2872 O O . SER A 1 362 ? -39.521 -26.472 15.283 1.00 31.06 362 SER A O 1
ATOM 2874 N N . ARG A 1 363 ? -40.460 -26.890 13.252 1.00 29.52 363 ARG A N 1
ATOM 2875 C CA . ARG A 1 363 ? -41.850 -26.331 13.233 1.00 29.52 363 ARG A CA 1
ATOM 2876 C C . ARG A 1 363 ? -42.598 -26.349 14.587 1.00 29.52 363 ARG A C 1
ATOM 2878 O O . ARG A 1 363 ? -42.450 -27.337 15.292 1.00 29.52 363 ARG A O 1
ATOM 2885 N N . ILE A 1 364 ? -43.418 -25.389 15.058 1.00 39.94 364 ILE A N 1
ATOM 2886 C CA . ILE A 1 364 ? -44.495 -24.495 14.530 1.00 39.94 364 ILE A CA 1
ATOM 2887 C C . ILE A 1 364 ? -45.552 -25.167 13.642 1.00 39.94 364 ILE A C 1
ATOM 2889 O O . ILE A 1 364 ? -45.229 -25.440 12.496 1.00 39.94 364 ILE A O 1
ATOM 2893 N N . VAL A 1 365 ? -46.806 -25.276 14.123 1.00 30.58 365 VAL A N 1
ATOM 2894 C CA . VAL A 1 365 ? -48.083 -24.829 13.484 1.00 30.58 365 VAL A CA 1
ATOM 2895 C C . VAL A 1 365 ? -49.147 -24.775 14.613 1.00 30.58 365 VAL A C 1
ATOM 2897 O O . VAL A 1 365 ? -49.310 -25.763 15.315 1.00 30.58 365 VAL A O 1
ATOM 2900 N N . ASN A 1 366 ? -49.648 -23.611 15.048 1.00 29.30 366 ASN A N 1
ATOM 2901 C CA . ASN A 1 366 ? -50.735 -22.760 14.514 1.00 29.30 366 ASN A CA 1
ATOM 2902 C C . ASN A 1 366 ? -52.156 -23.323 14.743 1.00 29.30 366 ASN A C 1
ATOM 2904 O O . ASN A 1 366 ? -52.469 -24.360 14.179 1.00 29.30 366 ASN A O 1
ATOM 2908 N N . SER A 1 367 ? -52.999 -22.595 15.494 1.00 29.84 367 SER A N 1
ATOM 2909 C CA . SER A 1 367 ? -54.328 -22.085 15.079 1.00 29.84 367 SER A CA 1
ATOM 2910 C C . SER A 1 367 ? -55.303 -21.871 16.253 1.00 29.84 367 SER A C 1
ATOM 2912 O O . SER A 1 367 ? -55.546 -22.767 17.053 1.00 29.84 367 SER A O 1
ATOM 2914 N N . PHE A 1 368 ? -55.864 -20.660 16.275 1.00 37.28 368 PHE A N 1
ATOM 2915 C CA . PHE A 1 368 ? -57.113 -20.177 16.878 1.00 37.28 368 PHE A CA 1
ATOM 2916 C C . PHE A 1 368 ? -58.192 -21.210 17.267 1.00 37.28 368 PHE A C 1
ATOM 2918 O O . PHE A 1 368 ? -58.541 -22.066 16.460 1.00 37.28 368 PHE A O 1
ATOM 2925 N N . SER A 1 369 ? -58.808 -21.007 18.442 1.00 32.12 369 SER A N 1
ATOM 2926 C CA . SER A 1 369 ? -60.244 -21.190 18.775 1.00 32.12 369 SER A CA 1
ATOM 2927 C C . SER A 1 369 ? -60.463 -20.575 20.169 1.00 32.12 369 SER A C 1
ATOM 2929 O O . SER A 1 369 ? -59.791 -20.950 21.123 1.00 32.12 369 SER A O 1
ATOM 2931 N N . GLU A 1 370 ? -61.123 -19.424 20.258 1.00 28.66 370 GLU A N 1
ATOM 2932 C CA . GLU A 1 370 ? -62.545 -19.304 20.614 1.00 28.66 370 GLU A CA 1
ATOM 2933 C C . GLU A 1 370 ? -62.844 -19.747 22.059 1.00 28.66 370 GLU A C 1
ATOM 2935 O O . GLU A 1 370 ? -62.755 -20.907 22.450 1.00 28.66 370 GLU A O 1
ATOM 2940 N N . SER A 1 371 ? -63.209 -18.745 22.846 1.00 37.78 371 SER A N 1
ATOM 2941 C CA . SER A 1 371 ? -63.851 -18.792 24.151 1.00 37.78 371 SER A CA 1
ATOM 2942 C C . SER A 1 371 ? -64.932 -19.868 24.292 1.00 37.78 371 SER A C 1
ATOM 2944 O O . SER A 1 371 ? -65.945 -19.826 23.597 1.00 37.78 371 SER A O 1
ATOM 2946 N N . GLN A 1 372 ? -64.807 -20.714 25.319 1.00 34.47 372 GLN A N 1
ATOM 2947 C CA . GLN A 1 372 ? -65.967 -21.330 25.953 1.00 34.47 372 GLN A CA 1
ATOM 2948 C C . GLN A 1 372 ? -65.837 -21.328 27.479 1.00 34.47 372 GLN A C 1
ATOM 2950 O O . GLN A 1 372 ? -64.910 -21.860 28.085 1.00 34.47 372 GLN A O 1
ATOM 2955 N N . ILE A 1 373 ? -66.812 -20.643 28.060 1.00 48.12 373 ILE A N 1
ATOM 2956 C CA . ILE A 1 373 ? -67.169 -20.528 29.464 1.00 48.12 373 ILE A CA 1
ATOM 2957 C C . ILE A 1 373 ? -67.273 -21.926 30.082 1.00 48.12 373 ILE A C 1
ATOM 2959 O O . ILE A 1 373 ? -68.103 -22.719 29.658 1.00 48.12 373 ILE A O 1
ATOM 2963 N N . ASN A 1 374 ? -66.485 -22.193 31.124 1.00 38.12 374 ASN A N 1
ATOM 2964 C CA . ASN A 1 374 ? -66.818 -23.187 32.140 1.00 38.12 374 ASN A CA 1
ATOM 2965 C C . ASN A 1 374 ? -66.466 -22.616 33.517 1.00 38.12 374 ASN A C 1
ATOM 2967 O O . ASN A 1 374 ? -65.340 -22.692 34.004 1.00 38.12 374 ASN A O 1
ATOM 2971 N N . HIS A 1 375 ? -67.472 -21.994 34.131 1.00 52.00 375 HIS A N 1
ATOM 2972 C CA . HIS A 1 375 ? -67.518 -21.756 35.564 1.00 52.00 375 HIS A CA 1
ATOM 2973 C C . HIS A 1 375 ? -67.683 -23.101 36.271 1.00 52.00 375 HIS A C 1
ATOM 2975 O O . HIS A 1 375 ? -68.754 -23.699 36.227 1.00 52.00 375 HIS A O 1
ATOM 2981 N N . GLY A 1 376 ? -66.635 -23.577 36.933 1.00 53.16 376 GLY A N 1
ATOM 2982 C CA . GLY A 1 376 ? -66.735 -24.803 37.710 1.00 53.16 376 GLY A CA 1
ATOM 2983 C C . GLY A 1 376 ? -65.413 -25.206 38.332 1.00 53.16 376 GLY A C 1
ATOM 2984 O O . GLY A 1 376 ? -64.661 -25.965 37.739 1.00 53.16 376 GLY A O 1
ATOM 2985 N N . ASN A 1 377 ? -65.199 -24.749 39.565 1.00 56.22 377 ASN A N 1
ATOM 2986 C CA . ASN A 1 377 ? -64.279 -25.351 40.530 1.00 56.22 377 ASN A CA 1
ATOM 2987 C C . ASN A 1 377 ? -62.784 -25.200 40.226 1.00 56.22 377 ASN A C 1
ATOM 2989 O O . ASN A 1 377 ? -62.090 -26.194 40.046 1.00 56.22 377 ASN A O 1
ATOM 2993 N N . ASP A 1 378 ? -62.261 -23.974 40.316 1.00 65.75 378 ASP A N 1
ATOM 2994 C CA . ASP A 1 378 ? -60.878 -23.830 40.778 1.00 65.75 378 ASP A CA 1
ATOM 2995 C C . ASP A 1 378 ? -60.864 -24.096 42.302 1.00 65.75 378 ASP A C 1
ATOM 2997 O O . ASP A 1 378 ? -61.422 -23.295 43.071 1.00 65.75 378 ASP A O 1
ATOM 3001 N N . PRO A 1 379 ? -60.291 -25.226 42.771 1.00 74.56 379 PRO A N 1
ATOM 3002 C CA . PRO A 1 379 ? -60.231 -25.561 44.192 1.00 74.56 379 PRO A CA 1
ATOM 3003 C C . PRO A 1 379 ? -59.491 -24.486 44.986 1.00 74.56 379 PRO A C 1
ATOM 3005 O O . PRO A 1 379 ? -59.787 -24.266 46.162 1.00 74.56 379 PRO A O 1
ATOM 3008 N N . HIS A 1 380 ? -58.554 -23.792 44.337 1.00 69.31 380 HIS A N 1
ATOM 3009 C CA . HIS A 1 380 ? -57.754 -22.756 44.956 1.00 69.31 380 HIS A CA 1
ATOM 3010 C C . HIS A 1 380 ? -58.562 -21.473 45.147 1.00 69.31 380 HIS A C 1
ATOM 3012 O O . HIS A 1 380 ? -58.619 -20.951 46.259 1.00 69.31 380 HIS A O 1
ATOM 3018 N N . LEU A 1 381 ? -59.309 -21.042 44.127 1.00 81.12 381 LEU A N 1
ATOM 3019 C CA . LEU A 1 381 ? -60.203 -19.888 44.234 1.00 81.12 381 LEU A CA 1
ATOM 3020 C C . LEU A 1 381 ? -61.288 -20.087 45.305 1.00 81.12 381 LEU A C 1
ATOM 3022 O O . LEU A 1 381 ? -61.554 -19.184 46.100 1.00 81.12 381 LEU A O 1
ATOM 3026 N N . MET A 1 382 ? -61.886 -21.281 45.382 1.00 81.50 382 MET A N 1
ATOM 3027 C CA . MET A 1 382 ? -62.891 -21.585 46.409 1.00 81.50 382 MET A CA 1
ATOM 3028 C C . MET A 1 382 ? -62.287 -21.660 47.817 1.00 81.50 382 MET A C 1
ATOM 3030 O O . MET A 1 382 ? -62.951 -21.259 48.776 1.00 81.50 382 MET A O 1
ATOM 3034 N N . ALA A 1 383 ? -61.040 -22.118 47.960 1.00 78.88 383 ALA A N 1
ATOM 3035 C CA . ALA A 1 383 ? -60.316 -22.082 49.229 1.00 78.88 383 ALA A CA 1
ATOM 3036 C C . ALA A 1 383 ? -60.012 -20.639 49.668 1.00 78.88 383 ALA A C 1
ATOM 3038 O O . ALA A 1 383 ? -60.259 -20.296 50.824 1.00 78.88 383 ALA A O 1
ATOM 3039 N N . THR A 1 384 ? -59.584 -19.768 48.750 1.00 83.06 384 THR A N 1
ATOM 3040 C CA . THR A 1 384 ? -59.337 -18.344 49.032 1.00 83.06 384 THR A CA 1
ATOM 3041 C C . THR A 1 384 ? -60.618 -17.617 49.433 1.00 83.06 384 THR A C 1
ATOM 3043 O O . THR A 1 384 ? -60.637 -16.915 50.442 1.00 83.06 384 THR A O 1
ATOM 3046 N N . ILE A 1 385 ? -61.721 -17.834 48.710 1.00 79.50 385 ILE A N 1
ATOM 3047 C CA . ILE A 1 385 ? -63.016 -17.218 49.036 1.00 79.50 385 ILE A CA 1
ATOM 3048 C C . ILE A 1 385 ? -63.522 -17.698 50.405 1.00 79.50 385 ILE A C 1
ATOM 3050 O O . ILE A 1 385 ? -64.051 -16.899 51.179 1.00 79.50 385 ILE A O 1
ATOM 3054 N N . ARG A 1 386 ? -63.349 -18.985 50.741 1.00 87.19 386 ARG A N 1
ATOM 3055 C CA . ARG A 1 386 ? -63.703 -19.514 52.071 1.00 87.19 386 ARG A CA 1
ATOM 3056 C C . ARG A 1 386 ? -62.819 -18.925 53.173 1.00 87.19 386 ARG A C 1
ATOM 3058 O O . ARG A 1 386 ? -63.364 -18.527 54.198 1.00 87.19 386 ARG A O 1
ATOM 3065 N N . GLY A 1 387 ? -61.510 -18.804 52.948 1.00 86.12 387 GLY A N 1
ATOM 3066 C CA . GLY A 1 387 ? -60.575 -18.177 53.890 1.00 86.12 387 GLY A CA 1
ATOM 3067 C C . GLY A 1 387 ? -60.933 -16.719 54.178 1.00 86.12 387 GLY A C 1
ATOM 3068 O O . GLY A 1 387 ? -61.116 -16.341 55.332 1.00 86.12 387 GLY A O 1
ATOM 3069 N N . MET A 1 388 ? -61.183 -15.928 53.131 1.00 84.75 388 MET A N 1
ATOM 3070 C CA . MET A 1 388 ? -61.583 -14.525 53.279 1.00 84.75 388 MET A CA 1
ATOM 3071 C C . MET A 1 388 ? -62.900 -14.357 54.047 1.00 84.75 388 MET A C 1
ATOM 3073 O O . MET A 1 388 ? -63.039 -13.416 54.824 1.00 84.75 388 MET A O 1
ATOM 3077 N N . ARG A 1 389 ? -63.869 -15.267 53.872 1.00 83.62 389 ARG A N 1
ATOM 3078 C CA . ARG A 1 389 ? -65.131 -15.241 54.634 1.00 83.62 389 ARG A CA 1
ATOM 3079 C C . ARG A 1 389 ? -64.919 -15.512 56.127 1.00 83.62 389 ARG A C 1
ATOM 3081 O O . ARG A 1 389 ? -65.589 -14.888 56.946 1.00 83.62 389 ARG A O 1
ATOM 3088 N N . VAL A 1 390 ? -63.995 -16.407 56.481 1.00 88.44 390 VAL A N 1
ATOM 3089 C CA . VAL A 1 390 ? -63.645 -16.693 57.884 1.00 88.44 390 VAL A CA 1
ATOM 3090 C C . VAL A 1 390 ? -62.961 -15.486 58.526 1.00 88.44 390 VAL A C 1
ATOM 3092 O O . VAL A 1 390 ? -63.369 -15.061 59.606 1.00 88.44 390 VAL A O 1
ATOM 3095 N N . ASP A 1 391 ? -61.996 -14.877 57.839 1.00 83.19 391 ASP A N 1
ATOM 3096 C CA . ASP A 1 391 ? -61.296 -13.689 58.341 1.00 83.19 391 ASP A CA 1
ATOM 3097 C C . ASP A 1 391 ? -62.241 -12.501 58.546 1.00 83.19 391 ASP A C 1
ATOM 3099 O O . ASP A 1 391 ? -62.117 -11.756 59.523 1.00 83.19 391 ASP A O 1
ATOM 3103 N N . LEU A 1 392 ? -63.220 -12.336 57.654 1.00 89.06 392 LEU A N 1
ATOM 3104 C CA . LEU A 1 392 ? -64.214 -11.271 57.752 1.00 89.06 392 LEU A CA 1
ATOM 3105 C C . LEU A 1 392 ? -65.125 -11.473 58.973 1.00 89.06 392 LEU A C 1
ATOM 3107 O O . LEU A 1 392 ? -65.312 -10.533 59.742 1.00 89.06 392 LEU A O 1
ATOM 3111 N N . ALA A 1 393 ? -65.571 -12.705 59.239 1.00 86.62 393 ALA A N 1
ATOM 3112 C CA . ALA A 1 393 ? -66.341 -13.035 60.441 1.00 86.62 393 ALA A CA 1
ATOM 3113 C C . ALA A 1 393 ? -65.533 -12.844 61.744 1.00 86.62 393 ALA A C 1
ATOM 3115 O O . ALA A 1 393 ? -66.072 -12.389 62.757 1.00 86.62 393 ALA A O 1
ATOM 3116 N N . ILE A 1 394 ? -64.229 -13.151 61.735 1.00 87.62 394 ILE A N 1
ATOM 3117 C CA . ILE A 1 394 ? -63.338 -12.902 62.882 1.00 87.62 394 ILE A CA 1
ATOM 3118 C C . ILE A 1 394 ? -63.214 -11.396 63.144 1.00 87.62 394 ILE A C 1
ATOM 3120 O O . ILE A 1 394 ? -63.347 -10.960 64.292 1.00 87.62 394 ILE A O 1
ATOM 3124 N N . LYS A 1 395 ? -63.011 -10.589 62.094 1.00 87.50 395 LYS A N 1
ATOM 3125 C CA . LYS A 1 395 ? -62.929 -9.124 62.206 1.00 87.50 395 LYS A CA 1
ATOM 3126 C C . LYS A 1 395 ? -64.244 -8.504 62.672 1.00 87.50 395 LYS A C 1
ATOM 3128 O O . LYS A 1 395 ? -64.225 -7.611 63.513 1.00 87.50 395 LYS A O 1
ATOM 3133 N N . GLU A 1 396 ? -65.378 -9.010 62.206 1.00 89.94 396 GLU A N 1
ATOM 3134 C CA . GLU A 1 396 ? -66.703 -8.545 62.621 1.00 89.94 396 GLU A CA 1
ATOM 3135 C C . GLU A 1 396 ? -66.970 -8.841 64.110 1.00 89.94 396 GLU A C 1
ATOM 3137 O O . GLU A 1 396 ? -67.465 -7.988 64.850 1.00 89.94 396 GLU A O 1
ATOM 3142 N N . LYS A 1 397 ? -66.517 -10.002 64.604 1.00 90.88 397 LYS A N 1
ATOM 3143 C CA . LYS A 1 397 ? -66.570 -10.353 66.033 1.00 90.88 397 LYS A CA 1
ATOM 3144 C C . LYS A 1 397 ? -65.628 -9.497 66.892 1.00 90.88 397 LYS A C 1
ATOM 3146 O O . LYS A 1 397 ? -65.971 -9.176 68.031 1.00 90.88 397 LYS A O 1
ATOM 3151 N N . ALA A 1 398 ? -64.459 -9.119 66.371 1.00 86.50 398 ALA A N 1
ATOM 3152 C CA . ALA A 1 398 ? -63.537 -8.199 67.042 1.00 86.50 398 ALA A CA 1
ATOM 3153 C C . ALA A 1 398 ? -64.106 -6.774 67.116 1.00 86.50 398 ALA A C 1
ATOM 3155 O O . ALA A 1 398 ? -64.067 -6.157 68.180 1.00 86.50 398 ALA A O 1
ATOM 3156 N N . LEU A 1 399 ? -64.720 -6.291 66.030 1.00 87.75 399 LEU A N 1
ATOM 3157 C CA . LEU A 1 399 ? -65.417 -5.005 66.008 1.00 87.75 399 LEU A CA 1
ATOM 3158 C C . LEU A 1 399 ? -66.537 -4.959 67.050 1.00 87.75 399 LEU A C 1
ATOM 3160 O O . LEU A 1 399 ? -66.581 -4.022 67.840 1.00 87.75 399 LEU A O 1
ATOM 3164 N N . GLN A 1 400 ? -67.369 -6.001 67.148 1.00 89.88 400 GLN A N 1
ATOM 3165 C CA . GLN A 1 400 ? -68.421 -6.062 68.171 1.00 89.88 400 GLN A CA 1
ATOM 3166 C C . GLN A 1 400 ? -67.884 -6.034 69.612 1.00 89.88 400 GLN A C 1
ATOM 3168 O O . GLN A 1 400 ? -68.556 -5.500 70.494 1.00 89.88 400 GLN A O 1
ATOM 3173 N N . ARG A 1 401 ? -66.696 -6.599 69.879 1.00 87.12 401 ARG A N 1
ATOM 3174 C CA . ARG A 1 401 ? -66.054 -6.516 71.206 1.00 87.12 401 ARG A CA 1
ATOM 3175 C C . ARG A 1 401 ? -65.578 -5.098 71.508 1.00 87.12 401 ARG A C 1
ATOM 3177 O O . ARG A 1 401 ? -65.954 -4.556 72.542 1.00 87.12 401 ARG A O 1
ATOM 3184 N N . LEU A 1 402 ? -64.866 -4.475 70.570 1.00 84.94 402 LEU A N 1
ATOM 3185 C CA . LEU A 1 402 ? -64.397 -3.093 70.709 1.00 84.94 402 LEU A CA 1
ATOM 3186 C C . LEU A 1 402 ? -65.558 -2.106 70.880 1.00 84.94 402 LEU A C 1
ATOM 3188 O O . LEU A 1 402 ? -65.464 -1.174 71.673 1.00 84.94 402 LEU A O 1
ATOM 3192 N N . THR A 1 403 ? -66.689 -2.323 70.200 1.00 85.31 403 THR A N 1
ATOM 3193 C CA . THR A 1 403 ? -67.886 -1.490 70.394 1.00 85.31 403 THR A CA 1
ATOM 3194 C C . THR A 1 403 ? -68.458 -1.615 71.812 1.00 85.31 403 THR A C 1
ATOM 3196 O O . THR A 1 403 ? -68.902 -0.614 72.370 1.00 85.31 403 THR A O 1
ATOM 3199 N N . ARG A 1 404 ? -68.426 -2.803 72.434 1.00 89.44 404 ARG A N 1
ATOM 3200 C CA . ARG A 1 404 ? -68.885 -2.981 73.827 1.00 89.44 404 ARG A CA 1
ATOM 3201 C C . ARG A 1 404 ? -67.935 -2.335 74.832 1.00 89.44 404 ARG A C 1
ATOM 3203 O O . ARG A 1 404 ? -68.407 -1.637 75.724 1.00 89.44 404 ARG A O 1
ATOM 3210 N N . GLU A 1 405 ? -66.629 -2.511 74.648 1.00 84.12 405 GLU A N 1
ATOM 3211 C CA . GLU A 1 405 ? -65.598 -1.892 75.494 1.00 84.12 405 GLU A CA 1
ATOM 3212 C C . GLU A 1 405 ? -65.670 -0.358 75.433 1.00 84.12 405 GLU A C 1
ATOM 3214 O O . GLU A 1 405 ? -65.570 0.320 76.455 1.00 84.12 405 GLU A O 1
ATOM 3219 N N . LEU A 1 406 ? -65.941 0.208 74.253 1.00 81.88 406 LEU A N 1
ATOM 3220 C CA . LEU A 1 406 ? -66.115 1.650 74.071 1.00 81.88 406 LEU A CA 1
ATOM 3221 C C . LEU A 1 406 ? -67.348 2.191 74.819 1.00 81.88 406 LEU A C 1
ATOM 3223 O O . LEU A 1 406 ? -67.287 3.267 75.418 1.00 81.88 406 LEU A O 1
ATOM 3227 N N . GLU A 1 407 ? -68.456 1.447 74.840 1.00 87.25 407 GLU A N 1
ATOM 3228 C CA . GLU A 1 407 ? -69.656 1.820 75.603 1.00 87.25 407 GLU A CA 1
ATOM 3229 C C . GLU A 1 407 ? -69.490 1.627 77.124 1.00 87.25 407 GLU A C 1
ATOM 3231 O O . GLU A 1 407 ? -70.043 2.405 77.906 1.00 87.25 407 GLU A O 1
ATOM 3236 N N . GLU A 1 408 ? -68.687 0.659 77.573 1.00 85.31 408 GLU A N 1
ATOM 3237 C CA . GLU A 1 408 ? -68.280 0.541 78.982 1.00 85.31 408 GLU A CA 1
ATOM 3238 C C . GLU A 1 408 ? -67.387 1.709 79.420 1.00 85.31 408 GLU A C 1
ATOM 3240 O O . GLU A 1 408 ? -67.639 2.305 80.471 1.00 85.31 408 GLU A O 1
ATOM 3245 N N . CYS A 1 409 ? -66.430 2.119 78.582 1.00 80.06 409 CYS A N 1
ATOM 3246 C CA . CYS A 1 409 ? -65.557 3.267 78.843 1.00 80.06 409 CYS A CA 1
ATOM 3247 C C . CYS A 1 409 ? -66.336 4.593 78.920 1.00 80.06 409 CYS A C 1
ATOM 3249 O O . CYS A 1 409 ? -66.094 5.440 79.780 1.00 80.06 409 CYS A O 1
ATOM 3251 N N . LYS A 1 410 ? -67.354 4.780 78.073 1.00 83.00 410 LYS A N 1
ATOM 3252 C CA . LYS A 1 410 ? -68.245 5.949 78.181 1.00 83.00 410 LYS A CA 1
ATOM 3253 C C . LYS A 1 410 ? -69.021 5.972 79.500 1.00 83.00 410 LYS A C 1
ATOM 3255 O O . LYS A 1 410 ? -69.254 7.048 80.054 1.00 83.00 410 LYS A O 1
ATOM 3260 N N . LYS A 1 411 ? -69.435 4.812 80.021 1.00 82.62 411 LYS A N 1
ATOM 3261 C CA . LYS A 1 411 ? -70.146 4.719 81.308 1.00 82.62 411 LYS A CA 1
ATOM 3262 C C . LYS A 1 411 ? -69.228 5.010 82.495 1.00 82.62 411 LYS A C 1
ATOM 3264 O O . LYS A 1 411 ? -69.678 5.653 83.443 1.00 82.62 411 LYS A O 1
ATOM 3269 N N . THR A 1 412 ? -67.968 4.578 82.454 1.00 74.94 412 THR A N 1
ATOM 3270 C CA . THR A 1 412 ? -66.986 4.894 83.505 1.00 74.94 412 THR A CA 1
ATOM 3271 C C . THR A 1 412 ? -66.618 6.376 83.511 1.00 74.94 412 THR A C 1
ATOM 3273 O O . THR A 1 412 ? -66.597 6.970 84.586 1.00 74.94 412 THR A O 1
ATOM 3276 N N . ILE A 1 413 ? -66.460 7.011 82.343 1.00 76.44 413 ILE A N 1
ATOM 3277 C CA . ILE A 1 413 ? -66.221 8.464 82.240 1.00 76.44 413 ILE A CA 1
ATOM 3278 C C . ILE A 1 413 ? -67.386 9.268 82.837 1.00 76.44 413 ILE A C 1
ATOM 3280 O O . ILE A 1 413 ? -67.158 10.179 83.628 1.00 76.44 413 ILE A O 1
ATOM 3284 N N . ARG A 1 414 ? -68.643 8.900 82.549 1.00 76.25 414 ARG A N 1
ATOM 3285 C CA . ARG A 1 414 ? -69.810 9.573 83.155 1.00 76.25 414 ARG A CA 1
ATOM 3286 C C . ARG A 1 414 ? -69.864 9.402 84.677 1.00 76.25 414 ARG A C 1
ATOM 3288 O O . ARG A 1 414 ? -70.210 10.346 85.374 1.00 76.25 414 ARG A O 1
ATOM 3295 N N . LYS A 1 415 ? -69.487 8.229 85.205 1.00 70.75 415 LYS A N 1
ATOM 3296 C CA . LYS A 1 415 ? -69.400 7.993 86.660 1.00 70.75 415 LYS A CA 1
ATOM 3297 C C . LYS A 1 415 ? -68.292 8.813 87.328 1.00 70.75 415 LYS A C 1
ATOM 3299 O O . LYS A 1 415 ? -68.493 9.268 88.448 1.00 70.75 415 LYS A O 1
ATOM 3304 N N . ALA A 1 416 ? -67.157 9.016 86.656 1.00 60.88 416 ALA A N 1
ATOM 3305 C CA . ALA A 1 416 ? -66.073 9.865 87.151 1.00 60.88 416 ALA A CA 1
ATOM 3306 C C . ALA A 1 416 ? -66.473 11.352 87.156 1.00 60.88 416 ALA A C 1
ATOM 3308 O O . ALA A 1 416 ? -66.310 12.025 88.167 1.00 60.88 416 ALA A O 1
ATOM 3309 N N . GLN A 1 417 ? -67.122 11.829 86.088 1.00 60.03 417 GLN A N 1
ATOM 3310 C CA . GLN A 1 417 ? -67.621 13.209 85.989 1.00 60.03 417 GLN A CA 1
ATOM 3311 C C . GLN A 1 417 ? -68.745 13.533 86.990 1.00 60.03 417 GLN A C 1
ATOM 3313 O O . GLN A 1 417 ? -68.926 14.690 87.360 1.00 60.03 417 GLN A O 1
ATOM 3318 N N . GLN A 1 418 ? -69.491 12.525 87.457 1.00 53.97 418 GLN A N 1
ATOM 3319 C CA . GLN A 1 418 ? -70.484 12.685 88.525 1.00 53.97 418 GLN A CA 1
ATOM 3320 C C . GLN A 1 418 ? -69.834 12.795 89.918 1.00 53.97 418 GLN A C 1
ATOM 3322 O O . GLN A 1 418 ? -70.440 13.359 90.821 1.00 53.97 418 GLN A O 1
ATOM 3327 N N . LYS A 1 419 ? -68.614 12.259 90.085 1.00 49.16 419 LYS A N 1
ATOM 3328 C CA . LYS A 1 419 ? -67.876 12.212 91.357 1.00 49.16 419 LYS A CA 1
ATOM 3329 C C . LYS A 1 419 ? -67.014 13.461 91.598 1.00 49.16 419 LYS A C 1
ATOM 3331 O O . LYS A 1 419 ? -66.729 13.781 92.740 1.00 49.16 419 LYS A O 1
ATOM 3336 N N . GLU A 1 420 ? -66.658 14.200 90.546 1.00 50.44 420 GLU A N 1
ATOM 3337 C CA . GLU A 1 420 ? -65.900 15.464 90.638 1.00 50.44 420 GLU A CA 1
ATOM 3338 C C . GLU A 1 420 ? -66.772 16.709 90.916 1.00 50.44 420 GLU A C 1
ATOM 3340 O O . GLU A 1 420 ? -66.265 17.826 90.930 1.00 50.44 420 GLU A O 1
ATOM 3345 N N . ARG A 1 421 ? -68.086 16.555 91.148 1.00 41.06 421 ARG A N 1
ATOM 3346 C CA . ARG A 1 421 ? -69.005 17.679 91.432 1.00 41.06 421 ARG A CA 1
ATOM 3347 C C . ARG A 1 421 ? -69.256 17.971 92.920 1.00 41.06 421 ARG A C 1
ATOM 3349 O O . ARG A 1 421 ? -70.060 18.855 93.197 1.00 41.06 421 ARG A O 1
ATOM 3356 N N . GLU A 1 422 ? -68.592 17.288 93.857 1.00 43.81 422 GLU A N 1
ATOM 3357 C CA . GLU A 1 422 ? -68.885 17.429 95.300 1.00 43.81 422 GLU A CA 1
ATOM 3358 C C . GLU A 1 422 ? -67.732 17.902 96.205 1.00 43.81 422 GLU A C 1
ATOM 3360 O O . GLU A 1 422 ? -67.958 18.060 97.399 1.00 43.81 422 GLU A O 1
ATOM 3365 N N . GLU A 1 423 ? -66.537 18.236 95.705 1.00 37.75 423 GLU A N 1
ATOM 3366 C CA . GLU A 1 423 ? -65.453 18.713 96.588 1.00 37.75 423 GLU A CA 1
ATOM 3367 C C . GLU A 1 423 ? -64.650 19.864 95.967 1.00 37.75 423 GLU A C 1
ATOM 3369 O O . GLU A 1 423 ? -63.737 19.642 95.175 1.00 37.75 423 GLU A O 1
ATOM 3374 N N . ALA A 1 424 ? -64.972 21.107 96.345 1.00 33.78 424 ALA A N 1
ATOM 3375 C CA . ALA A 1 424 ? -64.070 22.250 96.198 1.00 33.78 424 ALA A CA 1
ATOM 3376 C C . ALA A 1 424 ? -64.487 23.405 97.125 1.00 33.78 424 ALA A C 1
ATOM 3378 O O . ALA A 1 424 ? -65.475 24.073 96.828 1.00 33.78 424 ALA A O 1
ATOM 3379 N N . ASP A 1 425 ? -63.718 23.677 98.190 1.00 32.12 425 ASP A N 1
ATOM 3380 C CA . ASP A 1 425 ? -63.396 25.069 98.543 1.00 32.12 425 ASP A CA 1
ATOM 3381 C C . ASP A 1 425 ? -62.165 25.230 99.465 1.00 32.12 425 ASP A C 1
ATOM 3383 O O . ASP A 1 425 ? -61.983 24.469 100.415 1.00 32.12 425 ASP A O 1
ATOM 3387 N N . GLY A 1 426 ? -61.389 26.290 99.196 1.00 38.38 426 GLY A N 1
ATOM 3388 C CA . GLY A 1 426 ? -60.496 26.978 100.142 1.00 38.38 426 GLY A CA 1
ATOM 3389 C C . GLY A 1 426 ? -58.987 26.681 100.082 1.00 38.38 426 GLY A C 1
ATOM 3390 O O . GLY A 1 426 ? -58.554 25.638 100.556 1.00 38.38 426 GLY A O 1
ATOM 3391 N N . GLN A 1 427 ? -58.169 27.628 99.573 1.00 40.03 427 GLN A N 1
ATOM 3392 C CA . GLN A 1 427 ? -57.167 28.393 100.362 1.00 40.03 427 GLN A CA 1
ATOM 3393 C C . GLN A 1 427 ? -56.346 29.378 99.476 1.00 40.03 427 GLN A C 1
ATOM 3395 O O . GLN A 1 427 ? -55.344 29.012 98.864 1.00 40.03 427 GLN A O 1
ATOM 3400 N N . ASN A 1 428 ? -56.703 30.669 99.486 1.00 47.88 428 ASN A N 1
ATOM 3401 C CA . ASN A 1 428 ? -55.947 31.760 98.846 1.00 47.88 428 ASN A CA 1
ATOM 3402 C C . ASN A 1 428 ? -55.059 32.482 99.879 1.00 47.88 428 ASN A C 1
ATOM 3404 O O . ASN A 1 428 ? -55.581 33.285 100.648 1.00 47.88 428 ASN A O 1
ATOM 3408 N N . ASN A 1 429 ? -53.743 32.206 99.907 1.00 45.59 429 ASN A N 1
ATOM 3409 C CA . ASN A 1 429 ? -52.693 33.169 100.333 1.00 45.59 429 ASN A CA 1
ATOM 3410 C C . ASN A 1 429 ? -51.232 32.694 100.101 1.00 45.59 429 ASN A C 1
ATOM 3412 O O . ASN A 1 429 ? -50.294 33.458 100.307 1.00 45.59 429 ASN A O 1
ATOM 3416 N N . VAL A 1 430 ? -51.005 31.449 99.656 1.00 52.78 430 VAL A N 1
ATOM 3417 C CA . VAL A 1 430 ? -49.678 30.953 99.199 1.00 52.78 430 VAL A CA 1
ATOM 3418 C C . VAL A 1 430 ? -49.423 31.312 97.720 1.00 52.78 430 VAL A C 1
ATOM 3420 O O . VAL A 1 430 ? -48.295 31.274 97.227 1.00 52.78 430 VAL A O 1
ATOM 3423 N N . GLU A 1 431 ? -50.471 31.740 97.015 1.00 55.31 431 GLU A N 1
ATOM 3424 C CA . GLU A 1 431 ? -50.470 31.958 95.571 1.00 55.31 431 GLU A CA 1
ATOM 3425 C C . GLU A 1 431 ? -49.599 33.130 95.118 1.00 55.31 431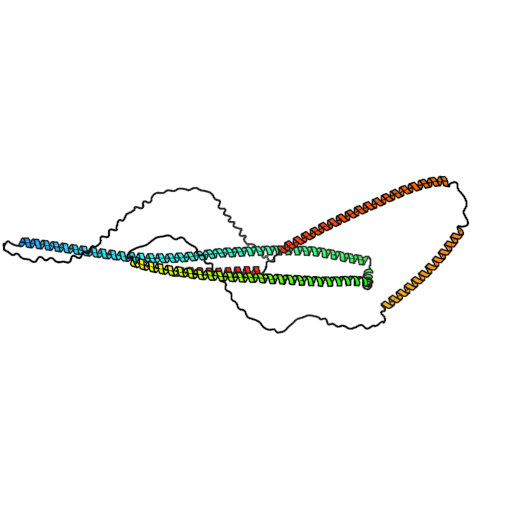 GLU A C 1
ATOM 3427 O O . GLU A 1 431 ? -48.971 33.017 94.082 1.00 55.31 431 GLU A O 1
ATOM 3432 N N . ALA A 1 432 ? -49.477 34.235 95.861 1.00 54.59 432 ALA A N 1
ATOM 3433 C CA . ALA A 1 432 ? -48.757 35.415 95.359 1.00 54.59 432 ALA A CA 1
ATOM 3434 C C . ALA A 1 432 ? -47.225 35.222 95.275 1.00 54.59 432 ALA A C 1
ATOM 3436 O O . ALA A 1 432 ? -46.584 35.714 94.342 1.00 54.59 432 ALA A O 1
ATOM 3437 N N . ILE A 1 433 ? -46.634 34.483 96.223 1.00 61.19 433 ILE A N 1
ATOM 3438 C CA . ILE A 1 433 ? -45.200 34.139 96.213 1.00 61.19 433 ILE A CA 1
ATOM 3439 C C . ILE A 1 433 ? -44.947 33.013 95.202 1.00 61.19 433 ILE A C 1
ATOM 3441 O O . ILE A 1 433 ? -44.054 33.138 94.363 1.00 61.19 433 ILE A O 1
ATOM 3445 N N . GLY A 1 434 ? -45.804 31.985 95.193 1.00 68.50 434 GLY A N 1
ATOM 3446 C CA . GLY A 1 434 ? -45.757 30.915 94.196 1.00 68.50 434 GLY A CA 1
ATOM 3447 C C . GLY A 1 434 ? -45.956 31.416 92.761 1.00 68.50 434 GLY A C 1
ATOM 3448 O O . GLY A 1 434 ? -45.301 30.926 91.848 1.00 68.50 434 GLY A O 1
ATOM 3449 N N . LEU A 1 435 ? -46.779 32.448 92.550 1.00 71.50 435 LEU A N 1
ATOM 3450 C CA . LEU A 1 435 ? -47.019 33.068 91.244 1.00 71.50 435 LEU A CA 1
ATOM 3451 C C . LEU A 1 435 ? -45.775 33.800 90.739 1.00 71.50 435 LEU A C 1
ATOM 3453 O O . LEU A 1 435 ? -45.448 33.705 89.559 1.00 71.50 435 LEU A O 1
ATOM 3457 N N . LYS A 1 436 ? -45.050 34.505 91.614 1.00 76.25 436 LYS A N 1
ATOM 3458 C CA . LYS A 1 436 ? -43.825 35.223 91.231 1.00 76.25 436 LYS A CA 1
ATOM 3459 C C . LYS A 1 436 ? -42.672 34.262 90.928 1.00 76.25 436 LYS A C 1
ATOM 3461 O O . LYS A 1 436 ? -41.943 34.462 89.956 1.00 76.25 436 LYS A O 1
ATOM 3466 N N . GLU A 1 437 ? -42.532 33.192 91.708 1.00 79.62 437 GLU A N 1
ATOM 3467 C CA . GLU A 1 437 ? -41.587 32.108 91.415 1.00 79.62 437 GLU A CA 1
ATOM 3468 C C . GLU A 1 437 ? -41.962 31.352 90.135 1.00 79.62 437 GLU A C 1
ATOM 3470 O O . GLU A 1 437 ? -41.094 31.092 89.299 1.00 79.62 437 GLU A O 1
ATOM 3475 N N . ALA A 1 438 ? -43.252 31.083 89.915 1.00 80.44 438 ALA A N 1
ATOM 3476 C CA . ALA A 1 438 ? -43.751 30.487 88.681 1.00 80.44 438 ALA A CA 1
ATOM 3477 C C . ALA A 1 438 ? -43.481 31.384 87.466 1.00 80.44 438 ALA A C 1
ATOM 3479 O O . ALA A 1 438 ? -43.018 30.892 86.443 1.00 80.44 438 ALA A O 1
ATOM 3480 N N . GLN A 1 439 ? -43.678 32.700 87.579 1.00 82.25 439 GLN A N 1
ATOM 3481 C CA . GLN A 1 439 ? -43.363 33.658 86.514 1.00 82.25 439 GLN A CA 1
ATOM 3482 C C . GLN A 1 439 ? -41.868 33.682 86.171 1.00 82.25 439 GLN A C 1
ATOM 3484 O O . GLN A 1 439 ? -41.509 33.718 84.995 1.00 82.25 439 GLN A O 1
ATOM 3489 N N . ASN A 1 440 ? -40.981 33.631 87.167 1.00 86.62 440 ASN A N 1
ATOM 3490 C CA . ASN A 1 440 ? -39.539 33.549 86.918 1.00 86.62 440 ASN A CA 1
ATOM 3491 C C . ASN A 1 440 ? -39.146 32.212 86.274 1.00 86.62 440 ASN A C 1
ATOM 3493 O O . ASN A 1 440 ? -38.316 32.184 85.366 1.00 86.62 440 ASN A O 1
ATOM 3497 N N . LYS A 1 441 ? -39.776 31.113 86.697 1.00 91.81 441 LYS A N 1
ATOM 3498 C CA . LYS A 1 441 ? -39.566 29.785 86.113 1.00 91.81 441 LYS A CA 1
ATOM 3499 C C . LYS A 1 441 ? -40.060 29.709 84.669 1.00 91.81 441 LYS A C 1
ATOM 3501 O O . LYS A 1 441 ? -39.373 29.130 83.836 1.00 91.81 441 LYS A O 1
ATOM 3506 N N . ILE A 1 442 ? -41.191 30.342 84.356 1.00 88.75 442 ILE A N 1
ATOM 3507 C CA . ILE A 1 442 ? -41.704 30.477 82.986 1.00 88.75 442 ILE A CA 1
ATOM 3508 C C . ILE A 1 442 ? -40.694 31.226 82.117 1.00 88.75 442 ILE A C 1
ATOM 3510 O O . ILE A 1 442 ? -40.324 30.716 81.069 1.00 88.75 442 ILE A O 1
ATOM 3514 N N . LYS A 1 443 ? -40.161 32.365 82.575 1.00 91.75 443 LYS A N 1
ATOM 3515 C CA . LYS A 1 443 ? -39.151 33.125 81.816 1.00 91.75 443 LYS A CA 1
ATOM 3516 C C . LYS A 1 443 ? -37.874 32.327 81.549 1.00 91.75 443 LYS A C 1
ATOM 3518 O O . LYS A 1 443 ? -37.298 32.435 80.470 1.00 91.75 443 LYS A O 1
ATOM 3523 N N . LEU A 1 444 ? -37.424 31.529 82.520 1.00 92.56 444 LEU A N 1
ATOM 3524 C CA . LEU A 1 444 ? -36.261 30.660 82.336 1.00 92.56 444 LEU A CA 1
ATOM 3525 C C . LEU A 1 444 ? -36.555 29.548 81.318 1.00 92.56 444 LEU A C 1
ATOM 3527 O O . LEU A 1 444 ? -35.752 29.315 80.424 1.00 92.56 444 LEU A O 1
ATOM 3531 N N . LEU A 1 445 ? -37.737 28.930 81.396 1.00 93.19 445 LEU A N 1
ATOM 3532 C CA . LEU A 1 445 ? -38.181 27.924 80.428 1.00 93.19 445 LEU A CA 1
ATOM 3533 C C . LEU A 1 445 ? -38.361 28.504 79.018 1.00 93.19 445 LEU A C 1
ATOM 3535 O O . LEU A 1 445 ? -38.035 27.835 78.043 1.00 93.19 445 LEU A O 1
ATOM 3539 N N . GLU A 1 446 ? -38.838 29.741 78.890 1.00 92.50 446 GLU A N 1
ATOM 3540 C CA . GLU A 1 446 ? -38.923 30.456 77.612 1.00 92.50 446 GLU A CA 1
ATOM 3541 C C . GLU A 1 446 ? -37.533 30.711 77.021 1.00 92.50 446 GLU A C 1
ATOM 3543 O O . GLU A 1 446 ? -37.323 30.521 75.820 1.00 92.50 446 GLU A O 1
ATOM 3548 N N . PHE A 1 447 ? -36.570 31.104 77.860 1.00 94.81 447 PHE A N 1
ATOM 3549 C CA . PHE A 1 447 ? -35.181 31.288 77.449 1.00 94.81 447 PHE A CA 1
ATOM 3550 C C . PHE A 1 447 ? -34.538 29.968 77.003 1.00 94.81 447 PHE A C 1
ATOM 3552 O O . PHE A 1 447 ? -33.960 29.908 75.916 1.00 94.81 447 PHE A O 1
ATOM 3559 N N . ASP A 1 448 ? -34.694 28.900 77.788 1.00 95.06 448 ASP A N 1
ATOM 3560 C CA . ASP A 1 448 ? -34.178 27.569 77.459 1.00 95.06 448 ASP A CA 1
ATOM 3561 C C . ASP A 1 448 ? -34.827 27.017 76.186 1.00 95.06 448 ASP A C 1
ATOM 3563 O O . ASP A 1 448 ? -34.137 26.471 75.324 1.00 95.06 448 ASP A O 1
ATOM 3567 N N . TYR A 1 449 ? -36.138 27.213 76.014 1.00 95.94 449 TYR A N 1
ATOM 3568 C CA . TYR A 1 449 ? -36.853 26.827 74.801 1.00 95.94 449 TYR A CA 1
ATOM 3569 C C . TYR A 1 449 ? -36.335 27.581 73.576 1.00 95.94 449 TYR A C 1
ATOM 3571 O O . TYR A 1 449 ? -36.088 26.966 72.538 1.00 95.94 449 TYR A O 1
ATOM 3579 N N . LYS A 1 450 ? -36.123 28.897 73.686 1.00 95.50 450 LYS A N 1
ATOM 3580 C CA . LYS A 1 450 ? -35.570 29.707 72.596 1.00 95.50 450 LYS A CA 1
ATOM 3581 C C . LYS A 1 450 ? -34.148 29.270 72.239 1.00 95.50 450 LYS A C 1
ATOM 3583 O O . LYS A 1 450 ? -33.860 29.055 71.067 1.00 95.50 450 LYS A O 1
ATOM 3588 N N . SER A 1 451 ? -33.299 29.045 73.240 1.00 95.25 451 SER A N 1
ATOM 3589 C CA . SER A 1 451 ? -31.937 28.530 73.054 1.00 95.25 451 SER A CA 1
ATOM 3590 C C . SER A 1 451 ? -31.933 27.153 72.377 1.00 95.25 451 SER A C 1
ATOM 3592 O O . SER A 1 451 ? -31.184 26.911 71.427 1.00 95.25 451 SER A O 1
ATOM 3594 N N . LEU A 1 452 ? -32.829 26.255 72.799 1.00 96.75 452 LEU A N 1
ATOM 3595 C CA . LEU A 1 452 ? -32.987 24.935 72.194 1.00 96.75 452 LEU A CA 1
ATOM 3596 C C . LEU A 1 452 ? -33.503 25.022 70.750 1.00 96.75 452 LEU A C 1
ATOM 3598 O O . LEU A 1 452 ? -33.038 24.275 69.887 1.00 96.75 452 LEU A O 1
ATOM 3602 N N . HIS A 1 453 ? -34.438 25.933 70.478 1.00 96.81 453 HIS A N 1
ATOM 3603 C CA . HIS A 1 453 ? -34.967 26.191 69.142 1.00 96.81 453 HIS A CA 1
ATOM 3604 C C . HIS A 1 453 ? -33.884 26.724 68.195 1.00 96.81 453 HIS A C 1
ATOM 3606 O O . HIS A 1 453 ? -33.713 26.192 67.096 1.00 96.81 453 HIS A O 1
ATOM 3612 N N . ASP A 1 454 ? -33.102 27.707 68.642 1.00 95.94 454 ASP A N 1
ATOM 3613 C CA . ASP A 1 454 ? -31.999 28.284 67.872 1.00 95.94 454 ASP A CA 1
ATOM 3614 C C . ASP A 1 454 ? -30.916 27.233 67.584 1.00 95.94 454 ASP A C 1
ATOM 3616 O O . ASP A 1 454 ? -30.452 27.111 66.446 1.00 95.94 454 ASP A O 1
ATOM 3620 N N . LYS A 1 455 ? -30.588 26.389 68.573 1.00 97.06 455 LYS A N 1
ATOM 3621 C CA . LYS A 1 455 ? -29.665 25.262 68.392 1.00 97.06 455 LYS A CA 1
ATOM 3622 C C . LYS A 1 455 ? -30.188 24.248 67.372 1.00 97.06 455 LYS A C 1
ATOM 3624 O O . LYS A 1 455 ? -29.450 23.857 66.475 1.00 97.06 455 LYS A O 1
ATOM 3629 N N . ARG A 1 456 ? -31.471 23.872 67.441 1.00 96.69 456 ARG A N 1
ATOM 3630 C CA . ARG A 1 456 ? -32.111 22.962 66.471 1.00 96.69 456 ARG A CA 1
ATOM 3631 C C . ARG A 1 456 ? -32.046 23.521 65.047 1.00 96.69 456 ARG A C 1
ATOM 3633 O O . ARG A 1 456 ? -31.773 22.777 64.107 1.00 96.69 456 ARG A O 1
ATOM 3640 N N . LEU A 1 457 ? -32.286 24.822 64.888 1.00 97.19 457 LEU A N 1
ATOM 3641 C CA . LEU A 1 457 ? -32.159 25.519 63.607 1.00 97.19 457 LEU A CA 1
ATOM 3642 C C . LEU A 1 457 ? -30.719 25.497 63.091 1.00 97.19 457 LEU A C 1
ATOM 3644 O O . LEU A 1 457 ? -30.497 25.298 61.898 1.00 97.19 457 LEU A O 1
ATOM 3648 N N . GLN A 1 458 ? -29.739 25.688 63.969 1.00 96.88 458 GLN A N 1
ATOM 3649 C CA . GLN A 1 458 ? -28.328 25.637 63.601 1.00 96.88 458 GLN A CA 1
ATOM 3650 C C . GLN A 1 458 ? -27.865 24.224 63.226 1.00 96.88 458 GLN A C 1
ATOM 3652 O O . GLN A 1 458 ? -27.160 24.064 62.229 1.00 96.88 458 GLN A O 1
ATOM 3657 N N . ASP A 1 459 ? -28.317 23.201 63.950 1.00 97.44 459 ASP A N 1
ATOM 3658 C CA . ASP A 1 459 ? -28.056 21.798 63.622 1.00 97.44 459 ASP A CA 1
ATOM 3659 C C . ASP A 1 459 ? -28.654 21.441 62.252 1.00 97.44 459 ASP A C 1
ATOM 3661 O O . ASP A 1 459 ? -27.973 20.849 61.414 1.00 97.44 459 ASP A O 1
ATOM 3665 N N . LEU A 1 460 ? -29.890 21.877 61.972 1.00 97.31 460 LEU A N 1
ATOM 3666 C CA . LEU A 1 460 ? -30.531 21.692 60.665 1.00 97.31 460 LEU A CA 1
ATOM 3667 C C . LEU A 1 460 ? -29.759 22.382 59.535 1.00 97.31 460 LEU A C 1
ATOM 3669 O O . LEU A 1 460 ? -29.538 21.769 58.494 1.00 97.31 460 LEU A O 1
ATOM 3673 N N . ARG A 1 461 ? -29.300 23.623 59.740 1.00 96.56 461 ARG A N 1
ATOM 3674 C CA . ARG A 1 461 ? -28.463 24.332 58.755 1.00 96.56 461 ARG A CA 1
ATOM 3675 C C . ARG A 1 461 ? -27.135 23.621 58.514 1.00 9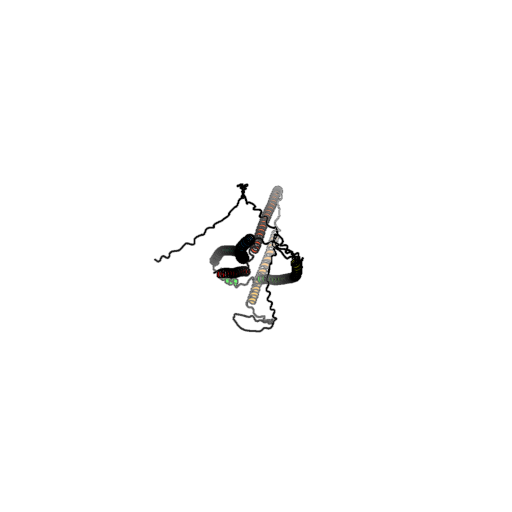6.56 461 ARG A C 1
ATOM 3677 O O . ARG A 1 461 ? -26.693 23.530 57.375 1.00 96.56 461 ARG A O 1
ATOM 3684 N N . THR A 1 462 ? -26.514 23.100 59.569 1.00 96.50 462 THR A N 1
ATOM 3685 C CA . THR A 1 462 ? -25.249 22.359 59.472 1.00 96.50 462 THR A CA 1
ATOM 3686 C C . THR A 1 462 ? -25.442 21.063 58.691 1.00 96.50 462 THR A C 1
ATOM 3688 O O . THR A 1 462 ? -24.641 20.746 57.814 1.00 96.50 462 THR A O 1
ATOM 3691 N N . LEU A 1 463 ? -26.535 20.346 58.958 1.00 97.62 463 LEU A N 1
ATOM 3692 C CA . LEU A 1 463 ? -26.890 19.130 58.236 1.00 97.62 463 LEU A CA 1
ATOM 3693 C C . LEU A 1 463 ? -27.175 19.417 56.757 1.00 97.62 463 LEU A C 1
ATOM 3695 O O . LEU A 1 463 ? -26.701 18.692 55.885 1.00 97.62 463 LEU A O 1
ATOM 3699 N N . GLN A 1 464 ? -27.902 20.497 56.469 1.00 96.00 464 GLN A N 1
ATOM 3700 C CA . GLN A 1 464 ? -28.189 20.916 55.101 1.00 96.00 464 GLN A CA 1
ATOM 3701 C C . GLN A 1 464 ? -26.904 21.282 54.343 1.00 96.00 464 GLN A C 1
ATOM 3703 O O . GLN A 1 464 ? -26.701 20.807 53.229 1.00 96.00 464 GLN A O 1
ATOM 3708 N N . ALA A 1 465 ? -25.995 22.035 54.970 1.00 94.00 465 ALA A N 1
ATOM 3709 C CA . ALA A 1 465 ? -24.699 22.373 54.384 1.00 94.00 465 ALA A CA 1
ATOM 3710 C C . ALA A 1 465 ? -23.819 21.132 54.140 1.00 94.00 465 ALA A C 1
ATOM 3712 O O . ALA A 1 465 ? -23.126 21.049 53.125 1.00 94.00 465 ALA A O 1
ATOM 3713 N N . ALA A 1 466 ? -23.852 20.147 55.044 1.00 95.62 466 ALA A N 1
ATOM 3714 C CA . ALA A 1 466 ? -23.150 18.879 54.855 1.00 95.62 466 ALA A CA 1
ATOM 3715 C C . ALA A 1 466 ? -23.703 18.101 53.649 1.00 95.62 466 ALA A C 1
ATOM 3717 O O . ALA A 1 466 ? -22.929 17.648 52.808 1.00 95.62 466 ALA A O 1
ATOM 3718 N N . HIS A 1 467 ? -25.028 18.021 53.516 1.00 95.62 467 HIS A N 1
ATOM 3719 C CA . HIS A 1 467 ? -25.677 17.357 52.387 1.00 95.62 467 HIS A CA 1
ATOM 3720 C C . HIS A 1 467 ? -25.399 18.064 51.049 1.00 95.62 467 HIS A C 1
ATOM 3722 O O . HIS A 1 467 ? -25.079 17.412 50.058 1.00 95.62 467 HIS A O 1
ATOM 3728 N N . GLU A 1 468 ? -25.446 19.399 51.007 1.00 95.62 468 GLU A N 1
ATOM 3729 C CA . GLU A 1 468 ? -25.082 20.172 49.808 1.00 95.62 468 GLU A CA 1
ATOM 3730 C C . GLU A 1 468 ? -23.624 19.925 49.390 1.00 95.62 468 GLU A C 1
ATOM 3732 O O . GLU A 1 468 ? -23.329 19.775 48.201 1.00 95.62 468 GLU A O 1
ATOM 3737 N N . LYS A 1 469 ? -22.712 19.794 50.361 1.00 96.12 469 LYS A N 1
ATOM 3738 C CA . LYS A 1 469 ? -21.310 19.442 50.106 1.00 96.12 469 LYS A CA 1
ATOM 3739 C C . LYS A 1 469 ? -21.152 18.017 49.562 1.00 96.12 469 LYS A C 1
ATOM 3741 O O . LYS A 1 469 ? -20.345 17.800 48.658 1.00 96.12 469 LYS A O 1
ATOM 3746 N N . GLU A 1 470 ? -21.909 17.051 50.077 1.00 94.94 470 GLU A N 1
ATOM 3747 C CA . GLU A 1 470 ? -21.916 15.677 49.555 1.00 94.94 470 GLU A CA 1
ATOM 3748 C C . GLU A 1 470 ? -22.468 15.607 48.127 1.00 94.94 470 GLU A C 1
ATOM 3750 O O . GLU A 1 470 ? -21.869 14.946 47.276 1.00 94.94 470 GLU A O 1
ATOM 3755 N N . LEU A 1 471 ? -23.544 16.342 47.829 1.00 95.19 471 LEU A N 1
ATOM 3756 C CA . LEU A 1 471 ? -24.078 16.459 46.470 1.00 95.19 471 LEU A CA 1
ATOM 3757 C C . LEU A 1 471 ? -23.048 17.065 45.513 1.00 95.19 471 LEU A C 1
ATOM 3759 O O . LEU A 1 471 ? -22.861 16.546 44.414 1.00 95.19 471 LEU A O 1
ATOM 3763 N N . ALA A 1 472 ? -22.341 18.121 45.925 1.00 93.44 472 ALA A N 1
ATOM 3764 C CA . ALA A 1 472 ? -21.268 18.711 45.126 1.00 93.44 472 ALA A CA 1
ATOM 3765 C C . ALA A 1 472 ? -20.137 17.701 44.843 1.00 93.44 472 ALA A C 1
ATOM 3767 O O . ALA A 1 472 ? -19.685 17.586 43.706 1.00 93.44 472 ALA A O 1
ATOM 3768 N N . SER A 1 473 ? -19.737 16.913 45.846 1.00 94.69 473 SER A N 1
ATOM 3769 C CA . SER A 1 473 ? -18.737 15.845 45.694 1.00 94.69 473 SER A CA 1
ATOM 3770 C C . SER A 1 473 ? -19.195 14.735 44.734 1.00 94.69 473 SER A C 1
ATOM 3772 O O . SER A 1 473 ? -18.426 14.257 43.893 1.00 94.69 473 SER A O 1
ATOM 3774 N N . CYS A 1 474 ? -20.471 14.344 44.809 1.00 94.56 474 CYS A N 1
ATOM 3775 C CA . CYS A 1 474 ? -21.054 13.369 43.888 1.00 94.56 474 CYS A CA 1
ATOM 3776 C C . CYS A 1 474 ? -21.070 13.896 42.449 1.00 94.56 474 CYS A C 1
ATOM 3778 O O . CYS A 1 474 ? -20.659 13.176 41.540 1.00 94.56 474 CYS A O 1
ATOM 3780 N N . HIS A 1 475 ? -21.490 15.148 42.237 1.00 95.69 475 HIS A N 1
ATOM 3781 C CA . HIS A 1 475 ? -21.469 15.774 40.913 1.00 95.69 475 HIS A CA 1
ATOM 3782 C C . HIS A 1 475 ? -20.055 15.833 40.329 1.00 95.69 475 HIS A C 1
ATOM 3784 O O . HIS A 1 475 ? -19.865 15.483 39.167 1.00 95.69 475 HIS A O 1
ATOM 3790 N N . GLU A 1 476 ? -19.055 16.186 41.137 1.00 94.69 476 GLU A N 1
ATOM 3791 C CA . GLU A 1 476 ? -17.659 16.200 40.695 1.00 94.69 476 GLU A CA 1
ATOM 3792 C C . GLU A 1 476 ? -17.176 14.802 40.286 1.00 94.69 476 GLU A C 1
ATOM 3794 O O . GLU A 1 476 ? -16.567 14.616 39.233 1.00 94.69 476 GLU A O 1
ATOM 3799 N N . THR A 1 477 ? -17.529 13.779 41.066 1.00 94.44 477 THR A N 1
ATOM 3800 C CA . THR A 1 477 ? -17.206 12.386 40.730 1.00 94.44 477 THR A CA 1
ATOM 3801 C C . THR A 1 477 ? -17.857 11.962 39.411 1.00 94.44 477 THR A C 1
ATOM 3803 O O . THR A 1 477 ? -17.213 11.321 38.580 1.00 94.44 477 THR A O 1
ATOM 3806 N N . VAL A 1 478 ? -19.118 12.341 39.186 1.00 95.62 478 VAL A N 1
ATOM 3807 C CA . VAL A 1 478 ? -19.825 12.077 37.925 1.00 95.62 478 VAL A CA 1
ATOM 3808 C C . VAL A 1 478 ? -19.131 12.770 36.753 1.00 95.62 478 VAL A C 1
ATOM 3810 O O . VAL A 1 478 ? -18.920 12.124 35.729 1.00 95.62 478 VAL A O 1
ATOM 3813 N N . ASN A 1 479 ? -18.708 14.026 36.907 1.00 94.94 479 ASN A N 1
ATOM 3814 C CA . ASN A 1 479 ? -17.979 14.759 35.868 1.00 94.94 479 ASN A CA 1
ATOM 3815 C C . ASN A 1 479 ? -16.663 14.058 35.499 1.00 94.94 479 ASN A C 1
ATOM 3817 O O . ASN A 1 479 ? -16.391 13.834 34.320 1.00 94.94 479 ASN A O 1
ATOM 3821 N N . ILE A 1 480 ? -15.884 13.629 36.498 1.00 94.19 480 ILE A N 1
ATOM 3822 C CA . ILE A 1 480 ? -14.634 12.882 36.281 1.00 94.19 480 ILE A CA 1
ATOM 3823 C C . ILE A 1 480 ? -14.906 11.568 35.538 1.00 94.19 480 ILE A C 1
ATOM 3825 O O . ILE A 1 480 ? -14.174 11.201 34.616 1.00 94.19 480 ILE A O 1
ATOM 3829 N N . LEU A 1 481 ? -15.956 10.838 35.922 1.00 94.00 481 LEU A N 1
ATOM 3830 C CA . LEU A 1 481 ? -16.322 9.585 35.263 1.00 94.00 481 LEU A CA 1
ATOM 3831 C C . LEU A 1 481 ? -16.792 9.809 33.822 1.00 94.00 481 LEU A C 1
ATO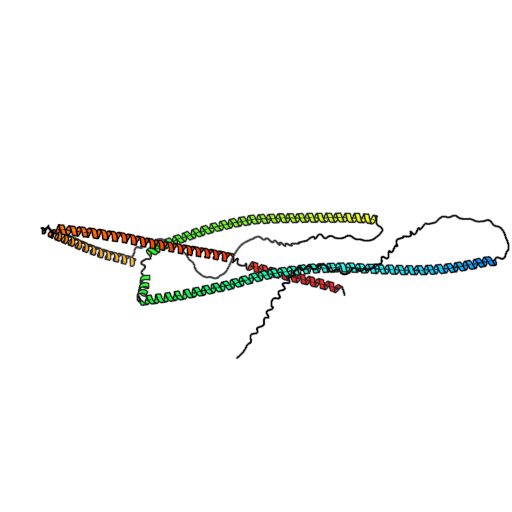M 3833 O O . LEU A 1 481 ? -16.391 9.054 32.938 1.00 94.00 481 LEU A O 1
ATOM 3837 N N . GLN A 1 482 ? -17.581 10.853 33.565 1.00 91.94 482 GLN A N 1
ATOM 3838 C CA . GLN A 1 482 ? -18.000 11.237 32.215 1.00 91.94 482 GLN A CA 1
ATOM 3839 C C . GLN A 1 482 ? -16.804 11.618 31.341 1.00 91.94 482 GLN A C 1
ATOM 3841 O O . GLN A 1 482 ? -16.724 11.186 30.191 1.00 91.94 482 GLN A O 1
ATOM 3846 N N . GLN A 1 483 ? -15.844 12.365 31.890 1.00 93.81 483 GLN A N 1
ATOM 3847 C CA . GLN A 1 483 ? -14.617 12.713 31.184 1.00 93.81 483 GLN A CA 1
ATOM 3848 C C . GLN A 1 483 ? -13.801 11.464 30.830 1.00 93.81 483 GLN A C 1
ATOM 3850 O O . GLN A 1 483 ? -13.424 11.290 29.673 1.00 93.81 483 GLN A O 1
ATOM 3855 N N . ARG A 1 484 ? -13.604 10.542 31.780 1.00 92.88 484 ARG A N 1
ATOM 3856 C CA . ARG A 1 484 ? -12.911 9.268 31.520 1.00 92.88 484 ARG A CA 1
ATOM 3857 C C . ARG A 1 484 ? -13.622 8.413 30.476 1.00 92.88 484 ARG A C 1
ATOM 3859 O O . ARG A 1 484 ? -12.959 7.734 29.696 1.00 92.88 484 ARG A O 1
ATOM 3866 N N . LEU A 1 485 ? -14.956 8.417 30.465 1.00 89.19 485 LEU A N 1
ATOM 3867 C CA . LEU A 1 485 ? -15.738 7.706 29.456 1.00 89.19 485 LEU A CA 1
ATOM 3868 C C . LEU A 1 485 ? -15.468 8.289 28.064 1.00 89.19 485 LEU A C 1
ATOM 3870 O O . LEU A 1 485 ? -15.118 7.551 27.149 1.00 89.19 485 LEU A O 1
ATOM 3874 N N . LYS A 1 486 ? -15.517 9.620 27.945 1.00 91.44 486 LYS A N 1
ATOM 3875 C CA . LYS A 1 486 ? -15.225 10.338 26.702 1.00 91.44 486 LYS A CA 1
ATOM 3876 C C . LYS A 1 486 ? -13.800 10.076 26.205 1.00 91.44 486 LYS A C 1
ATOM 3878 O O . LYS A 1 486 ? -13.613 9.766 25.034 1.00 91.44 486 LYS A O 1
ATOM 3883 N N . GLU A 1 487 ? -12.808 10.118 27.093 1.00 90.38 487 GLU A N 1
ATOM 3884 C CA . GLU A 1 487 ? -11.413 9.785 26.769 1.00 90.38 487 GLU A CA 1
ATOM 3885 C C . GLU A 1 487 ? -11.267 8.331 26.288 1.00 90.38 487 GLU A C 1
ATOM 3887 O O . GLU A 1 487 ? -10.530 8.056 25.339 1.00 90.38 487 GLU A O 1
ATOM 3892 N N . ARG A 1 488 ? -11.992 7.382 26.900 1.00 88.38 488 ARG A N 1
ATOM 3893 C CA . ARG A 1 488 ? -12.015 5.985 26.439 1.00 88.38 488 ARG A CA 1
ATOM 3894 C C . ARG A 1 488 ? -12.667 5.829 25.068 1.00 88.38 488 ARG A C 1
ATOM 3896 O O . ARG A 1 488 ? -12.147 5.059 24.260 1.00 88.38 488 ARG A O 1
ATOM 3903 N N . ASP A 1 489 ? -13.758 6.538 24.801 1.00 86.88 489 ASP A N 1
ATOM 3904 C CA . ASP A 1 489 ? -14.444 6.514 23.506 1.00 86.88 489 ASP A CA 1
ATOM 3905 C C . ASP A 1 489 ? -13.564 7.115 22.400 1.00 86.88 489 ASP A C 1
ATOM 3907 O O . ASP A 1 489 ? -13.442 6.544 21.314 1.00 86.88 489 ASP A O 1
ATOM 3911 N N . GLU A 1 490 ? -12.872 8.219 22.690 1.00 86.75 490 GLU A N 1
ATOM 3912 C CA . GLU A 1 490 ? -11.895 8.839 21.789 1.00 86.75 490 GLU A CA 1
ATOM 3913 C C . GLU A 1 490 ? -10.690 7.920 21.534 1.00 86.75 490 GLU A C 1
ATOM 3915 O O . GLU A 1 490 ? -10.275 7.743 20.383 1.00 86.75 490 GLU A O 1
ATOM 3920 N N . ALA A 1 491 ? -10.166 7.258 22.572 1.00 81.62 491 ALA A N 1
ATOM 3921 C CA . ALA A 1 491 ? -9.100 6.266 22.434 1.00 81.62 491 ALA A CA 1
ATOM 3922 C C . ALA A 1 491 ? -9.540 5.067 21.576 1.00 81.62 491 ALA A C 1
ATOM 3924 O O . ALA A 1 491 ? -8.784 4.601 20.719 1.00 81.62 491 ALA A O 1
ATOM 3925 N N . PHE A 1 492 ? -10.778 4.596 21.750 1.00 79.56 492 PHE A N 1
ATOM 3926 C CA . PHE A 1 492 ? -11.351 3.521 20.943 1.00 79.56 492 PHE A CA 1
ATOM 3927 C C . PHE A 1 492 ? -11.540 3.946 19.479 1.00 79.56 492 PHE A C 1
ATOM 3929 O O . PHE A 1 492 ? -11.194 3.198 18.561 1.00 79.56 492 PHE A O 1
ATOM 3936 N N . ALA A 1 493 ? -12.014 5.171 19.237 1.00 76.25 493 ALA A N 1
ATOM 3937 C CA . ALA A 1 493 ? -12.146 5.736 17.897 1.00 76.25 493 ALA A CA 1
ATOM 3938 C C . ALA A 1 493 ? -10.783 5.892 17.197 1.00 76.25 493 ALA A C 1
ATOM 3940 O O . ALA A 1 493 ? -10.652 5.545 16.021 1.00 76.25 493 ALA A O 1
ATOM 3941 N N . MET A 1 494 ? -9.751 6.348 17.914 1.00 69.94 494 MET A N 1
ATOM 3942 C CA . MET A 1 494 ? -8.380 6.423 17.396 1.00 69.94 494 MET A CA 1
ATOM 3943 C C . MET A 1 494 ? -7.798 5.042 17.089 1.00 69.94 494 MET A C 1
ATOM 3945 O O . MET A 1 494 ? -7.179 4.859 16.041 1.00 69.94 494 MET A O 1
ATOM 3949 N N . GLN A 1 495 ? -8.038 4.046 17.944 1.00 67.38 495 GLN A N 1
ATOM 3950 C CA . GLN A 1 495 ? -7.600 2.675 17.689 1.00 67.38 495 GLN A CA 1
ATOM 3951 C C . GLN A 1 495 ? -8.295 2.078 16.458 1.00 67.38 495 GLN A C 1
ATOM 3953 O O . GLN A 1 495 ? -7.649 1.413 15.651 1.00 67.38 495 GLN A O 1
ATOM 3958 N N . LYS A 1 496 ? -9.584 2.373 16.254 1.00 65.00 496 LYS A N 1
ATOM 3959 C CA . LYS A 1 496 ? -10.326 1.956 15.057 1.00 65.00 496 LYS A CA 1
ATOM 3960 C C . LYS A 1 496 ? -9.813 2.630 13.777 1.00 65.00 496 LYS A C 1
ATOM 3962 O O . LYS A 1 496 ? -9.825 1.998 12.732 1.00 65.00 496 LYS A O 1
ATOM 3967 N N . ARG A 1 497 ? -9.331 3.879 13.851 1.00 59.97 497 ARG A N 1
ATOM 3968 C CA . ARG A 1 497 ? -8.696 4.573 12.711 1.00 59.97 497 ARG A CA 1
ATOM 3969 C C . ARG A 1 497 ? -7.309 4.025 12.362 1.00 59.97 497 ARG A C 1
ATOM 3971 O O . ARG A 1 497 ? -6.943 4.060 11.197 1.00 59.97 497 ARG A O 1
ATOM 3978 N N . ARG A 1 498 ? -6.552 3.525 13.347 1.00 58.66 498 ARG A N 1
ATOM 3979 C CA . ARG A 1 498 ? -5.252 2.861 13.119 1.00 58.66 498 ARG A CA 1
ATOM 3980 C C . ARG A 1 498 ? -5.404 1.442 12.574 1.00 58.66 498 ARG A C 1
ATOM 3982 O O . ARG A 1 498 ? -4.594 1.013 11.769 1.00 58.66 498 ARG A O 1
ATOM 3989 N N . ARG A 1 499 ? -6.479 0.748 12.954 1.00 53.66 499 ARG A N 1
ATOM 3990 C CA . ARG A 1 499 ? -6.879 -0.537 12.373 1.00 53.66 499 ARG A CA 1
ATOM 3991 C C . ARG A 1 499 ? -7.629 -0.327 11.061 1.00 53.66 499 ARG A C 1
ATOM 3993 O O . ARG A 1 499 ? -8.819 -0.625 10.981 1.00 53.66 499 ARG A O 1
ATOM 4000 N N . VAL A 1 500 ? -6.958 0.175 10.029 1.00 57.34 500 VAL A N 1
ATOM 4001 C CA . VAL A 1 500 ? -7.377 -0.213 8.679 1.00 57.34 500 VAL A CA 1
ATOM 4002 C C . VAL A 1 500 ? -6.928 -1.667 8.562 1.00 57.34 500 VAL A C 1
ATOM 4004 O O . VAL A 1 500 ? -5.724 -1.903 8.615 1.00 57.34 500 VAL A O 1
ATOM 4007 N N . PRO A 1 501 ? -7.843 -2.653 8.519 1.00 58.94 501 PRO A N 1
ATOM 4008 C CA . PRO A 1 501 ? -7.438 -4.034 8.325 1.00 58.94 501 PRO A CA 1
ATOM 4009 C C . PRO A 1 501 ? -6.665 -4.064 7.017 1.00 58.94 501 PRO A C 1
ATOM 4011 O O . PRO A 1 501 ? -7.202 -3.644 5.989 1.00 58.94 501 PRO A O 1
ATOM 4014 N N . VAL A 1 502 ? -5.403 -4.483 7.065 1.00 63.75 502 VAL A N 1
ATOM 4015 C CA . VAL A 1 502 ? -4.647 -4.676 5.838 1.00 63.75 502 VAL A CA 1
ATOM 4016 C C . VAL A 1 502 ? -5.411 -5.711 5.031 1.00 63.75 502 VAL A C 1
ATOM 4018 O O . VAL A 1 502 ? -5.698 -6.816 5.500 1.00 63.75 502 VAL A O 1
ATOM 4021 N N . ASP A 1 503 ? -5.869 -5.289 3.855 1.00 78.50 503 ASP A N 1
ATOM 4022 C CA . ASP A 1 503 ? -6.678 -6.133 2.998 1.00 78.50 503 ASP A CA 1
ATOM 4023 C C . ASP A 1 503 ? -5.780 -7.254 2.483 1.00 78.50 503 ASP A C 1
ATOM 4025 O O . ASP A 1 503 ? -4.981 -7.078 1.562 1.00 78.50 503 ASP A O 1
ATOM 4029 N N . TYR A 1 504 ? -5.911 -8.415 3.121 1.00 82.19 504 TYR A N 1
ATOM 4030 C CA . TYR A 1 504 ? -5.179 -9.625 2.783 1.00 82.19 504 TYR A CA 1
ATOM 4031 C C . TYR A 1 504 ? -5.247 -9.933 1.283 1.00 82.19 504 TYR A C 1
ATOM 4033 O O . TYR A 1 504 ? -4.255 -10.376 0.705 1.00 82.19 504 TYR A O 1
ATOM 4041 N N . TYR A 1 505 ? -6.383 -9.673 0.625 1.00 84.31 505 TYR A N 1
ATOM 4042 C CA . TYR A 1 505 ? -6.524 -9.914 -0.807 1.00 84.31 505 TYR A CA 1
ATOM 4043 C C . TYR A 1 505 ? -5.764 -8.883 -1.639 1.00 84.31 505 TYR A C 1
ATOM 4045 O O . TYR A 1 505 ? -5.127 -9.268 -2.620 1.00 84.31 505 TYR A O 1
ATOM 4053 N N . ALA A 1 506 ? -5.764 -7.612 -1.236 1.00 84.44 506 ALA A N 1
ATOM 4054 C CA . ALA A 1 506 ? -4.965 -6.576 -1.888 1.00 84.44 506 ALA A CA 1
ATOM 4055 C C . ALA A 1 506 ? -3.459 -6.841 -1.728 1.00 84.44 506 ALA A C 1
ATOM 4057 O O . ALA A 1 506 ? -2.706 -6.766 -2.701 1.00 84.44 506 ALA A O 1
ATOM 4058 N N . LEU A 1 507 ? -3.023 -7.226 -0.525 1.00 86.56 507 LEU A N 1
ATOM 4059 C CA . LEU A 1 507 ? -1.626 -7.543 -0.244 1.00 86.56 507 LEU A CA 1
ATOM 4060 C C . LEU A 1 507 ? -1.173 -8.792 -1.006 1.00 86.56 507 LEU A C 1
ATOM 4062 O O . LEU A 1 507 ? -0.139 -8.775 -1.670 1.00 86.56 507 LEU A O 1
ATOM 4066 N N . LYS A 1 508 ? -1.987 -9.853 -0.998 1.00 88.69 508 LYS A N 1
ATOM 4067 C CA . LYS A 1 508 ? -1.743 -11.068 -1.783 1.00 88.69 508 LYS A CA 1
ATOM 4068 C C . LYS A 1 508 ? -1.669 -10.765 -3.279 1.00 88.69 508 LYS A C 1
ATOM 4070 O O . LYS A 1 508 ? -0.753 -11.235 -3.943 1.00 88.69 508 LYS A O 1
ATOM 4075 N N . ALA A 1 509 ? -2.584 -9.949 -3.805 1.00 88.19 509 ALA A N 1
ATOM 4076 C CA . ALA A 1 509 ? -2.554 -9.532 -5.205 1.00 88.19 509 ALA A CA 1
ATOM 4077 C C . ALA A 1 509 ? -1.272 -8.756 -5.542 1.00 88.19 509 ALA A C 1
ATOM 4079 O O . ALA A 1 509 ? -0.679 -8.984 -6.599 1.00 88.19 509 ALA A O 1
ATOM 4080 N N . LYS A 1 510 ? -0.807 -7.885 -4.637 1.00 89.81 510 LYS A N 1
ATOM 4081 C CA . LYS A 1 510 ? 0.441 -7.136 -4.812 1.00 89.81 510 LYS A CA 1
ATOM 4082 C C . LYS A 1 510 ? 1.668 -8.052 -4.814 1.00 89.81 510 LYS A C 1
ATOM 4084 O O . LYS A 1 510 ? 2.509 -7.904 -5.699 1.00 89.81 510 LYS A O 1
ATOM 4089 N N . VAL A 1 511 ? 1.739 -9.020 -3.897 1.00 90.06 511 VAL A N 1
ATOM 4090 C CA . VAL A 1 511 ? 2.807 -10.036 -3.856 1.00 90.06 511 VAL A CA 1
ATOM 4091 C C . VAL A 1 511 ? 2.821 -10.859 -5.143 1.00 90.06 511 VAL A C 1
ATOM 4093 O O . VAL A 1 511 ? 3.839 -10.905 -5.824 1.00 90.06 511 VAL A O 1
ATOM 4096 N N . THR A 1 512 ? 1.678 -11.405 -5.561 1.00 90.94 512 THR A N 1
ATOM 4097 C CA . THR A 1 512 ? 1.581 -12.176 -6.812 1.00 90.94 512 THR A CA 1
ATOM 4098 C C . THR A 1 512 ? 1.927 -11.334 -8.046 1.00 90.94 512 THR A C 1
ATOM 4100 O O . THR A 1 512 ? 2.507 -11.829 -9.011 1.00 90.94 512 THR A O 1
ATOM 4103 N N . SER A 1 513 ? 1.603 -10.038 -8.038 1.00 92.00 513 SER A N 1
ATOM 4104 C CA . SER A 1 513 ? 2.004 -9.121 -9.108 1.00 92.00 513 SER A CA 1
ATOM 4105 C C . SER A 1 513 ? 3.515 -8.879 -9.145 1.00 92.00 513 SER A C 1
ATOM 4107 O O . SER A 1 513 ? 4.065 -8.717 -10.234 1.00 92.00 513 SER A O 1
ATOM 4109 N N . LEU A 1 514 ? 4.178 -8.805 -7.989 1.00 90.44 514 LEU A N 1
ATOM 4110 C CA . LEU A 1 514 ? 5.635 -8.683 -7.896 1.00 90.44 514 LEU A CA 1
ATOM 4111 C C . LEU A 1 514 ? 6.322 -9.959 -8.390 1.00 90.44 514 LEU A C 1
ATOM 4113 O O . LEU A 1 514 ? 7.229 -9.872 -9.211 1.00 90.44 514 LEU A O 1
ATOM 4117 N N . GLU A 1 515 ? 5.835 -11.129 -7.975 1.00 90.44 515 GLU A N 1
ATOM 4118 C CA . GLU A 1 515 ? 6.331 -12.431 -8.441 1.00 90.44 515 GLU A CA 1
ATOM 4119 C C . GLU A 1 515 ? 6.234 -12.561 -9.968 1.00 90.44 515 GLU A C 1
ATOM 4121 O O . GLU A 1 515 ? 7.195 -12.971 -10.617 1.00 90.44 515 GLU A O 1
ATOM 4126 N N . ARG A 1 516 ? 5.107 -12.143 -10.566 1.00 93.31 516 ARG A N 1
ATOM 4127 C CA . ARG A 1 516 ? 4.940 -12.156 -12.028 1.00 93.31 516 ARG A CA 1
ATOM 4128 C C . ARG A 1 516 ? 5.949 -11.244 -12.733 1.00 93.31 516 ARG A C 1
ATOM 4130 O O . ARG A 1 516 ? 6.606 -11.693 -13.666 1.00 93.31 516 ARG A O 1
ATOM 4137 N N . ARG A 1 517 ? 6.095 -9.991 -12.280 1.00 90.56 517 ARG A N 1
ATOM 4138 C CA . ARG A 1 517 ? 7.070 -9.041 -12.855 1.00 90.56 517 ARG A CA 1
ATOM 4139 C C . ARG A 1 517 ? 8.498 -9.574 -12.767 1.00 90.56 517 ARG A C 1
ATOM 4141 O O . ARG A 1 517 ? 9.264 -9.429 -13.716 1.00 90.56 517 ARG A O 1
ATOM 4148 N N . HIS A 1 518 ? 8.841 -10.206 -11.646 1.00 90.12 518 HIS A N 1
ATOM 4149 C CA . HIS A 1 518 ? 10.149 -10.818 -11.457 1.00 90.12 518 HIS A CA 1
ATOM 4150 C C . HIS A 1 518 ? 10.404 -11.929 -12.484 1.00 90.12 518 HIS A C 1
ATOM 4152 O O . HIS A 1 518 ? 11.420 -11.895 -13.174 1.00 90.12 518 HIS A O 1
ATOM 4158 N N . LEU A 1 519 ? 9.446 -12.842 -12.658 1.00 92.38 519 LEU A N 1
ATOM 4159 C CA . LEU A 1 519 ? 9.548 -13.941 -13.619 1.00 92.38 519 LEU A CA 1
ATOM 4160 C C . LEU A 1 519 ? 9.657 -13.442 -15.073 1.00 92.38 519 LEU A C 1
ATOM 4162 O O . LEU A 1 519 ? 10.459 -13.947 -15.855 1.00 92.38 519 LEU A O 1
ATOM 4166 N N . GLU A 1 520 ? 8.873 -12.424 -15.440 1.00 90.25 520 GLU A N 1
ATOM 4167 C CA . GLU A 1 520 ? 8.942 -11.794 -16.766 1.00 90.25 520 GLU A CA 1
ATOM 4168 C C . GLU A 1 520 ? 10.312 -11.151 -17.021 1.00 90.25 520 GLU A C 1
ATOM 4170 O O . GLU A 1 520 ? 10.867 -11.288 -18.114 1.00 90.25 520 GLU A O 1
ATOM 4175 N N . ARG A 1 521 ? 10.895 -10.485 -16.014 1.00 89.62 521 ARG A N 1
ATOM 4176 C CA . ARG A 1 521 ? 12.270 -9.973 -16.097 1.00 89.62 521 ARG A CA 1
ATOM 4177 C C . ARG A 1 521 ? 13.267 -11.108 -16.311 1.00 89.62 521 ARG A C 1
ATOM 4179 O O . ARG A 1 521 ? 14.138 -10.975 -17.168 1.00 89.62 521 ARG A O 1
ATOM 4186 N N . GLU A 1 522 ? 13.172 -12.197 -15.551 1.00 89.38 522 GLU A N 1
ATOM 4187 C CA . GLU A 1 522 ? 14.095 -13.328 -15.698 1.00 89.38 522 GLU A CA 1
ATOM 4188 C C . GLU A 1 522 ? 14.067 -13.889 -17.122 1.00 89.38 522 GLU A C 1
ATOM 4190 O O . GLU A 1 522 ? 15.121 -14.133 -17.705 1.00 89.38 522 GLU A O 1
ATOM 4195 N N . GLN A 1 523 ? 12.880 -13.998 -17.724 1.00 89.75 523 GLN A N 1
ATOM 4196 C CA . GLN A 1 523 ? 12.728 -14.423 -19.117 1.00 89.75 523 GLN A CA 1
ATOM 4197 C C . GLN A 1 523 ? 13.384 -13.447 -20.099 1.00 89.75 523 GLN A C 1
ATOM 4199 O O . GLN A 1 523 ? 14.111 -13.876 -20.996 1.00 89.75 523 GLN A O 1
ATOM 4204 N N . ARG A 1 524 ? 13.180 -12.133 -19.925 1.00 86.00 524 ARG A N 1
ATOM 4205 C CA . ARG A 1 524 ? 13.825 -11.107 -20.768 1.00 86.00 524 ARG A CA 1
ATOM 4206 C C . ARG A 1 524 ? 15.344 -11.152 -20.663 1.00 86.00 524 ARG A C 1
ATOM 4208 O O . ARG A 1 524 ? 16.021 -11.091 -21.686 1.00 86.00 524 ARG A O 1
ATOM 4215 N N . LEU A 1 525 ? 15.876 -11.302 -19.451 1.00 87.88 525 LEU A N 1
ATOM 4216 C CA . LEU A 1 525 ? 17.313 -11.453 -19.227 1.00 87.88 525 LEU A CA 1
ATOM 4217 C C . LEU A 1 525 ? 17.847 -12.722 -19.891 1.00 87.88 525 LEU A C 1
ATOM 4219 O O . LEU A 1 525 ? 18.898 -12.668 -20.522 1.00 87.88 525 LEU A O 1
ATOM 4223 N N . HIS A 1 526 ? 17.114 -13.834 -19.817 1.00 89.62 526 HIS A N 1
ATOM 4224 C CA . HIS A 1 526 ? 17.493 -15.073 -20.494 1.00 89.62 526 HIS A CA 1
ATOM 4225 C C . HIS A 1 526 ? 17.587 -14.891 -22.015 1.00 89.62 526 HIS A C 1
ATOM 4227 O O . HIS A 1 526 ? 18.592 -15.268 -22.612 1.00 89.62 526 HIS A O 1
ATOM 4233 N N . MET A 1 527 ? 16.589 -14.244 -22.630 1.00 84.56 527 MET A N 1
ATOM 4234 C CA . MET A 1 527 ? 16.609 -13.940 -24.068 1.00 84.56 527 MET A CA 1
ATOM 4235 C C . MET A 1 527 ? 17.777 -13.026 -24.450 1.00 84.56 527 MET A C 1
ATOM 4237 O O . MET A 1 527 ? 18.408 -13.233 -25.485 1.00 84.56 527 MET A O 1
ATOM 4241 N N . LEU A 1 528 ? 18.090 -12.027 -23.618 1.00 83.00 528 LEU A N 1
ATOM 4242 C CA . LEU A 1 528 ? 19.208 -11.118 -23.867 1.00 83.00 528 LEU A CA 1
ATOM 4243 C C . LEU A 1 528 ? 20.553 -11.849 -23.782 1.00 83.00 528 LEU A C 1
ATOM 4245 O O . LEU A 1 528 ? 21.412 -11.668 -24.642 1.00 83.00 528 LEU A O 1
ATOM 4249 N N . VAL A 1 529 ? 20.723 -12.712 -22.777 1.00 87.25 529 VAL A N 1
ATOM 4250 C CA . VAL A 1 529 ? 21.907 -13.570 -22.647 1.00 87.25 529 VAL A CA 1
ATOM 4251 C C . VAL A 1 529 ? 22.043 -14.473 -23.873 1.00 87.25 529 VAL A C 1
ATOM 4253 O O . VAL A 1 529 ? 23.120 -14.539 -24.455 1.00 87.25 529 VAL A O 1
ATOM 4256 N N . GLU A 1 530 ? 20.956 -15.101 -24.324 1.00 86.25 530 GLU A N 1
ATOM 4257 C CA . GLU A 1 530 ? 20.960 -15.971 -25.502 1.00 86.25 530 GLU A CA 1
ATOM 4258 C C . GLU A 1 530 ? 21.321 -15.216 -26.795 1.00 86.25 530 GLU A C 1
ATOM 4260 O O . GLU A 1 530 ? 22.124 -15.706 -27.594 1.00 86.25 530 GLU A O 1
ATOM 4265 N N . ALA A 1 531 ? 20.785 -14.008 -26.993 1.00 77.62 531 ALA A N 1
ATOM 4266 C CA . ALA A 1 531 ? 21.113 -13.155 -28.135 1.00 77.62 531 ALA A CA 1
ATOM 4267 C C . ALA A 1 531 ? 22.594 -12.736 -28.131 1.00 77.62 531 ALA A C 1
ATOM 4269 O O . ALA A 1 531 ? 23.272 -12.827 -29.157 1.00 77.62 531 ALA A O 1
ATOM 4270 N N . LEU A 1 532 ? 23.125 -12.358 -26.964 1.00 76.94 532 LEU A N 1
ATOM 4271 C CA . LEU A 1 532 ? 24.537 -12.011 -26.791 1.00 76.94 532 LEU A CA 1
ATOM 4272 C C . LEU A 1 532 ? 25.469 -13.218 -26.982 1.00 76.94 532 LEU A C 1
ATOM 4274 O O . LEU A 1 532 ? 26.576 -13.064 -27.498 1.00 76.94 532 LEU A O 1
ATOM 4278 N N . SER A 1 533 ? 25.039 -14.421 -26.594 1.00 79.31 533 SER A N 1
ATOM 4279 C CA . SER A 1 533 ? 25.788 -15.659 -26.837 1.00 79.31 533 SER A CA 1
ATOM 4280 C C . SER A 1 533 ? 25.804 -16.043 -28.318 1.00 79.31 533 SER A C 1
ATOM 4282 O O . SER A 1 533 ? 26.844 -16.460 -28.821 1.00 79.31 533 SER A O 1
ATOM 4284 N N . LYS A 1 534 ? 24.692 -15.859 -29.040 1.00 76.81 534 LYS A N 1
ATOM 4285 C CA . LYS A 1 534 ? 24.599 -16.134 -30.485 1.00 76.81 534 LYS A CA 1
ATOM 4286 C C . LYS A 1 534 ? 25.414 -15.154 -31.331 1.00 76.81 534 LYS A C 1
ATOM 4288 O O . LYS A 1 534 ? 26.047 -15.586 -32.287 1.00 76.81 534 LYS A O 1
ATOM 4293 N N . GLY A 1 535 ? 25.465 -13.874 -30.955 1.00 60.97 535 GLY A N 1
ATOM 4294 C CA . GLY A 1 535 ? 26.315 -12.877 -31.624 1.00 60.97 535 GLY A CA 1
ATOM 4295 C C . GLY A 1 535 ? 27.817 -13.164 -31.500 1.00 60.97 535 GLY A C 1
ATOM 4296 O O . GLY A 1 535 ? 28.581 -12.833 -32.399 1.00 60.97 535 GLY A O 1
ATOM 4297 N N . ARG A 1 536 ? 28.239 -13.848 -30.427 1.00 53.84 536 ARG A N 1
ATOM 4298 C CA . ARG A 1 536 ? 29.632 -14.282 -30.225 1.00 53.84 536 ARG A CA 1
ATOM 4299 C C . ARG A 1 536 ? 30.041 -15.490 -31.071 1.00 53.84 536 ARG A C 1
ATOM 4301 O O . ARG A 1 536 ? 31.215 -15.618 -31.380 1.00 53.84 536 ARG A O 1
ATOM 4308 N N . LEU A 1 537 ? 29.098 -16.358 -31.443 1.00 48.28 537 LEU A N 1
ATOM 4309 C CA . LEU A 1 537 ? 29.368 -17.585 -32.209 1.00 48.28 537 LEU A CA 1
ATOM 4310 C C . LEU A 1 537 ? 29.514 -17.356 -33.724 1.00 48.28 537 LEU A C 1
ATOM 4312 O O . LEU A 1 537 ? 29.804 -18.300 -34.447 1.00 48.28 537 LEU A O 1
ATOM 4316 N N . ALA A 1 538 ? 29.302 -16.130 -34.213 1.00 45.50 538 ALA A N 1
ATOM 4317 C CA . ALA A 1 538 ? 29.475 -15.771 -35.624 1.00 45.50 538 ALA A CA 1
ATOM 4318 C C . ALA A 1 538 ? 30.864 -15.176 -35.943 1.00 45.50 538 ALA A C 1
ATOM 4320 O O . ALA A 1 538 ? 31.075 -14.711 -37.060 1.00 45.50 538 ALA A O 1
ATOM 4321 N N . ILE A 1 539 ? 31.775 -15.142 -34.960 1.00 47.44 539 ILE A N 1
ATOM 4322 C CA . ILE A 1 539 ? 33.110 -14.525 -35.067 1.00 47.44 539 ILE A CA 1
ATOM 4323 C C . ILE A 1 539 ? 34.239 -15.578 -35.169 1.00 47.44 539 ILE A C 1
ATOM 4325 O O . ILE A 1 539 ? 35.381 -15.198 -35.409 1.00 47.44 539 ILE A O 1
ATOM 4329 N N . ASP A 1 540 ? 33.936 -16.878 -35.065 1.00 38.09 540 ASP A N 1
ATOM 4330 C CA . ASP A 1 540 ? 34.931 -17.957 -35.232 1.00 38.09 540 ASP A CA 1
ATOM 4331 C C . ASP A 1 540 ? 34.977 -18.529 -36.658 1.00 38.09 540 ASP A C 1
ATOM 4333 O O . ASP A 1 540 ? 33.899 -18.875 -37.204 1.00 38.09 540 ASP A O 1
#

Foldseek 3Di:
DDDDDDDDDDDDPDDDDDPDDDDDDDDDDDDDDDDDPPPPDPPPPDDDPPPPPPDDDDDDDDDDDDDDDDDDDDDPPPVVVVVVVVVVVVVVVVVVVVVVVVVVVVVVVVVVVVVVVVVVVVVVVVVVVVVVVVVVVVVVVLVVVVVVLVVVVVVLVVVVVVLVVVVVVVVVVVVVVVVVVVVVVVVVVVVVVVVVVVVVVVVVCCCVVCVCVVVVVVVVVVVPDPVPVVVVVVVVVVVVVVVVVVVVVVVVVVVVVVVVVVVVVVVVVVVVVVVVVVVVVVVVVVVVVVVVVVVVVVVVVVVVVVVVVVVVCVVVDDDDDDDDDDDDDDDDDDDDDDDDDDDDDDDDDDDDDDDDDDDDDDDDDDDDDDDDDDDDDPVVVVVVVVVVVVVVVVVVVVVVVVVVVVVVVVVVVVVVVVVVPPDDDDDPDVCPVVVVVVVVVVVVVVVVVVVVVVVVVVVVVVVVVVVVVVVVVVVVVVVVVVVVVVVVVVVVVVVVVVPPPPPPVVSVVSVVVSVVVVVVSVVVVVVSVVVVVVVVVVPD